Protein AF-A0A553PN56-F1 (afdb_monomer_lite)

Foldseek 3Di:
DAKEFEPDDDDPPPPPDDDDCAADFLVVFDFDDPVRDDQQKAFDDQEDDLAGQAIWGHQFFTMTFFAPPSVPDLVCDDQVVQSVSRPDPWDKGWDQDPVRGIYIYTDDDDDGDHAAAEQDCCQVVDPFFWKFKFLHGRAQLFFFFDCAAQFHRFGAQFDLQAAVPHPSRVVSNTWRWDDDPNDIDTFADQAFALLVPDVVLVQVCVVPVDDDDPLARKEWEKEFDDDDPPPDDDDDPVVVPPPPPRDIATPAMHGGRGLPPRHKGFGAPQPNGSNDGPADGHSNDRMHRGDPSSDDPDDDSPHPGMTMDGWRFDDPVCCQPPFQPPDDDPDRAQWIFIWHKAFHSYWYWYWDDDVNHGTDTDTDDPQDCSVCVSVVHNHRIWTKERSDARSHGNTFTWDWDDDPPRDTHTYGQWGFHFWGDSNHTGIGIPITTITRGSNVCVVVVCVVQPPVRGNHDDDPDDDPDPPDD

InterPro domains:
  IPR001254 Serine proteases, trypsin domain [PF00089] (27-79)
  IPR001254 Serine proteases, trypsin domain [PF00089] (385-445)
  IPR001254 Serine proteases, trypsin domain [PS50240] (26-450)
  IPR001254 Serine proteases, trypsin domain [SM00020] (25-445)
  IPR009003 Peptidase S1, PA clan [SSF50494] (21-77)
  IPR009003 Peptidase S1, PA clan [SSF50494] (285-451)
  IPR018114 Serine proteases, trypsin family, histidine active site [PS00134] (65-70)
  IPR033116 Serine proteases, trypsin family, serine active site [PS00135] (387-398)
  IPR050127 Serine Proteases (Peptidase S1 Family) [PTHR24264] (283-449)

Sequence (469 aa):
MAFYSPNIWAQSTKEWPLFDPGHRRIVDADQIRPNERYPFLALFNFHPVPYAKCTGSLITPQWVVSAAHCLGPKSKISVKDCGSRLKVKVKLTCEAMANGDLKIMPRGTKHWPEVLVGVNDIHKEYNGKAIIAGYGRYKRPPCEVGPEGPHKFEFCGVGQECFKGSKAFAKANCSIRFPYQGEVIQGCSHTPTPSASNPKCAQFFQVTGLQFNKNVDEFVLVKEAEAEVENEAKETKEAKEAKETTKLMIDTKCFRIQPGSFGWCGTIHNYRNFRSQELHVTPETGWGFCQRSCFPKQSQSLGGVERHKMVDVISPKYCYEQMANQGPYKVLPKVLCVAFNHTFKTEFYKVNKKDGVRDQFTALTPNNPTLQQLLGRPQNWYIRGTGSCAGDSGGPLFKVLPRPKDVTEYVLIGITSRGTGVRGNCGGLDNPTHYVRVKLFVKWILSYVGEENLCLSRTSGTKLEHDDE

pLDDT: mean 72.64, std 19.62, range [27.16, 97.94]

Secondary structure (DSSP, 8-state):
-EEE---PPP---S-PPP--TT--SSTTPEEPPGGG--TTEEEE-SS--SS-SEEEEEEETTEEEE-GGGT--GGG--GGGTTTT--S---EEEEE-TTS-EEEEE---------EEE-S-HHHH--SPEEEEE---S--SSPBP-SSSSSSS-EEPB-TT-STTSHHHHTT-PPBEEEETTEEEES-B-SPPGGGG-HHHHHHHHHH-----TT-SEEEEEEEPPP---------TT-TTS-----EEEEEEE--SS-TTT-EEEEES-TT-TTS------SSSSEEE--GGGS-------TT--EEEEEEE--HHHIIIIIITSS--SS---EEEEEEEEE--EEEEEEEEETTTEEEEEEE-TT-HHHHHHTT-SSSEEEEE----TT-TT-EEEEEEE-TTS-EEEEEEEEEEEE-STT-SS--BT-PEEEEEGGGGHHHHHHHH-GGG-EEE--TT--------

Structure (mmCIF, N/CA/C/O backbone):
data_AF-A0A553PN56-F1
#
_entry.id   AF-A0A553PN56-F1
#
loop_
_atom_site.group_PDB
_atom_site.id
_atom_site.type_symbol
_atom_site.label_atom_id
_atom_site.label_alt_id
_atom_site.label_comp_id
_atom_site.label_asym_id
_atom_site.label_entity_id
_atom_site.label_seq_id
_atom_site.pdbx_PDB_ins_code
_atom_site.Cartn_x
_atom_site.Cartn_y
_atom_site.Cartn_z
_atom_site.occupancy
_atom_site.B_iso_or_equiv
_atom_site.auth_seq_id
_atom_site.auth_comp_id
_atom_site.auth_asym_id
_atom_site.auth_atom_id
_atom_site.pdbx_PDB_model_num
ATOM 1 N N . MET A 1 1 ? -20.470 3.876 13.573 1.00 36.03 1 MET A N 1
ATOM 2 C CA . MET A 1 1 ? -19.696 3.146 14.602 1.00 36.03 1 MET A CA 1
ATOM 3 C C . MET A 1 1 ? -20.677 2.428 15.506 1.00 36.03 1 MET A C 1
ATOM 5 O O . MET A 1 1 ? -21.849 2.770 15.455 1.00 36.03 1 MET A O 1
ATOM 9 N N . ALA A 1 2 ? -20.239 1.418 16.249 1.00 35.28 2 ALA A N 1
ATOM 10 C CA . ALA A 1 2 ? -21.057 0.762 17.264 1.00 35.28 2 ALA A CA 1
ATOM 11 C C . ALA A 1 2 ? -20.318 0.792 18.605 1.00 35.28 2 ALA A C 1
ATOM 13 O O . ALA A 1 2 ? -19.107 0.554 18.628 1.00 35.28 2 ALA A O 1
ATOM 14 N N . PHE A 1 3 ? -21.054 1.091 19.674 1.00 34.50 3 PHE A N 1
ATOM 15 C CA . PHE A 1 3 ? -20.578 1.053 21.051 1.00 34.50 3 PHE A CA 1
ATOM 16 C C . PHE A 1 3 ? -20.854 -0.293 21.699 1.00 34.50 3 PHE A C 1
ATOM 18 O O . PHE A 1 3 ? -21.900 -0.903 21.492 1.00 34.50 3 PHE A O 1
ATOM 25 N N . TYR A 1 4 ? -19.909 -0.738 22.509 1.00 40.00 4 TYR A N 1
ATOM 26 C CA . TYR A 1 4 ? -19.981 -1.976 23.258 1.00 40.00 4 TYR A CA 1
ATOM 27 C C . TYR A 1 4 ? -19.386 -1.754 24.635 1.00 40.00 4 TYR A C 1
ATOM 29 O O . TYR A 1 4 ? -18.404 -1.032 24.726 1.00 40.00 4 TYR A O 1
ATOM 37 N N . SER A 1 5 ? -19.903 -2.399 25.676 1.00 32.75 5 SER A N 1
ATOM 38 C CA . SER A 1 5 ? -19.287 -2.360 26.995 1.00 32.75 5 SER A CA 1
ATOM 39 C C . SER A 1 5 ? -18.718 -3.731 27.357 1.00 32.75 5 SER A C 1
ATOM 41 O O . SER A 1 5 ? -19.493 -4.626 27.669 1.00 32.75 5 SER A O 1
ATOM 43 N N . PRO A 1 6 ? -17.404 -4.004 27.231 1.00 37.22 6 PRO A N 1
ATOM 44 C CA . PRO A 1 6 ? -16.872 -5.337 27.491 1.00 37.22 6 PRO A CA 1
ATOM 45 C C . PRO A 1 6 ? -16.812 -5.729 28.973 1.00 37.22 6 PRO A C 1
ATOM 47 O O . PRO A 1 6 ? -16.430 -4.961 29.837 1.00 37.22 6 PRO A O 1
ATOM 50 N N . ASN A 1 7 ? -17.083 -7.014 29.196 1.00 31.98 7 ASN A N 1
ATOM 51 C CA . ASN A 1 7 ? -16.417 -7.939 30.112 1.00 31.98 7 ASN A CA 1
ATOM 52 C C . ASN A 1 7 ? -16.023 -9.163 29.261 1.00 31.98 7 ASN A C 1
ATOM 54 O O . ASN A 1 7 ? -16.642 -10.224 29.316 1.00 31.98 7 ASN A O 1
ATOM 58 N N . ILE A 1 8 ? -15.091 -8.981 28.326 1.00 32.22 8 ILE A N 1
ATOM 59 C CA . ILE A 1 8 ? -14.627 -10.082 27.475 1.00 32.22 8 ILE A CA 1
ATOM 60 C C . ILE A 1 8 ? -13.469 -10.762 28.197 1.00 32.22 8 ILE A C 1
ATOM 62 O O . ILE A 1 8 ? -12.502 -10.103 28.567 1.00 32.22 8 ILE A O 1
ATOM 66 N N . TRP A 1 9 ? -13.570 -12.081 28.364 1.00 27.16 9 TRP A N 1
ATOM 67 C CA . TRP A 1 9 ? -12.471 -12.901 28.852 1.00 27.16 9 TRP A CA 1
ATOM 68 C C . TRP A 1 9 ? -11.221 -12.701 27.998 1.00 27.16 9 TRP A C 1
ATOM 70 O O . TRP A 1 9 ? -11.201 -12.987 26.797 1.00 27.16 9 TRP A O 1
ATOM 80 N N . ALA A 1 10 ? -10.176 -12.247 28.679 1.00 30.02 10 ALA A N 1
ATOM 81 C CA . ALA A 1 10 ? -8.798 -12.430 28.295 1.00 30.02 10 ALA A CA 1
ATOM 82 C C . ALA A 1 10 ? -8.422 -13.925 28.358 1.00 30.02 10 ALA A C 1
ATOM 84 O O . ALA A 1 10 ? -8.813 -14.641 29.274 1.00 30.02 10 ALA A O 1
ATOM 85 N N . GLN A 1 11 ? -7.629 -14.333 27.365 1.00 31.38 11 GLN A N 1
ATOM 86 C CA . GLN A 1 11 ? -6.809 -15.547 27.251 1.00 31.38 11 GLN A CA 1
ATOM 87 C C . GLN A 1 11 ? -7.494 -16.929 27.284 1.00 31.38 11 GLN A C 1
ATOM 89 O O . GLN A 1 11 ? -7.940 -17.432 28.306 1.00 31.38 11 GLN A O 1
ATOM 94 N N . SER A 1 12 ? -7.388 -17.646 26.158 1.00 27.58 12 SER A N 1
ATOM 95 C CA . SER A 1 12 ? -7.222 -19.103 26.209 1.00 27.58 12 SER A CA 1
ATOM 96 C C . SER A 1 12 ? -5.775 -19.377 26.630 1.00 27.58 12 SER A C 1
ATOM 98 O O . SER A 1 12 ? -4.864 -19.206 25.822 1.00 27.58 12 SER A O 1
ATOM 100 N N . THR A 1 13 ? -5.584 -19.826 27.866 1.00 28.56 13 THR A N 1
ATOM 101 C CA . THR A 1 13 ? -4.334 -20.347 28.443 1.00 28.56 13 THR A CA 1
ATOM 102 C C . THR A 1 13 ? -3.990 -21.771 27.986 1.00 28.56 13 THR A C 1
ATOM 104 O O . THR A 1 13 ? -3.144 -22.421 28.588 1.00 28.56 13 THR A O 1
ATOM 107 N N . LYS A 1 14 ? -4.582 -22.285 26.897 1.00 27.62 14 LYS A N 1
ATOM 108 C CA . LYS A 1 14 ? -3.904 -23.362 26.167 1.00 27.62 14 LYS A CA 1
ATOM 109 C C . LYS A 1 14 ? -2.721 -22.726 25.464 1.00 27.62 14 LYS A C 1
ATOM 111 O O . LYS A 1 14 ? -2.941 -21.895 24.589 1.00 27.62 14 LYS A O 1
ATOM 116 N N . GLU A 1 15 ? -1.514 -23.079 25.890 1.00 28.92 15 GLU A N 1
ATOM 117 C CA . GLU A 1 15 ? -0.263 -22.766 25.206 1.00 28.92 15 GLU A CA 1
ATOM 118 C C . GLU A 1 15 ? -0.460 -22.942 23.696 1.00 28.92 15 GLU A C 1
ATOM 120 O O . GLU A 1 15 ? -0.567 -24.050 23.172 1.00 28.92 15 GLU A O 1
ATOM 125 N N . TRP A 1 16 ? -0.607 -21.820 22.994 1.00 33.84 16 TRP A N 1
ATOM 126 C CA . TRP A 1 16 ? -0.486 -21.813 21.548 1.00 33.84 16 TRP A CA 1
ATOM 127 C C . TRP A 1 16 ? 1.009 -21.952 21.286 1.00 33.84 16 TRP A C 1
ATOM 129 O O . TRP A 1 16 ? 1.763 -21.155 21.855 1.00 33.84 16 TRP A O 1
ATOM 139 N N . PRO A 1 17 ? 1.445 -22.964 20.515 1.00 29.17 17 PRO A N 1
ATOM 140 C CA . PRO A 1 17 ? 2.848 -23.322 20.425 1.00 29.17 17 PRO A CA 1
ATOM 141 C C . PRO A 1 17 ? 3.698 -22.093 20.118 1.00 29.17 17 PRO A C 1
ATOM 143 O O . PRO A 1 17 ? 3.396 -21.286 19.232 1.00 29.17 17 PRO A O 1
ATOM 146 N N . LEU A 1 18 ? 4.719 -21.954 20.955 1.00 33.28 18 LEU A N 1
ATOM 147 C CA . LEU A 1 18 ? 5.702 -20.894 20.938 1.00 33.28 18 LEU A CA 1
ATOM 148 C C . LEU A 1 18 ? 6.378 -20.830 19.566 1.00 33.28 18 LEU A C 1
ATOM 150 O O . LEU A 1 18 ? 6.852 -21.833 19.050 1.00 33.28 18 LEU A O 1
ATOM 154 N N . PHE A 1 19 ? 6.471 -19.599 19.066 1.00 34.38 19 PHE A N 1
ATOM 155 C CA . PHE A 1 19 ? 7.502 -19.125 18.146 1.00 34.38 19 PHE A CA 1
ATOM 156 C C . PHE A 1 19 ? 7.564 -19.770 16.744 1.00 34.38 19 PHE A C 1
ATOM 158 O O . PHE A 1 19 ? 8.105 -20.848 16.540 1.00 34.38 19 PHE A O 1
ATOM 165 N N . ASP A 1 20 ? 7.139 -19.005 15.732 1.00 37.66 20 ASP A N 1
ATOM 166 C CA . ASP A 1 20 ? 7.635 -19.144 14.358 1.00 37.66 20 ASP A CA 1
ATOM 167 C C . ASP A 1 20 ? 7.939 -17.731 13.812 1.00 37.66 20 ASP A C 1
ATOM 169 O O . ASP A 1 20 ? 7.014 -16.918 13.684 1.00 37.66 20 ASP A O 1
ATOM 173 N N . PRO A 1 21 ? 9.204 -17.405 13.477 1.00 34.69 21 PRO A N 1
ATOM 174 C CA . PRO A 1 21 ? 9.624 -16.083 12.996 1.00 34.69 21 PRO A CA 1
ATOM 175 C C . PRO A 1 21 ? 9.112 -15.729 11.580 1.00 34.69 21 PRO A C 1
ATOM 177 O O . PRO A 1 21 ? 9.569 -14.766 10.960 1.00 34.69 21 PRO A O 1
ATOM 180 N N . GLY A 1 22 ? 8.170 -16.497 11.024 1.00 38.84 22 GLY A N 1
ATOM 181 C CA . GLY A 1 22 ? 7.822 -16.435 9.612 1.00 38.84 22 GLY A CA 1
ATOM 182 C C . GLY A 1 22 ? 6.588 -15.645 9.160 1.00 38.84 22 GLY A C 1
ATOM 183 O O . GLY A 1 22 ? 6.428 -15.512 7.943 1.00 38.84 22 GLY A O 1
ATOM 184 N N . HIS A 1 23 ? 5.702 -15.142 10.035 1.00 39.06 23 HIS A N 1
ATOM 185 C CA . HIS A 1 23 ? 4.301 -14.950 9.613 1.00 39.06 23 HIS A CA 1
ATOM 186 C C . HIS A 1 23 ? 3.604 -13.618 9.994 1.00 39.06 23 HIS A C 1
ATOM 188 O O . HIS A 1 23 ? 3.165 -13.392 11.127 1.00 39.06 23 HIS A O 1
ATOM 194 N N . ARG A 1 24 ? 3.369 -12.768 8.981 1.00 41.94 24 ARG A N 1
ATOM 195 C CA . ARG A 1 24 ? 2.745 -11.426 9.070 1.00 41.94 24 ARG A CA 1
ATOM 196 C C . ARG A 1 24 ? 1.271 -11.444 8.585 1.00 41.94 24 ARG A C 1
ATOM 198 O O . ARG A 1 24 ? 1.001 -12.008 7.533 1.00 41.94 24 ARG A O 1
ATOM 205 N N . ARG A 1 25 ? 0.309 -10.885 9.345 1.00 56.47 25 ARG A N 1
ATOM 206 C CA . ARG A 1 25 ? -1.172 -10.891 9.100 1.00 56.47 25 ARG A CA 1
ATOM 207 C C . ARG A 1 25 ? -1.896 -9.527 9.152 1.00 56.47 25 ARG A C 1
ATOM 209 O O . ARG A 1 25 ? -3.107 -9.489 9.017 1.00 56.47 25 ARG A O 1
ATOM 216 N N . ILE A 1 26 ? -1.174 -8.419 9.246 1.00 53.94 26 ILE A N 1
ATOM 217 C CA . ILE A 1 26 ? -1.473 -7.221 8.440 1.00 53.94 26 ILE A CA 1
ATOM 218 C C . ILE A 1 26 ? -0.428 -7.296 7.314 1.00 53.94 26 ILE A C 1
ATOM 220 O O . ILE A 1 26 ? 0.682 -7.775 7.575 1.00 53.94 26 ILE A O 1
ATOM 224 N N . VAL A 1 27 ? -0.753 -6.947 6.062 1.00 58.81 27 VAL A N 1
ATOM 225 C CA . VAL A 1 27 ? 0.208 -7.186 4.964 1.00 58.81 27 VAL A CA 1
ATOM 226 C C . VAL A 1 27 ? 1.519 -6.437 5.215 1.00 58.81 27 VAL A C 1
ATOM 228 O O . VAL A 1 27 ? 1.556 -5.218 5.407 1.00 58.81 27 VAL A O 1
ATOM 231 N N . ASP A 1 28 ? 2.591 -7.226 5.281 1.00 62.47 28 ASP A N 1
ATOM 232 C CA . ASP A 1 28 ? 3.955 -6.823 5.622 1.00 62.47 28 ASP A CA 1
ATOM 233 C C . ASP A 1 28 ? 4.141 -6.230 7.037 1.00 62.47 28 ASP A C 1
ATOM 235 O O . ASP A 1 28 ? 5.090 -5.485 7.253 1.00 62.47 28 ASP A O 1
ATOM 239 N N . ALA A 1 29 ? 3.268 -6.545 8.000 1.00 72.00 29 ALA A N 1
ATOM 240 C CA . ALA A 1 29 ? 3.307 -6.017 9.372 1.00 72.00 29 ALA A CA 1
ATOM 241 C C . ALA A 1 29 ? 3.990 -6.916 10.402 1.00 72.00 29 ALA A C 1
ATOM 243 O O . ALA A 1 29 ? 3.951 -8.143 10.294 1.00 72.00 29 ALA A O 1
ATOM 244 N N . ASP A 1 30 ? 4.513 -6.305 11.456 1.00 75.81 30 ASP A N 1
ATOM 245 C CA . ASP A 1 30 ? 5.295 -7.004 12.465 1.00 75.81 30 ASP A CA 1
ATOM 246 C C . ASP A 1 30 ? 4.407 -7.662 13.522 1.00 75.81 30 ASP A C 1
ATOM 248 O O . ASP A 1 30 ? 3.343 -7.159 13.899 1.00 75.81 30 ASP A O 1
ATOM 252 N N . GLN A 1 31 ? 4.825 -8.853 13.950 1.00 74.88 31 GLN A N 1
ATOM 253 C CA . GLN A 1 31 ? 4.169 -9.584 15.023 1.00 74.88 31 GLN A CA 1
ATOM 254 C C . GLN A 1 31 ? 4.547 -8.985 16.368 1.00 74.88 31 GLN A C 1
ATOM 256 O O . GLN A 1 31 ? 5.726 -8.808 16.657 1.00 74.88 31 GLN A O 1
ATOM 261 N N . ILE A 1 32 ? 3.539 -8.753 17.204 1.00 72.44 32 ILE A N 1
ATOM 262 C CA . ILE A 1 32 ? 3.747 -8.266 18.561 1.00 72.44 32 ILE A CA 1
ATOM 263 C C . ILE A 1 32 ? 3.987 -9.455 19.489 1.00 72.44 32 ILE A C 1
ATOM 265 O O . ILE A 1 32 ? 3.270 -10.466 19.436 1.00 72.44 32 ILE A O 1
ATOM 269 N N . ARG A 1 33 ? 5.015 -9.349 20.338 1.00 69.62 33 ARG A N 1
ATOM 270 C CA . ARG A 1 33 ? 5.298 -10.361 21.359 1.00 69.62 33 ARG A CA 1
ATOM 271 C C . ARG A 1 33 ? 4.170 -10.381 22.399 1.00 69.62 33 ARG A C 1
ATOM 273 O O . ARG A 1 33 ? 3.572 -9.343 22.664 1.00 69.62 33 ARG A O 1
ATOM 280 N N . PRO A 1 34 ? 3.838 -11.532 23.011 1.00 66.06 34 PRO A N 1
ATOM 281 C CA . PRO A 1 34 ? 2.728 -11.612 23.965 1.00 66.06 34 PRO A CA 1
ATOM 282 C C . PRO A 1 34 ? 2.767 -10.581 25.107 1.00 66.06 34 PRO A C 1
ATOM 284 O O . PRO A 1 34 ? 1.711 -10.130 25.536 1.00 66.06 34 PRO A O 1
ATOM 287 N N . ASN A 1 35 ? 3.960 -10.190 25.557 1.00 64.62 35 ASN A N 1
ATOM 288 C CA . ASN A 1 35 ? 4.198 -9.192 26.604 1.00 64.62 35 ASN A CA 1
ATOM 289 C C . ASN A 1 35 ? 4.171 -7.728 26.116 1.00 64.62 35 ASN A C 1
ATOM 291 O O . ASN A 1 35 ? 4.261 -6.825 26.936 1.00 64.62 35 ASN A O 1
ATOM 295 N N . GLU A 1 36 ? 4.050 -7.488 24.811 1.00 70.44 36 GLU A N 1
ATOM 296 C CA . GLU A 1 36 ? 4.051 -6.154 24.182 1.00 70.44 36 GLU A CA 1
ATOM 297 C C . GLU A 1 36 ? 2.691 -5.799 23.561 1.00 70.44 36 GLU A C 1
ATOM 299 O O . GLU A 1 36 ? 2.563 -4.805 22.848 1.00 70.44 36 GLU A O 1
ATOM 304 N N . ARG A 1 37 ? 1.676 -6.640 23.794 1.00 73.12 37 ARG A N 1
ATOM 305 C CA . ARG A 1 37 ? 0.325 -6.479 23.246 1.00 73.12 37 ARG A CA 1
ATOM 306 C C . ARG A 1 37 ? -0.317 -5.179 23.703 1.00 73.12 37 ARG A C 1
ATOM 308 O O . ARG A 1 37 ? -0.229 -4.814 24.875 1.00 73.12 37 ARG A O 1
ATOM 315 N N . TYR A 1 38 ? -1.033 -4.527 22.796 1.00 78.25 38 TYR A N 1
ATOM 316 C CA . TYR A 1 38 ? -1.783 -3.328 23.111 1.00 78.25 38 TYR A CA 1
ATOM 317 C C . TYR A 1 38 ? -3.035 -3.703 23.898 1.00 78.25 38 TYR A C 1
ATOM 319 O O . TYR A 1 38 ? -3.945 -4.345 23.361 1.00 78.25 38 TYR A O 1
ATOM 327 N N . PRO A 1 39 ? -3.143 -3.271 25.164 1.00 71.00 39 PRO A N 1
ATOM 328 C CA . PRO A 1 39 ? -4.216 -3.729 26.038 1.00 71.00 39 PRO A CA 1
ATOM 329 C C . PRO A 1 39 ? -5.582 -3.150 25.618 1.00 71.00 39 PRO A C 1
ATOM 331 O O . PRO A 1 39 ? -6.627 -3.608 26.070 1.00 71.00 39 PRO A O 1
ATOM 334 N N . PHE A 1 40 ? -5.581 -2.180 24.700 1.00 76.19 40 PHE A N 1
ATOM 335 C CA . PHE A 1 40 ? -6.760 -1.541 24.128 1.00 76.19 40 PHE A CA 1
ATOM 336 C C . PHE A 1 40 ? -7.233 -2.135 22.794 1.00 76.19 40 PHE A C 1
ATOM 338 O O . PHE A 1 40 ? -8.225 -1.672 22.226 1.00 76.19 40 PHE A O 1
ATOM 345 N N . LEU A 1 41 ? -6.555 -3.158 22.270 1.00 81.00 41 LEU A N 1
ATOM 346 C CA . LEU A 1 41 ? -6.977 -3.861 21.064 1.00 81.00 41 LEU A CA 1
ATOM 347 C C . LEU A 1 41 ? -7.934 -5.010 21.415 1.00 81.00 41 LEU A C 1
ATOM 349 O O . LEU A 1 41 ? -7.524 -6.039 21.950 1.00 81.00 41 LEU A O 1
ATOM 353 N N . ALA A 1 42 ? -9.210 -4.880 21.055 1.00 77.44 42 ALA A N 1
ATOM 354 C CA . ALA A 1 42 ? -10.201 -5.933 21.266 1.00 77.44 42 ALA A CA 1
ATOM 355 C C . ALA A 1 42 ? -10.295 -6.887 20.068 1.00 77.44 42 ALA A C 1
ATOM 357 O O . ALA A 1 42 ? -10.274 -6.470 18.913 1.00 77.44 42 ALA A O 1
ATOM 358 N N . LEU A 1 43 ? -10.518 -8.170 20.348 1.00 73.81 43 LEU A N 1
ATOM 359 C CA . LEU A 1 43 ? -10.893 -9.188 19.369 1.00 73.81 43 LEU A CA 1
ATOM 360 C C . LEU A 1 43 ? -12.247 -9.770 19.764 1.00 73.81 43 LEU A C 1
ATOM 362 O O . LEU A 1 43 ? -12.420 -10.188 20.907 1.00 73.81 43 LEU A O 1
ATOM 366 N N . PHE A 1 44 ? -13.192 -9.867 18.827 1.00 68.94 44 PHE A N 1
ATOM 367 C CA . PHE A 1 44 ? -14.442 -10.570 19.102 1.00 68.94 44 PHE A CA 1
ATOM 368 C C . PHE A 1 44 ? -14.935 -11.389 17.906 1.00 68.94 44 PHE A C 1
ATOM 370 O O . PHE A 1 44 ? -15.009 -10.937 16.761 1.00 68.94 44 PHE A O 1
ATOM 377 N N . ASN A 1 45 ? -15.307 -12.633 18.210 1.00 60.00 45 ASN A N 1
ATOM 378 C CA . ASN A 1 45 ? -15.830 -13.607 17.265 1.00 60.00 45 ASN A CA 1
ATOM 379 C C . ASN A 1 45 ? -17.231 -14.031 17.701 1.00 60.00 45 ASN A C 1
ATOM 381 O O . ASN A 1 45 ? -17.411 -14.819 18.622 1.00 60.00 45 ASN A O 1
ATOM 385 N N . PHE A 1 46 ? -18.233 -13.525 16.992 1.00 54.91 46 PHE A N 1
ATOM 386 C CA . PHE A 1 46 ? -19.638 -13.839 17.246 1.00 54.91 46 PHE A CA 1
ATOM 387 C C . PHE A 1 46 ? -20.053 -15.260 16.806 1.00 54.91 46 PHE A C 1
ATOM 389 O O . PHE A 1 46 ? -21.072 -15.803 17.225 1.00 54.91 46 PHE A O 1
ATOM 396 N N . HIS A 1 47 ? -19.231 -15.920 15.997 1.00 52.03 47 HIS A N 1
ATOM 397 C CA . HIS A 1 47 ? -19.376 -17.342 15.697 1.00 52.03 47 HIS A CA 1
ATOM 398 C C . HIS A 1 47 ? -18.027 -18.030 15.890 1.00 52.03 47 HIS A C 1
ATOM 400 O O . HIS A 1 47 ? -17.003 -17.376 15.682 1.00 52.03 47 HIS A O 1
ATOM 406 N N . PRO A 1 48 ? -18.003 -19.323 16.255 1.00 51.78 48 PRO A N 1
ATOM 407 C CA . PRO A 1 48 ? -16.764 -20.078 16.367 1.00 51.78 48 PRO A CA 1
ATOM 408 C C . PRO A 1 48 ? -16.106 -20.172 14.988 1.00 51.78 48 PRO A C 1
ATOM 410 O O . PRO A 1 48 ? -16.547 -20.917 14.115 1.00 51.78 48 PRO A O 1
ATOM 413 N N . VAL A 1 49 ? -15.073 -19.360 14.781 1.00 51.91 49 VAL A N 1
ATOM 414 C CA . VAL A 1 49 ? -14.251 -19.343 13.571 1.00 51.91 49 VAL A CA 1
ATOM 415 C C . VAL A 1 49 ? -12.773 -19.306 13.970 1.00 51.91 49 VAL A C 1
ATOM 417 O O . VAL A 1 49 ? -12.434 -18.671 14.969 1.00 51.91 49 VAL A O 1
ATOM 420 N N . PRO A 1 50 ? -11.875 -19.948 13.202 1.00 50.25 50 PRO A N 1
ATOM 421 C CA . PRO A 1 50 ? -10.455 -20.057 13.554 1.00 50.25 50 PRO A CA 1
ATOM 422 C C . PRO A 1 50 ? -9.640 -18.782 13.247 1.00 50.25 50 PRO A C 1
ATOM 424 O O . PRO A 1 50 ? -8.416 -18.781 13.317 1.00 50.25 50 PRO A O 1
ATOM 427 N N . TYR A 1 51 ? -10.297 -17.683 12.875 1.00 56.59 51 TYR A N 1
ATOM 428 C CA . TYR A 1 51 ? -9.680 -16.410 12.497 1.00 56.59 51 TYR A CA 1
ATOM 429 C C . TYR A 1 51 ? -10.408 -15.240 13.165 1.00 56.59 51 TYR A C 1
ATOM 431 O O . TYR A 1 51 ? -11.540 -15.395 13.616 1.00 56.59 51 TYR A O 1
ATOM 439 N N . ALA A 1 52 ? -9.802 -14.052 13.193 1.00 65.00 52 ALA A N 1
ATOM 440 C CA . ALA A 1 52 ? -10.493 -12.846 13.639 1.00 65.00 52 ALA A CA 1
ATOM 441 C C . ALA A 1 52 ? -11.579 -12.444 12.637 1.00 65.00 52 ALA A C 1
ATOM 443 O O . ALA A 1 52 ? -11.295 -12.206 11.459 1.00 65.00 52 ALA A O 1
ATOM 444 N N . LYS A 1 53 ? -12.835 -12.397 13.088 1.00 70.19 53 LYS A N 1
ATOM 445 C CA . LYS A 1 53 ? -13.948 -11.895 12.280 1.00 70.19 53 LYS A CA 1
ATOM 446 C C . LYS A 1 53 ? -13.972 -10.373 12.290 1.00 70.19 53 LYS A C 1
ATOM 448 O O . LYS A 1 53 ? -14.159 -9.794 11.225 1.00 70.19 53 LYS A O 1
ATOM 453 N N . CYS A 1 54 ? -13.773 -9.775 13.461 1.00 78.25 54 CYS A N 1
ATOM 454 C CA . CYS A 1 54 ? -13.670 -8.338 13.660 1.00 78.25 54 CYS A CA 1
ATOM 455 C C . CYS A 1 54 ? -12.797 -7.998 14.866 1.00 78.25 54 CYS A C 1
ATOM 457 O O . CYS A 1 54 ? -12.593 -8.820 15.761 1.00 78.25 54 CYS A O 1
ATOM 459 N N . THR A 1 55 ? -12.329 -6.757 14.872 1.00 84.50 55 THR A N 1
ATOM 460 C CA . THR A 1 55 ? -11.510 -6.160 15.923 1.00 84.50 55 THR A CA 1
ATOM 461 C C . THR A 1 55 ? -12.308 -5.020 16.574 1.00 84.50 55 THR A C 1
ATOM 463 O O . THR A 1 55 ? -13.369 -4.618 16.093 1.00 84.50 55 THR A O 1
ATOM 466 N N . GLY A 1 56 ? -11.850 -4.495 17.698 1.00 86.12 56 GLY A N 1
ATOM 467 C CA . GLY A 1 56 ? -12.391 -3.300 18.332 1.00 86.12 56 GLY A CA 1
ATOM 468 C C . GLY A 1 56 ? -11.285 -2.469 18.969 1.00 86.12 56 GLY A C 1
ATOM 469 O O . GLY A 1 56 ? -10.172 -2.954 19.170 1.00 86.12 56 GLY A O 1
ATOM 470 N N . SER A 1 57 ? -11.613 -1.228 19.297 1.00 86.31 57 SER A N 1
ATOM 471 C CA . SER A 1 57 ? -10.732 -0.320 20.030 1.00 86.31 57 SER A CA 1
ATOM 472 C C . SER A 1 57 ? -11.376 -0.039 21.379 1.00 86.31 57 SER A C 1
ATOM 474 O O . SER A 1 57 ? -12.484 0.500 21.407 1.00 86.31 57 SER A O 1
ATOM 476 N N . LEU A 1 58 ? -10.734 -0.426 22.482 1.00 80.38 58 LEU A N 1
ATOM 477 C CA . LEU A 1 58 ? -11.145 0.053 23.798 1.00 80.38 58 LEU A CA 1
ATOM 478 C C . LEU A 1 58 ? -10.926 1.564 23.832 1.00 80.38 58 LEU A C 1
ATOM 480 O O . LEU A 1 58 ? -9.885 2.061 23.410 1.00 80.38 58 LEU A O 1
ATOM 484 N N . ILE A 1 59 ? -11.926 2.273 24.325 1.00 79.62 59 ILE A N 1
ATOM 485 C CA . ILE A 1 59 ? -11.859 3.712 24.591 1.00 79.62 59 ILE A CA 1
ATOM 486 C C . ILE A 1 59 ? -11.934 4.006 26.089 1.00 79.62 59 ILE A C 1
ATOM 488 O O . ILE A 1 59 ? -11.557 5.085 26.522 1.00 79.62 59 ILE A O 1
ATOM 492 N N . THR A 1 60 ? -12.404 3.032 26.868 1.00 70.69 60 THR A N 1
ATOM 493 C CA . THR A 1 60 ? -12.326 2.993 28.323 1.00 70.69 60 THR A CA 1
ATOM 494 C C . THR A 1 60 ? -12.163 1.532 28.747 1.00 70.69 60 THR A C 1
ATOM 496 O O . THR A 1 60 ? -12.432 0.632 27.938 1.00 70.69 60 THR A O 1
ATOM 499 N N . PRO A 1 61 ? -11.808 1.272 30.017 1.00 64.69 61 PRO A N 1
ATOM 500 C CA . PRO A 1 61 ? -11.954 -0.031 30.655 1.00 64.69 61 PRO A CA 1
ATOM 501 C C . PRO A 1 61 ? -13.181 -0.836 30.228 1.00 64.69 61 PRO A C 1
ATOM 503 O O . PRO A 1 61 ? -13.095 -2.005 29.872 1.00 64.69 61 PRO A O 1
ATOM 506 N N . GLN A 1 62 ? -14.335 -0.181 30.214 1.00 66.94 62 GLN A N 1
ATOM 507 C CA . GLN A 1 62 ? -15.626 -0.820 30.046 1.00 66.94 62 GLN A CA 1
ATOM 508 C C . GLN A 1 62 ? -16.291 -0.443 28.738 1.00 66.94 62 GLN A C 1
ATOM 510 O O . GLN A 1 62 ? -17.475 -0.727 28.618 1.00 66.94 62 GLN A O 1
ATOM 515 N N . TRP A 1 63 ? -15.595 0.161 27.766 1.00 72.12 63 TRP A N 1
ATOM 516 C CA . TRP A 1 63 ? -16.185 0.499 26.469 1.00 72.12 63 TRP A CA 1
ATOM 517 C C . TRP A 1 63 ? -15.248 0.228 25.286 1.00 72.12 63 TRP A C 1
ATOM 519 O O . TRP A 1 63 ? -14.092 0.638 25.266 1.00 72.12 63 TRP A O 1
ATOM 529 N N . VAL A 1 64 ? -15.782 -0.434 24.258 1.00 78.12 64 VAL A N 1
ATOM 530 C CA . VAL A 1 64 ? -15.160 -0.720 22.961 1.00 78.12 64 VAL A CA 1
ATOM 531 C C . VAL A 1 64 ? -15.973 -0.066 21.856 1.00 78.12 64 VAL A C 1
ATOM 533 O O . VAL A 1 64 ? -17.199 -0.172 21.819 1.00 78.12 64 VAL A O 1
ATOM 536 N N . VAL A 1 65 ? -15.279 0.540 20.898 1.00 83.88 65 VAL A N 1
ATOM 537 C CA . VAL A 1 65 ? -15.863 0.990 19.636 1.00 83.88 65 VAL A CA 1
ATOM 538 C C . VAL A 1 65 ? -15.428 0.056 18.512 1.00 83.88 65 VAL A C 1
ATOM 540 O O . VAL A 1 65 ? -14.258 -0.314 18.401 1.00 83.88 65 VAL A O 1
ATOM 543 N N . SER A 1 66 ? -16.375 -0.340 17.658 1.00 85.56 66 SER A N 1
ATOM 544 C CA . SER A 1 66 ? -16.090 -1.164 16.479 1.00 85.56 66 SER A CA 1
ATOM 545 C C . SER A 1 66 ? -16.956 -0.795 15.263 1.00 85.56 66 SER A C 1
ATOM 547 O O . SER A 1 66 ? -17.797 0.114 15.293 1.00 85.56 66 SER A O 1
ATOM 549 N N . ALA A 1 67 ? -16.720 -1.475 14.141 1.00 81.06 67 ALA A N 1
ATOM 550 C CA . ALA A 1 67 ? -17.467 -1.310 12.907 1.00 81.06 67 ALA A CA 1
ATOM 551 C C . ALA A 1 67 ? -18.852 -1.970 13.010 1.00 81.06 67 ALA A C 1
ATOM 553 O O . ALA A 1 67 ? -18.976 -3.150 13.321 1.00 81.06 67 ALA A O 1
ATOM 554 N N . ALA A 1 68 ? -19.912 -1.231 12.672 1.00 76.06 68 ALA A N 1
ATOM 555 C CA . ALA A 1 68 ? -21.288 -1.725 12.791 1.00 76.06 68 ALA A CA 1
ATOM 556 C C . ALA A 1 68 ? -21.549 -2.997 11.958 1.00 76.06 68 ALA A C 1
ATOM 558 O O . ALA A 1 68 ? -22.250 -3.900 12.407 1.00 76.06 68 ALA A O 1
ATOM 559 N N . HIS A 1 69 ? -20.924 -3.124 10.780 1.00 74.44 69 HIS A N 1
ATOM 560 C CA . HIS A 1 69 ? -21.085 -4.303 9.920 1.00 74.44 69 HIS A CA 1
ATOM 561 C C . HIS A 1 69 ? -20.559 -5.604 10.555 1.00 74.44 69 HIS A C 1
ATOM 563 O O . HIS A 1 69 ? -20.906 -6.690 10.093 1.00 74.44 69 HIS A O 1
ATOM 569 N N . CYS A 1 70 ? -19.753 -5.516 11.618 1.00 73.88 70 CYS A N 1
ATOM 570 C CA . CYS A 1 70 ? -19.303 -6.671 12.391 1.00 73.88 70 CYS A CA 1
ATOM 571 C C . CYS A 1 70 ? -20.434 -7.354 13.164 1.00 73.88 70 CYS A C 1
ATOM 573 O O . CYS A 1 70 ? -20.365 -8.560 13.411 1.00 73.88 70 CYS A O 1
ATOM 575 N N . LEU A 1 71 ? -21.470 -6.589 13.518 1.00 67.62 71 LEU A N 1
ATOM 576 C CA . LEU A 1 71 ? -22.642 -7.050 14.261 1.00 67.62 71 LEU A CA 1
ATOM 577 C C . LEU A 1 71 ? -23.768 -7.533 13.331 1.00 67.62 71 LEU A C 1
ATOM 579 O O . LEU A 1 71 ? -24.649 -8.275 13.754 1.00 67.62 71 LEU A O 1
ATOM 583 N N . GLY A 1 72 ? -23.710 -7.167 12.048 1.00 61.34 72 GLY A N 1
ATOM 584 C CA . GLY A 1 72 ? -24.757 -7.432 11.063 1.00 61.34 72 GLY A CA 1
ATOM 585 C C . GLY A 1 72 ? -25.622 -6.198 10.774 1.00 61.34 72 GLY A C 1
ATOM 586 O O . GLY A 1 72 ? -25.294 -5.091 11.202 1.00 61.34 72 GLY A O 1
ATOM 587 N N . PRO A 1 73 ? -26.705 -6.346 9.990 1.00 55.09 73 PRO A N 1
ATOM 588 C CA . PRO A 1 73 ? -27.612 -5.242 9.685 1.00 55.09 73 PRO A CA 1
ATOM 589 C C . PRO A 1 73 ? -28.271 -4.711 10.964 1.00 55.09 73 PRO A C 1
ATOM 591 O O . PRO A 1 73 ? -28.757 -5.516 11.755 1.00 55.09 73 PRO A O 1
ATOM 594 N N . LYS A 1 74 ? -28.366 -3.380 11.135 1.00 49.44 74 LYS A N 1
ATOM 595 C CA . LYS A 1 74 ? -29.017 -2.749 12.307 1.00 49.44 74 LYS A CA 1
ATOM 596 C C . LYS A 1 74 ? -30.442 -3.281 12.528 1.00 49.44 74 LYS A C 1
ATOM 598 O O . LYS A 1 74 ? -30.818 -3.557 13.656 1.00 49.44 74 LYS A O 1
ATOM 603 N N . SER A 1 75 ? -31.183 -3.554 11.450 1.00 51.53 75 SER A N 1
ATOM 604 C CA . SER A 1 75 ? -32.532 -4.146 11.489 1.00 51.53 75 SER A CA 1
ATOM 605 C C . SER A 1 75 ? -32.606 -5.575 12.042 1.00 51.53 75 SER A C 1
ATOM 607 O O . SER A 1 75 ? -33.693 -6.043 12.363 1.00 51.53 75 SER A O 1
ATOM 609 N N . LYS A 1 76 ? -31.477 -6.287 12.137 1.00 50.22 76 LYS A N 1
ATOM 610 C CA . LYS A 1 76 ? -31.387 -7.654 12.680 1.00 50.22 76 LYS A CA 1
ATOM 611 C C . LYS A 1 76 ? -30.768 -7.702 14.079 1.00 50.22 76 LYS A C 1
ATOM 613 O O . LYS A 1 76 ? -30.541 -8.790 14.598 1.00 50.22 76 LYS A O 1
ATOM 618 N N . ILE A 1 77 ? -30.455 -6.545 14.656 1.00 51.31 77 ILE A N 1
ATOM 619 C CA . ILE A 1 77 ? -29.891 -6.412 15.995 1.00 51.31 77 ILE A CA 1
ATOM 620 C C . ILE A 1 77 ? -31.022 -5.897 16.885 1.00 51.31 77 ILE A C 1
ATOM 622 O O . ILE A 1 77 ? -31.286 -4.701 16.945 1.00 51.31 77 ILE A O 1
ATOM 626 N N . SER A 1 78 ? -31.739 -6.823 17.520 1.00 56.47 78 SER A N 1
ATOM 627 C CA . SER A 1 78 ? -32.806 -6.514 18.474 1.00 56.47 78 SER A CA 1
ATOM 628 C C . SER A 1 78 ? -32.382 -6.903 19.890 1.00 56.47 78 SER A C 1
ATOM 630 O O . SER A 1 78 ? -31.520 -7.763 20.073 1.00 56.47 78 SER A O 1
ATOM 632 N N . VAL A 1 79 ? -33.025 -6.320 20.908 1.00 56.75 79 VAL A N 1
ATOM 633 C CA . VAL A 1 79 ? -32.844 -6.732 22.315 1.00 56.75 79 VAL A CA 1
ATOM 634 C C . VAL A 1 79 ? -33.101 -8.240 22.486 1.00 56.75 79 VAL A C 1
ATOM 636 O O . VAL A 1 79 ? -32.395 -8.904 23.241 1.00 56.75 79 VAL A O 1
ATOM 639 N N . LYS A 1 80 ? -34.045 -8.810 21.718 1.00 55.12 80 LYS A N 1
ATOM 640 C CA . LYS A 1 80 ? -34.364 -10.250 21.705 1.00 55.12 80 LYS A CA 1
ATOM 641 C C . LYS A 1 80 ? -33.272 -11.116 21.062 1.00 55.12 80 LYS A C 1
ATOM 643 O O . LYS A 1 80 ? -33.144 -12.287 21.409 1.00 55.12 80 LYS A O 1
ATOM 648 N N . ASP A 1 81 ? -32.476 -10.556 20.152 1.00 51.28 81 ASP A N 1
ATOM 649 C CA . ASP A 1 81 ? -31.399 -11.261 19.444 1.00 51.28 81 ASP A CA 1
ATOM 650 C C . ASP A 1 81 ? -30.029 -11.135 20.131 1.00 51.28 81 ASP A C 1
ATOM 652 O O . ASP A 1 81 ? -29.014 -11.596 19.598 1.00 51.28 81 ASP A O 1
ATOM 656 N N . CYS A 1 82 ? -29.990 -10.527 21.321 1.00 53.66 82 CYS A N 1
ATOM 657 C CA . CYS A 1 82 ? -28.781 -10.298 22.102 1.00 53.66 82 CYS A CA 1
ATOM 658 C C . CYS A 1 82 ? -28.074 -11.612 22.458 1.00 53.66 82 CYS A C 1
ATOM 660 O O . CYS A 1 82 ? -28.365 -12.264 23.456 1.00 53.66 82 CYS A O 1
ATOM 662 N N . GLY A 1 83 ? -27.148 -12.039 21.607 1.00 49.72 83 GLY A N 1
ATOM 663 C CA . GLY A 1 83 ? -26.409 -13.277 21.804 1.00 49.72 83 GLY A CA 1
ATOM 664 C C . GLY A 1 83 ? -27.128 -14.564 21.387 1.00 49.72 83 GLY A C 1
ATOM 665 O O . GLY A 1 83 ? -26.481 -15.605 21.332 1.00 49.72 83 GLY A O 1
ATOM 666 N N . SER A 1 84 ? -28.412 -14.523 21.015 1.00 47.62 84 SER A N 1
ATOM 667 C CA . SER A 1 84 ? -29.224 -15.730 20.760 1.00 47.62 84 SER A CA 1
ATOM 668 C C . SER A 1 84 ? -28.755 -16.558 19.553 1.00 47.62 84 SER A C 1
ATOM 670 O O . SER A 1 84 ? -28.980 -17.765 19.490 1.00 47.62 84 SER A O 1
ATOM 672 N N . ARG A 1 85 ? -28.045 -15.931 18.603 1.00 42.88 85 ARG A N 1
ATOM 673 C CA . ARG A 1 85 ? -27.419 -16.595 17.440 1.00 42.88 85 ARG A CA 1
ATOM 674 C C . ARG A 1 85 ? -25.924 -16.877 17.616 1.00 42.88 85 ARG A C 1
ATOM 676 O O . ARG A 1 85 ? -25.287 -17.425 16.710 1.00 42.88 85 ARG A O 1
ATOM 683 N N . LEU A 1 86 ? -25.344 -16.496 18.753 1.00 39.22 86 LEU A N 1
ATOM 684 C CA . LEU A 1 86 ? -23.939 -16.727 19.064 1.00 39.22 86 LEU A CA 1
ATOM 685 C C . LEU A 1 86 ? -23.811 -18.110 19.700 1.00 39.22 86 LEU A C 1
ATOM 687 O O . LEU A 1 86 ? -24.216 -18.330 20.834 1.00 39.22 86 LEU A O 1
ATOM 691 N N . LYS A 1 87 ? -23.204 -19.064 18.991 1.00 38.47 87 LYS A N 1
ATOM 692 C CA . LYS A 1 87 ? -22.913 -20.414 19.518 1.00 38.47 87 LYS A CA 1
ATOM 693 C C . LYS A 1 87 ? -21.780 -20.427 20.566 1.00 38.47 87 LYS A C 1
ATOM 695 O O . LYS A 1 87 ? -21.115 -21.444 20.737 1.00 38.47 87 LYS A O 1
ATOM 700 N N . VAL A 1 88 ? -21.493 -19.299 21.213 1.00 36.72 88 VAL A N 1
ATOM 701 C CA . VAL A 1 88 ? -20.390 -19.130 22.170 1.00 36.72 88 VAL A CA 1
ATOM 702 C C . VAL A 1 88 ? -21.004 -18.784 23.528 1.00 36.72 88 VAL A C 1
ATOM 704 O O . VAL A 1 88 ? -21.876 -17.923 23.587 1.00 36.72 88 VAL A O 1
ATOM 707 N N . LYS A 1 89 ? -20.572 -19.446 24.616 1.00 42.97 89 LYS A N 1
ATOM 708 C CA . LYS A 1 89 ? -21.088 -19.266 25.994 1.00 42.97 89 LYS A CA 1
ATOM 709 C C . LYS A 1 89 ? -20.670 -17.919 26.619 1.00 42.97 89 LYS A C 1
ATOM 711 O O . LYS A 1 89 ? -20.108 -17.885 27.707 1.00 42.97 89 LYS A O 1
ATOM 716 N N . VAL A 1 90 ? -20.923 -16.802 25.946 1.00 43.03 90 VAL A N 1
ATOM 717 C CA . VAL A 1 90 ? -20.782 -15.462 26.527 1.00 43.03 90 VAL A CA 1
ATOM 718 C C . VAL A 1 90 ? -22.189 -14.967 26.846 1.00 43.03 90 VAL A C 1
ATOM 720 O O . VAL A 1 90 ? -22.990 -14.767 25.937 1.00 43.03 90 VAL A O 1
ATOM 723 N N . LYS A 1 91 ? -22.520 -14.809 28.135 1.00 47.59 91 LYS A N 1
ATOM 724 C CA . LYS A 1 91 ? -23.790 -14.188 28.543 1.00 47.59 91 LYS A CA 1
ATOM 725 C C . LYS A 1 91 ? -23.703 -12.693 28.246 1.00 47.59 91 LYS A C 1
ATOM 727 O O . LYS A 1 91 ? -22.919 -12.001 28.891 1.00 47.59 91 LYS A O 1
ATOM 732 N N . LEU A 1 92 ? -24.486 -12.236 27.272 1.00 52.53 92 LEU A N 1
ATOM 733 C CA . LEU A 1 92 ? -24.627 -10.831 26.903 1.00 52.53 92 LEU A CA 1
ATOM 734 C C . LEU A 1 92 ? -25.948 -10.285 27.454 1.00 52.53 92 LEU A C 1
ATOM 736 O O . LEU A 1 92 ? -26.957 -10.986 27.449 1.00 52.53 92 LEU A O 1
ATOM 740 N N . THR A 1 93 ? -25.947 -9.035 27.895 1.00 55.38 93 THR A N 1
ATOM 741 C CA . THR A 1 93 ? -27.147 -8.236 28.151 1.00 55.38 93 THR A CA 1
ATOM 742 C C . THR A 1 93 ? -27.170 -7.078 27.170 1.00 55.38 93 THR A C 1
ATOM 744 O O . THR A 1 93 ? -26.135 -6.451 26.949 1.00 55.38 93 THR A O 1
ATOM 747 N N . CYS A 1 94 ? -28.330 -6.793 26.583 1.00 56.50 94 CYS A N 1
ATOM 748 C CA . CYS A 1 94 ? -28.491 -5.675 25.665 1.00 56.50 94 CYS A CA 1
ATOM 749 C C . CYS A 1 94 ? -29.582 -4.727 26.150 1.00 56.50 94 CYS A C 1
ATOM 751 O O . CYS A 1 94 ? -30.633 -5.179 26.595 1.00 56.50 94 CYS A O 1
ATOM 753 N N . GLU A 1 95 ? -29.344 -3.431 26.005 1.00 61.38 95 GLU A N 1
ATOM 754 C CA . GLU A 1 95 ? -30.262 -2.359 26.377 1.00 61.38 95 GLU A CA 1
ATOM 755 C C . GLU A 1 95 ? -30.445 -1.435 25.169 1.00 61.38 95 GLU A C 1
ATOM 757 O O . GLU A 1 95 ? -29.466 -0.953 24.591 1.00 61.38 95 GLU A O 1
ATOM 762 N N . ALA A 1 96 ? -31.693 -1.241 24.741 1.00 55.25 96 ALA A N 1
ATOM 763 C CA . ALA A 1 96 ? -32.014 -0.287 23.687 1.00 55.25 96 ALA A CA 1
ATOM 764 C C . ALA A 1 96 ? -31.967 1.129 24.262 1.00 55.25 96 ALA A C 1
ATOM 766 O O . ALA A 1 96 ? -32.582 1.407 25.287 1.00 55.25 96 ALA A O 1
ATOM 767 N N . MET A 1 97 ? -31.244 2.015 23.592 1.00 51.91 97 MET A N 1
ATOM 768 C CA . MET A 1 97 ? -31.110 3.408 23.990 1.00 51.91 97 MET A CA 1
ATOM 769 C C . MET A 1 97 ? -32.161 4.270 23.290 1.00 51.91 97 MET A C 1
ATOM 771 O O . MET A 1 97 ? -32.657 3.917 22.219 1.00 51.91 97 MET A O 1
ATOM 775 N N . ALA A 1 98 ? -32.474 5.431 23.872 1.00 50.38 98 ALA A N 1
ATOM 776 C CA . ALA A 1 98 ? -33.504 6.348 23.371 1.00 50.38 98 ALA A CA 1
ATOM 777 C C . ALA A 1 98 ? -33.277 6.812 21.916 1.00 50.38 98 ALA A C 1
ATOM 779 O O . ALA A 1 98 ? -34.225 7.131 21.207 1.00 50.38 98 ALA A O 1
ATOM 780 N N . ASN A 1 99 ? -32.029 6.797 21.442 1.00 47.78 99 ASN A N 1
ATOM 781 C CA . ASN A 1 99 ? -31.654 7.137 20.066 1.00 47.78 99 ASN A CA 1
ATOM 782 C C . ASN A 1 99 ? -31.681 5.940 19.088 1.00 47.78 99 ASN A C 1
ATOM 784 O O . ASN A 1 99 ? -31.228 6.048 17.947 1.00 47.78 99 ASN A O 1
ATOM 788 N N . GLY A 1 100 ? -32.193 4.786 19.524 1.00 48.19 100 GLY A N 1
ATOM 789 C CA . GLY A 1 100 ? -32.306 3.577 18.711 1.00 48.19 100 GLY A CA 1
ATOM 790 C C . GLY A 1 100 ? -30.993 2.812 18.523 1.00 48.19 100 GLY A C 1
ATOM 791 O O . GLY A 1 100 ? -30.913 1.955 17.637 1.00 48.19 100 GLY A O 1
ATOM 792 N N . ASP A 1 101 ? -29.954 3.122 19.299 1.00 49.56 101 ASP A N 1
ATOM 793 C CA . ASP A 1 101 ? -28.752 2.296 19.396 1.00 49.56 101 ASP A CA 1
ATOM 794 C C . ASP A 1 101 ? -28.892 1.214 20.473 1.00 49.56 101 ASP A C 1
ATOM 796 O O . ASP A 1 101 ? -29.821 1.221 21.279 1.00 49.56 101 ASP A O 1
ATOM 800 N N . LEU A 1 102 ? -27.979 0.242 20.457 1.00 48.50 102 LEU A N 1
ATOM 801 C CA . LEU A 1 102 ? -27.999 -0.897 21.369 1.00 48.50 102 LEU A CA 1
ATOM 802 C C . LEU A 1 102 ? -26.707 -0.930 22.189 1.00 48.50 102 LEU A C 1
ATOM 804 O O . LEU A 1 102 ? -25.624 -1.111 21.631 1.00 48.50 102 LEU A O 1
ATOM 808 N N . LYS A 1 103 ? -26.828 -0.801 23.510 1.00 55.44 103 LYS A N 1
ATOM 809 C CA . LYS A 1 103 ? -25.748 -1.056 24.468 1.00 55.44 103 LYS A CA 1
ATOM 810 C C . LYS A 1 103 ? -25.673 -2.557 24.715 1.00 55.44 103 LYS A C 1
ATOM 812 O O . LYS A 1 103 ? -26.698 -3.172 24.977 1.00 55.44 103 LYS A O 1
ATOM 817 N N . ILE A 1 104 ? -24.486 -3.156 24.633 1.00 53.16 104 ILE A N 1
ATOM 818 C CA . ILE A 1 104 ? -24.284 -4.601 24.832 1.00 53.16 104 ILE A CA 1
ATOM 819 C C . ILE A 1 104 ? -23.194 -4.810 25.890 1.00 53.16 104 ILE A C 1
ATOM 821 O O . ILE A 1 104 ? -22.112 -4.241 25.750 1.00 53.16 104 ILE A O 1
ATOM 825 N N . MET A 1 105 ? -23.467 -5.619 26.919 1.00 51.19 105 MET A N 1
ATOM 826 C CA . MET A 1 105 ? -22.568 -5.888 28.050 1.00 51.19 105 MET A CA 1
ATOM 827 C C . MET A 1 105 ? -22.390 -7.395 28.296 1.00 51.19 105 MET A C 1
ATOM 829 O O . MET A 1 105 ? -23.384 -8.106 28.424 1.00 51.19 105 MET A O 1
ATOM 833 N N . PRO A 1 106 ? -21.169 -7.935 28.423 1.00 47.72 106 PRO A N 1
ATOM 834 C CA . PRO A 1 106 ? -20.940 -9.245 29.024 1.00 47.72 106 PRO A CA 1
ATOM 835 C C . PRO A 1 106 ? -20.889 -9.196 30.552 1.00 47.72 106 PRO A C 1
ATOM 837 O O . PRO A 1 106 ? -20.723 -8.139 31.164 1.00 47.72 106 PRO A O 1
ATOM 840 N N . ARG A 1 107 ? -20.915 -10.374 31.181 1.00 45.25 107 ARG A N 1
ATOM 841 C CA . ARG A 1 107 ? -20.779 -10.547 32.636 1.00 45.25 107 ARG A CA 1
ATOM 842 C C . ARG A 1 107 ? -19.358 -10.998 33.040 1.00 45.25 107 ARG A C 1
ATOM 844 O O . ARG A 1 107 ? -18.981 -12.121 32.722 1.00 45.25 107 ARG A O 1
ATOM 851 N N . GLY A 1 108 ? -18.647 -10.157 33.806 1.00 42.75 108 GLY A N 1
ATOM 852 C CA . GLY A 1 108 ? -17.485 -10.498 34.653 1.00 42.75 108 GLY A CA 1
ATOM 853 C C . GLY A 1 108 ? -16.079 -10.340 34.046 1.00 42.75 108 GLY A C 1
ATOM 854 O O . GLY A 1 108 ? -15.727 -11.117 33.172 1.00 42.75 108 GLY A O 1
ATOM 855 N N . THR A 1 109 ? -15.292 -9.365 34.538 1.00 38.06 109 THR A N 1
ATOM 856 C CA . THR A 1 109 ? -13.919 -9.444 35.123 1.00 38.06 109 THR A CA 1
ATOM 857 C C . THR A 1 109 ? -13.434 -8.026 35.503 1.00 38.06 109 THR A C 1
ATOM 859 O O . THR A 1 109 ? -14.063 -7.051 35.110 1.00 38.06 109 THR A O 1
ATOM 862 N N . LYS A 1 110 ? -12.379 -7.894 36.330 1.00 38.00 110 LYS A N 1
ATOM 863 C CA . LYS A 1 110 ? -12.122 -6.712 37.188 1.00 38.00 110 LYS A CA 1
ATOM 864 C C . LYS A 1 110 ? -10.804 -5.938 36.947 1.00 38.00 110 LYS A C 1
ATOM 866 O O . LYS A 1 110 ? -10.424 -5.170 37.824 1.00 38.00 110 LYS A O 1
ATOM 871 N N . HIS A 1 111 ? -10.115 -6.086 35.810 1.00 36.53 111 HIS A N 1
ATOM 872 C CA . HIS A 1 111 ? -8.873 -5.334 35.539 1.00 36.53 111 HIS A CA 1
ATOM 873 C C . HIS A 1 111 ? -8.816 -4.760 34.124 1.00 36.53 111 HIS A C 1
ATOM 875 O O . HIS A 1 111 ? -9.199 -5.435 33.170 1.00 36.53 111 HIS A O 1
ATOM 881 N N . TRP A 1 112 ? -8.333 -3.517 34.011 1.00 46.72 112 TRP A N 1
ATOM 882 C CA . TRP A 1 112 ? -8.536 -2.683 32.831 1.00 46.72 112 TRP A CA 1
ATOM 883 C C . TRP A 1 112 ? -7.374 -1.713 32.561 1.00 46.72 112 TRP A C 1
ATOM 885 O O . TRP A 1 112 ? -6.844 -1.150 33.517 1.00 46.72 112 TRP A O 1
ATOM 895 N N . PRO A 1 113 ? -7.008 -1.467 31.291 1.00 39.62 113 PRO A N 1
ATOM 896 C CA . PRO A 1 113 ? -6.092 -0.394 30.905 1.00 39.62 113 PRO A CA 1
ATOM 897 C C . PRO A 1 113 ? -6.823 0.946 30.701 1.00 39.62 113 PRO A C 1
ATOM 899 O O . PRO A 1 113 ? -7.946 0.982 30.192 1.00 39.62 113 PRO A O 1
ATOM 902 N N . GLU A 1 114 ? -6.158 2.053 31.025 1.00 46.09 114 GLU A N 1
ATOM 903 C CA . GLU A 1 114 ? -6.569 3.399 30.607 1.00 46.09 114 GLU A CA 1
ATOM 904 C C . GLU A 1 114 ? -6.118 3.664 29.160 1.00 46.09 114 GLU A C 1
ATOM 906 O O . GLU A 1 114 ? -5.006 3.308 28.766 1.00 46.09 114 GLU A O 1
ATOM 911 N N . VAL A 1 115 ? -6.991 4.267 28.346 1.00 55.44 115 VAL A N 1
ATOM 912 C CA . VAL A 1 115 ? -6.734 4.570 26.927 1.00 55.44 115 VAL A CA 1
ATOM 913 C C . VAL A 1 115 ? -7.151 6.001 26.662 1.00 55.44 115 VAL A C 1
ATOM 915 O O . VAL A 1 115 ? -8.280 6.375 26.969 1.00 55.44 115 VAL A O 1
ATOM 918 N N . LEU A 1 116 ? -6.269 6.799 26.066 1.00 60.50 116 LEU A N 1
ATOM 919 C CA . LEU A 1 116 ? -6.582 8.185 25.752 1.00 60.50 116 LEU A CA 1
ATOM 920 C C . LEU A 1 116 ? -7.276 8.287 24.391 1.00 60.50 116 LEU A C 1
ATOM 922 O O . LEU A 1 116 ? -6.805 7.768 23.377 1.00 60.50 116 LEU A O 1
ATOM 926 N N . VAL A 1 117 ? -8.384 9.017 24.346 1.00 65.38 117 VAL A N 1
ATOM 927 C CA . VAL A 1 117 ? -9.082 9.394 23.119 1.00 65.38 117 VAL A CA 1
ATOM 928 C C . VAL A 1 117 ? -8.583 10.761 22.668 1.00 65.38 117 VAL A C 1
ATOM 930 O O . VAL A 1 117 ? -8.641 11.743 23.409 1.00 65.38 117 VAL A O 1
ATOM 933 N N . GLY A 1 118 ? -8.064 10.829 21.442 1.00 60.66 118 GLY A N 1
ATOM 934 C CA . GLY A 1 118 ? -7.560 12.075 20.877 1.00 60.66 118 GLY A CA 1
ATOM 935 C C . GLY A 1 118 ? -8.695 13.048 20.571 1.00 60.66 118 GLY A C 1
ATOM 936 O O . GLY A 1 118 ? -9.564 12.744 19.752 1.00 60.66 118 GLY A O 1
ATOM 937 N N . VAL A 1 119 ? -8.661 14.229 21.192 1.00 58.41 119 VAL A N 1
ATOM 938 C CA . VAL A 1 119 ? -9.618 15.322 20.921 1.00 58.41 119 VAL A CA 1
ATOM 939 C C . VAL A 1 119 ? -9.071 16.386 19.983 1.00 58.41 119 VAL A C 1
ATOM 941 O O . VAL A 1 119 ? -9.845 17.088 19.335 1.00 58.41 119 VAL A O 1
ATOM 944 N N . ASN A 1 120 ? -7.751 16.464 19.840 1.00 60.03 120 ASN A N 1
ATOM 945 C CA . ASN A 1 120 ? -7.102 17.462 18.998 1.00 60.03 120 ASN A CA 1
ATOM 946 C C . ASN A 1 120 ? -6.689 16.887 17.653 1.00 60.03 120 ASN A C 1
ATOM 948 O O . ASN A 1 120 ? -6.784 15.679 17.405 1.00 60.03 120 ASN A O 1
ATOM 952 N N . ASP A 1 121 ? -6.238 17.760 16.751 1.00 59.19 121 ASP A N 1
ATOM 953 C CA . ASP A 1 121 ? -5.718 17.317 15.465 1.00 59.19 121 ASP A CA 1
ATOM 954 C C . ASP A 1 121 ? -4.276 16.826 15.613 1.00 59.19 121 ASP A C 1
ATOM 956 O O . ASP A 1 121 ? -3.350 17.303 14.969 1.00 59.19 121 ASP A O 1
ATOM 960 N N . ILE A 1 122 ? -4.101 15.812 16.465 1.00 57.19 122 ILE A N 1
ATOM 961 C CA . ILE A 1 122 ? -2.814 15.224 16.867 1.00 57.19 122 ILE A CA 1
ATOM 962 C C . ILE A 1 122 ? -2.043 14.706 15.638 1.00 57.19 122 ILE A C 1
ATOM 964 O O . ILE A 1 122 ? -0.822 14.549 15.662 1.00 57.19 122 ILE A O 1
ATOM 968 N N . HIS A 1 123 ? -2.727 14.468 14.511 1.00 59.66 123 HIS A N 1
ATOM 969 C CA . HIS A 1 123 ? -2.066 14.178 13.241 1.00 59.66 123 HIS A CA 1
ATOM 970 C C . HIS A 1 123 ? -1.292 15.373 12.653 1.00 59.66 123 HIS A C 1
ATOM 972 O O . HIS A 1 123 ? -0.237 15.133 12.081 1.00 59.66 123 HIS A O 1
ATOM 978 N N . LYS A 1 124 ? -1.775 16.614 12.814 1.00 56.97 124 LYS A N 1
ATOM 979 C CA . LYS A 1 124 ? -1.106 17.849 12.364 1.00 56.97 124 LYS A CA 1
ATOM 980 C C . LYS A 1 124 ? -0.048 18.333 13.349 1.00 56.97 124 LYS A C 1
ATOM 982 O O . LYS A 1 124 ? 0.981 18.841 12.933 1.00 56.97 124 LYS A O 1
ATOM 987 N N . GLU A 1 125 ? -0.312 18.182 14.643 1.00 50.59 125 GLU A N 1
ATOM 988 C CA . GLU A 1 125 ? 0.541 18.746 15.699 1.00 50.59 125 GLU A CA 1
ATOM 989 C C . GLU A 1 125 ? 1.784 17.896 15.980 1.00 50.59 125 GLU A C 1
ATOM 991 O O . GLU A 1 125 ? 2.824 18.415 16.373 1.00 50.59 125 GLU A O 1
ATOM 996 N N . TYR A 1 126 ? 1.710 16.590 15.717 1.00 54.12 126 TYR A N 1
ATOM 997 C CA . TYR A 1 126 ? 2.858 15.700 15.813 1.00 54.12 126 TYR A CA 1
ATOM 998 C C . TYR A 1 126 ? 3.242 15.226 14.416 1.00 54.12 126 TYR A C 1
ATOM 1000 O O . TYR A 1 126 ? 2.547 14.390 13.844 1.00 54.12 126 TYR A O 1
ATOM 1008 N N . ASN A 1 127 ? 4.398 15.658 13.912 1.00 55.25 127 ASN A N 1
ATOM 1009 C CA . ASN A 1 127 ? 5.011 15.184 12.657 1.00 55.25 127 ASN A CA 1
ATOM 1010 C C . ASN A 1 127 ? 5.381 13.674 12.659 1.00 55.25 127 ASN A C 1
ATOM 1012 O O . ASN A 1 127 ? 6.095 13.194 11.782 1.00 55.25 127 ASN A O 1
ATOM 1016 N N . GLY A 1 128 ? 4.933 12.912 13.664 1.00 59.41 128 GLY A N 1
ATOM 1017 C CA . GLY A 1 128 ? 5.170 11.480 13.818 1.00 59.41 128 GLY A CA 1
ATOM 1018 C C . GLY A 1 128 ? 4.149 10.604 13.089 1.00 59.41 128 GLY A C 1
ATOM 1019 O O . GLY A 1 128 ? 2.963 10.942 12.988 1.00 59.41 128 GLY A O 1
ATOM 1020 N N . LYS A 1 129 ? 4.622 9.436 12.638 1.00 79.69 129 LYS A N 1
ATOM 1021 C CA . LYS A 1 129 ? 3.805 8.360 12.058 1.00 79.69 129 LYS A CA 1
ATOM 1022 C C . LYS A 1 129 ? 2.749 7.864 13.051 1.00 79.69 129 LYS A C 1
ATOM 1024 O O . LYS A 1 129 ? 2.928 7.949 14.265 1.00 79.69 129 LYS A O 1
ATOM 1029 N N . ALA A 1 130 ? 1.642 7.346 12.531 1.00 89.50 130 ALA A N 1
ATOM 1030 C CA . ALA A 1 130 ? 0.631 6.661 13.331 1.00 89.50 130 ALA A CA 1
ATOM 1031 C C . ALA A 1 130 ? 0.874 5.147 13.307 1.00 89.50 130 ALA A C 1
ATOM 1033 O O . ALA A 1 130 ? 1.621 4.644 12.472 1.00 89.50 130 ALA A O 1
ATOM 1034 N N . ILE A 1 131 ? 0.236 4.414 14.211 1.00 90.38 131 ILE A N 1
ATOM 1035 C CA . ILE A 1 131 ? 0.314 2.957 14.292 1.00 90.38 131 ILE A CA 1
ATOM 1036 C C . ILE A 1 131 ? -1.083 2.386 14.079 1.00 90.38 131 ILE A C 1
ATOM 1038 O O . ILE A 1 131 ? -2.051 2.845 14.683 1.00 90.38 131 ILE A O 1
ATOM 1042 N N . ILE A 1 132 ? -1.186 1.379 13.217 1.00 90.94 132 ILE A N 1
ATOM 1043 C CA . ILE A 1 132 ? -2.369 0.519 13.125 1.00 90.94 132 ILE A CA 1
ATOM 1044 C C . ILE A 1 132 ? -2.081 -0.794 13.830 1.00 90.94 132 ILE A C 1
ATOM 1046 O O . ILE A 1 132 ? -0.970 -1.311 13.714 1.00 90.94 132 ILE A O 1
ATOM 1050 N N . ALA A 1 133 ? -3.078 -1.348 14.514 1.00 88.44 133 ALA A N 1
ATOM 1051 C CA . ALA A 1 133 ? -2.990 -2.683 15.092 1.00 88.44 133 ALA A CA 1
ATOM 1052 C C . ALA A 1 133 ? -4.259 -3.497 14.830 1.00 88.44 133 ALA A C 1
ATOM 1054 O O . ALA A 1 133 ? -5.352 -2.948 14.675 1.00 88.44 133 ALA A O 1
ATOM 1055 N N . GLY A 1 134 ? -4.109 -4.817 14.751 1.00 85.88 134 GLY A N 1
ATOM 1056 C CA . GLY A 1 134 ? -5.211 -5.697 14.380 1.00 85.88 134 GLY A CA 1
ATOM 1057 C C . GLY A 1 134 ? -4.875 -7.182 14.419 1.00 85.88 134 GLY A C 1
ATOM 1058 O O . GLY A 1 134 ? -3.724 -7.595 14.581 1.00 85.88 134 GLY A O 1
ATOM 1059 N N . TYR A 1 135 ? -5.927 -7.984 14.256 1.00 75.56 135 TYR A N 1
ATOM 1060 C CA . TYR A 1 135 ? -5.884 -9.449 14.231 1.00 75.56 135 TYR A CA 1
ATOM 1061 C C . TYR A 1 135 ? -6.310 -10.036 12.871 1.00 75.56 135 TYR A C 1
ATOM 1063 O O . TYR A 1 135 ? -6.560 -11.243 12.779 1.00 75.56 135 TYR A O 1
ATOM 1071 N N . GLY A 1 136 ? -6.456 -9.190 11.845 1.00 66.56 136 GLY A N 1
ATOM 1072 C CA . GLY A 1 136 ? -7.072 -9.478 10.554 1.00 66.56 136 GLY A CA 1
ATOM 1073 C C . GLY A 1 136 ? -6.511 -10.668 9.775 1.00 66.56 136 GLY A C 1
ATOM 1074 O O . GLY A 1 136 ? -5.525 -11.322 10.127 1.00 66.56 136 GLY A O 1
ATOM 1075 N N . ARG A 1 137 ? -7.224 -11.023 8.702 1.00 59.72 137 ARG A N 1
ATOM 1076 C CA . ARG A 1 137 ? -6.952 -12.221 7.903 1.00 59.72 137 ARG A CA 1
ATOM 1077 C C . ARG A 1 137 ? -5.603 -12.138 7.184 1.00 59.72 137 ARG A C 1
ATOM 1079 O O . ARG A 1 137 ? -5.278 -11.165 6.518 1.00 59.72 137 ARG A O 1
ATOM 1086 N N . TYR A 1 138 ? -4.904 -13.272 7.233 1.00 58.12 138 TYR A N 1
ATOM 1087 C CA . TYR A 1 138 ? -3.573 -13.525 6.672 1.00 58.12 138 TYR A CA 1
ATOM 1088 C C . TYR A 1 138 ? -3.475 -13.453 5.147 1.00 58.12 138 TYR A C 1
ATOM 1090 O O . TYR A 1 138 ? -2.430 -13.088 4.623 1.00 58.12 138 TYR A O 1
ATOM 1098 N N . LYS A 1 139 ? -4.519 -13.872 4.429 1.00 56.69 139 LYS A N 1
ATOM 1099 C CA . LYS A 1 139 ? -4.384 -14.208 3.012 1.00 56.69 139 LYS A CA 1
ATOM 1100 C C . LYS A 1 139 ? -5.248 -13.325 2.133 1.00 56.69 139 LYS A C 1
ATOM 1102 O O . LYS A 1 139 ? -6.465 -13.248 2.318 1.00 56.69 139 LYS A O 1
ATOM 1107 N N . ARG A 1 140 ? -4.598 -12.717 1.145 1.00 65.25 140 ARG A N 1
ATOM 1108 C CA . ARG A 1 140 ? -5.247 -12.120 -0.018 1.00 65.25 140 ARG A CA 1
ATOM 1109 C C . ARG A 1 140 ? -5.258 -13.157 -1.144 1.00 65.25 140 ARG A C 1
ATOM 1111 O O . ARG A 1 140 ? -4.305 -13.922 -1.234 1.00 65.25 140 ARG A O 1
ATOM 1118 N N . PRO A 1 141 ? -6.344 -13.245 -1.928 1.00 64.69 141 PRO A N 1
ATOM 1119 C CA . PRO A 1 141 ? -6.479 -14.284 -2.939 1.00 64.69 141 PRO A CA 1
ATOM 1120 C C . PRO A 1 141 ? -5.365 -14.252 -4.000 1.00 64.69 141 PRO A C 1
ATOM 1122 O O . PRO A 1 141 ? -4.673 -15.261 -4.091 1.00 64.69 141 PRO A O 1
ATOM 1125 N N . PRO A 1 142 ? -5.122 -13.155 -4.745 1.00 76.69 142 PRO A N 1
ATOM 1126 C CA . PRO A 1 142 ? -3.929 -13.038 -5.586 1.00 76.69 142 PRO A CA 1
ATOM 1127 C C . PRO A 1 142 ? -2.729 -12.479 -4.798 1.00 76.69 142 PRO A C 1
ATOM 1129 O O . PRO A 1 142 ? -2.900 -11.666 -3.882 1.00 76.69 142 PRO A O 1
ATOM 1132 N N . CYS A 1 143 ? -1.513 -12.886 -5.177 1.00 81.69 143 CYS A N 1
ATOM 1133 C CA . CYS A 1 143 ? -0.296 -12.277 -4.641 1.00 81.69 143 CYS A CA 1
ATOM 1134 C C . CYS A 1 143 ? -0.170 -10.820 -5.106 1.00 81.69 143 CYS A C 1
ATOM 1136 O O . CYS A 1 143 ? -0.405 -10.541 -6.275 1.00 81.69 143 CYS A O 1
ATOM 1138 N N . GLU A 1 144 ? 0.219 -9.912 -4.212 1.00 85.62 144 GLU A N 1
ATOM 1139 C CA . GLU A 1 144 ? 0.613 -8.538 -4.548 1.00 85.62 144 GLU A CA 1
ATOM 1140 C C . GLU A 1 144 ? 2.122 -8.521 -4.856 1.00 85.62 144 GLU A C 1
ATOM 1142 O O . GLU A 1 144 ? 2.883 -9.120 -4.099 1.00 85.62 144 GLU A O 1
ATOM 1147 N N . VAL A 1 145 ? 2.574 -7.854 -5.916 1.00 89.69 145 VAL A N 1
ATOM 1148 C CA . VAL A 1 145 ? 4.007 -7.642 -6.197 1.00 89.69 145 VAL A CA 1
ATOM 1149 C C . VAL A 1 145 ? 4.597 -6.543 -5.305 1.00 89.69 145 VAL A C 1
ATOM 1151 O O . VAL A 1 145 ? 3.872 -5.785 -4.659 1.00 89.69 145 VAL A O 1
ATOM 1154 N N . GLY A 1 146 ? 5.923 -6.493 -5.216 1.00 89.44 146 GLY A N 1
ATOM 1155 C CA . GLY A 1 146 ? 6.666 -5.527 -4.413 1.00 89.44 146 GLY A CA 1
ATOM 1156 C C . GLY A 1 146 ? 6.668 -4.096 -4.977 1.00 89.44 146 GLY A C 1
ATOM 1157 O O . GLY A 1 146 ? 5.959 -3.786 -5.939 1.00 89.44 146 GLY A O 1
ATOM 1158 N N . PRO A 1 147 ? 7.451 -3.197 -4.353 1.00 89.44 147 PRO A N 1
ATOM 1159 C CA . PRO A 1 147 ? 7.699 -1.856 -4.871 1.00 89.44 147 PRO A CA 1
ATOM 1160 C C . PRO A 1 147 ? 8.647 -1.835 -6.071 1.00 89.44 147 PRO A C 1
ATOM 1162 O O . PRO A 1 147 ? 8.779 -0.769 -6.664 1.00 89.44 147 PRO A O 1
ATOM 1165 N N . GLU A 1 148 ? 9.350 -2.923 -6.384 1.00 91.19 148 GLU A N 1
ATOM 1166 C CA . GLU A 1 148 ? 10.292 -2.980 -7.501 1.00 91.19 148 GLU A CA 1
ATOM 1167 C C . GLU A 1 148 ? 9.616 -3.304 -8.839 1.00 91.19 148 GLU A C 1
ATOM 1169 O O . GLU A 1 148 ? 8.630 -4.045 -8.903 1.00 91.19 148 GLU A O 1
ATOM 1174 N N . GLY A 1 149 ? 10.222 -2.817 -9.924 1.00 93.00 149 GLY A N 1
ATOM 1175 C CA . GLY A 1 149 ? 9.800 -3.108 -11.294 1.00 93.00 149 GLY A CA 1
ATOM 1176 C C . GLY A 1 149 ? 8.740 -2.144 -11.840 1.00 93.00 149 GLY A C 1
ATOM 1177 O O . GLY A 1 149 ? 8.423 -1.132 -11.205 1.00 93.00 149 GLY A O 1
ATOM 1178 N N . PRO A 1 150 ? 8.205 -2.432 -13.042 1.00 93.00 150 PRO A N 1
ATOM 1179 C CA . PRO A 1 150 ? 7.339 -1.486 -13.739 1.00 93.00 150 PRO A CA 1
ATOM 1180 C C . PRO A 1 150 ? 5.989 -1.303 -13.056 1.00 93.00 150 PRO A C 1
ATOM 1182 O O . PRO A 1 150 ? 5.450 -0.197 -13.059 1.00 93.00 150 PRO A O 1
ATOM 1185 N N . HIS A 1 151 ? 5.467 -2.364 -12.439 1.00 91.62 151 HIS A N 1
ATOM 1186 C CA . HIS A 1 151 ? 4.207 -2.323 -11.714 1.00 91.62 151 HIS A CA 1
ATOM 1187 C C . HIS A 1 151 ? 4.408 -2.533 -10.227 1.00 91.62 151 HIS A C 1
ATOM 1189 O O . HIS A 1 151 ? 4.767 -3.615 -9.769 1.00 91.62 151 HIS A O 1
ATOM 1195 N N . LYS A 1 152 ? 4.132 -1.473 -9.471 1.00 90.25 152 LYS A N 1
ATOM 1196 C CA . LYS A 1 152 ? 4.299 -1.436 -8.021 1.00 90.25 152 LYS A CA 1
ATOM 1197 C C . LYS A 1 152 ? 2.995 -1.827 -7.354 1.00 90.25 152 LYS A C 1
ATOM 1199 O O . LYS A 1 152 ? 1.963 -1.208 -7.612 1.00 90.25 152 LYS A O 1
ATOM 1204 N N . PHE A 1 153 ? 3.049 -2.809 -6.458 1.00 87.12 153 PHE A N 1
ATOM 1205 C CA . PHE A 1 153 ? 1.895 -3.200 -5.641 1.00 87.12 153 PHE A CA 1
ATOM 1206 C C . PHE A 1 153 ? 0.642 -3.581 -6.454 1.00 87.12 153 PHE A C 1
ATOM 1208 O O . PHE A 1 153 ? -0.492 -3.392 -6.008 1.00 87.12 153 PHE A O 1
ATOM 1215 N N . GLU A 1 154 ? 0.847 -4.108 -7.661 1.00 88.06 154 GLU A N 1
ATOM 1216 C CA . GLU A 1 154 ? -0.192 -4.770 -8.453 1.00 88.06 154 GLU A CA 1
ATOM 1217 C C . GLU A 1 154 ? -0.374 -6.220 -8.016 1.00 88.06 154 GLU A C 1
ATOM 1219 O O . GLU A 1 154 ? 0.362 -6.729 -7.174 1.00 88.06 154 GLU A O 1
ATOM 1224 N N . PHE A 1 155 ? -1.348 -6.914 -8.598 1.00 87.25 155 PHE A N 1
ATOM 1225 C CA . PHE A 1 155 ? -1.558 -8.329 -8.325 1.00 87.25 155 PHE A CA 1
ATOM 1226 C C . PHE A 1 155 ? -0.981 -9.206 -9.430 1.00 87.25 155 PHE A C 1
ATOM 1228 O O . PHE A 1 155 ? -1.153 -8.903 -10.606 1.00 87.25 155 PHE A O 1
ATOM 1235 N N . CYS A 1 156 ? -0.342 -10.316 -9.066 1.00 89.62 156 CYS A N 1
ATOM 1236 C CA . CYS A 1 156 ? 0.056 -11.341 -10.023 1.00 89.62 156 CYS A CA 1
ATOM 1237 C C . CYS A 1 156 ? -1.168 -11.928 -10.744 1.00 89.62 156 CYS A C 1
ATOM 1239 O O . CYS A 1 156 ? -2.233 -12.099 -10.141 1.00 89.62 156 CYS A O 1
ATOM 1241 N N . GLY A 1 157 ? -0.981 -12.306 -12.009 1.00 89.44 157 GLY A N 1
ATOM 1242 C CA . GLY A 1 157 ? -1.915 -13.143 -12.756 1.00 89.44 157 GLY A CA 1
ATOM 1243 C C . GLY A 1 157 ? -2.148 -14.478 -12.050 1.00 89.44 157 GLY A C 1
ATOM 1244 O O . GLY A 1 157 ? -1.235 -15.053 -11.451 1.00 89.44 157 GLY A O 1
ATOM 1245 N N . VAL A 1 158 ? -3.388 -14.956 -12.085 1.00 87.75 158 VAL A N 1
ATOM 1246 C CA . VAL A 1 158 ? -3.828 -16.187 -11.413 1.00 87.75 158 VAL A CA 1
ATOM 1247 C C . VAL A 1 158 ? -4.543 -17.115 -12.388 1.00 87.75 158 VAL A C 1
ATOM 1249 O O . VAL A 1 158 ? -5.062 -16.679 -13.410 1.00 87.75 158 VAL A O 1
ATOM 1252 N N . GLY A 1 159 ? -4.621 -18.405 -12.078 1.00 85.62 159 GLY A N 1
ATOM 1253 C CA . GLY A 1 159 ? -5.377 -19.343 -12.910 1.00 85.62 159 GLY A CA 1
ATOM 1254 C C . GLY A 1 159 ? -6.878 -19.009 -12.998 1.00 85.62 159 GLY A C 1
ATOM 1255 O O . GLY A 1 159 ? -7.447 -18.363 -12.112 1.00 85.62 159 GLY A O 1
ATOM 1256 N N . GLN A 1 160 ? -7.538 -19.466 -14.072 1.00 83.62 160 GLN A N 1
ATOM 1257 C CA . GLN A 1 160 ? -8.967 -19.218 -14.342 1.00 83.62 160 GLN A CA 1
ATOM 1258 C C . GLN A 1 160 ? -9.901 -19.751 -13.237 1.00 83.62 160 GLN A C 1
ATOM 1260 O O . GLN A 1 160 ? -11.031 -19.286 -13.078 1.00 83.62 160 GLN A O 1
ATOM 1265 N N . GLU A 1 161 ? -9.434 -20.704 -12.430 1.00 82.62 161 GLU A N 1
ATOM 1266 C CA . GLU A 1 161 ? -10.134 -21.234 -11.261 1.00 82.62 161 GLU A CA 1
ATOM 1267 C C . GLU A 1 161 ? -10.256 -20.223 -10.103 1.00 82.62 161 GLU A C 1
ATOM 1269 O O . GLU A 1 161 ? -11.083 -20.390 -9.193 1.00 82.62 161 GLU A O 1
ATOM 1274 N N . CYS A 1 162 ? -9.451 -19.159 -10.110 1.00 81.75 162 CYS A N 1
ATOM 1275 C CA . CYS A 1 162 ? -9.498 -18.104 -9.113 1.00 81.75 162 CYS A CA 1
ATOM 1276 C C . CYS A 1 162 ? -10.431 -16.982 -9.568 1.00 81.75 162 CYS A C 1
ATOM 1278 O O . CYS A 1 162 ? -10.055 -16.137 -10.365 1.00 81.75 162 CYS A O 1
ATOM 1280 N N . PHE A 1 163 ? -11.647 -16.923 -9.027 1.00 78.56 163 PHE A N 1
ATOM 1281 C CA . PHE A 1 163 ? -12.555 -15.793 -9.229 1.00 78.56 163 PHE A CA 1
ATOM 1282 C C . PHE A 1 163 ? -13.413 -15.572 -7.987 1.00 78.56 163 PHE A C 1
ATOM 1284 O O . PHE A 1 163 ? -13.575 -16.466 -7.153 1.00 78.56 163 PHE A O 1
ATOM 1291 N N . LYS A 1 164 ? -13.997 -14.379 -7.851 1.00 74.19 164 LYS A N 1
ATOM 1292 C CA . LYS A 1 164 ? -14.857 -14.044 -6.711 1.00 74.19 164 LYS A CA 1
ATOM 1293 C C . LYS A 1 164 ? -16.036 -15.026 -6.626 1.00 74.19 164 LYS A C 1
ATOM 1295 O O . LYS A 1 164 ? -16.889 -15.047 -7.503 1.00 74.19 164 LYS A O 1
ATOM 1300 N N . GLY A 1 165 ? -16.069 -15.830 -5.563 1.00 74.88 165 GLY A N 1
ATOM 1301 C CA . GLY A 1 165 ? -17.062 -16.895 -5.355 1.00 74.88 165 GLY A CA 1
ATOM 1302 C C . GLY A 1 165 ? -16.515 -18.318 -5.525 1.00 74.88 165 GLY A C 1
ATOM 1303 O O . GLY A 1 165 ? -17.158 -19.263 -5.077 1.00 74.88 165 GLY A O 1
ATOM 1304 N N . SER A 1 166 ? -15.317 -18.493 -6.093 1.00 81.88 166 SER A N 1
ATOM 1305 C CA . SER A 1 166 ? -14.676 -19.807 -6.187 1.00 81.88 166 SER A CA 1
ATOM 1306 C C . SER A 1 166 ? -14.092 -20.266 -4.842 1.00 81.88 166 SER A C 1
ATOM 1308 O O . SER A 1 166 ? -13.741 -19.457 -3.973 1.00 81.88 166 SER A O 1
ATOM 1310 N N . LYS A 1 167 ? -13.953 -21.589 -4.656 1.00 80.31 167 LYS A N 1
ATOM 1311 C CA . LYS A 1 167 ? -13.326 -22.171 -3.452 1.00 80.31 167 LYS A CA 1
ATOM 1312 C C . LYS A 1 167 ? -11.869 -21.718 -3.298 1.00 80.31 167 LYS A C 1
ATOM 1314 O O . LYS A 1 167 ? -11.441 -21.463 -2.174 1.00 80.31 167 LYS A O 1
ATOM 1319 N N . ALA A 1 168 ? -11.132 -21.602 -4.407 1.00 77.19 168 ALA A N 1
ATOM 1320 C CA . ALA A 1 168 ? -9.745 -21.135 -4.420 1.00 77.19 168 ALA A CA 1
ATOM 1321 C C . ALA A 1 168 ? -9.641 -19.692 -3.909 1.00 77.19 168 ALA A C 1
ATOM 1323 O O . ALA A 1 168 ? -8.838 -19.410 -3.021 1.00 77.19 168 ALA A O 1
ATOM 1324 N N . PHE A 1 169 ? -10.529 -18.810 -4.374 1.00 77.31 169 PHE A N 1
ATOM 1325 C CA . PHE A 1 169 ? -10.595 -17.425 -3.914 1.00 77.31 169 PHE A CA 1
ATOM 1326 C C . PHE A 1 169 ? -10.976 -17.325 -2.430 1.00 77.31 169 PHE A C 1
ATOM 1328 O O . PHE A 1 169 ? -10.317 -16.629 -1.660 1.00 77.31 169 PHE A O 1
ATOM 1335 N N . ALA A 1 170 ? -12.001 -18.065 -1.992 1.00 72.38 170 ALA A N 1
ATOM 1336 C CA . ALA A 1 170 ? -12.465 -18.049 -0.601 1.00 72.38 170 ALA A CA 1
ATOM 1337 C C . ALA A 1 170 ? -11.414 -18.573 0.394 1.00 72.38 170 ALA A C 1
ATOM 1339 O O . ALA A 1 170 ? -11.323 -18.080 1.520 1.00 72.38 170 ALA A O 1
ATOM 1340 N N . LYS A 1 171 ? -10.614 -19.561 -0.023 1.00 71.56 171 LYS A N 1
ATOM 1341 C CA . LYS A 1 171 ? -9.497 -20.113 0.759 1.00 71.56 171 LYS A CA 1
ATOM 1342 C C . LYS A 1 171 ? -8.187 -19.342 0.565 1.00 71.56 171 LYS A C 1
ATOM 1344 O O . LYS A 1 171 ? -7.196 -19.695 1.204 1.00 71.56 171 LYS A O 1
ATOM 1349 N N . ALA A 1 172 ? -8.196 -18.316 -0.293 1.00 72.56 172 ALA A N 1
ATOM 1350 C CA . ALA A 1 172 ? -7.030 -17.550 -0.715 1.00 72.56 172 ALA A CA 1
ATOM 1351 C C . ALA A 1 172 ? -5.849 -18.463 -1.084 1.00 72.56 172 ALA A C 1
ATOM 1353 O O . ALA A 1 172 ? -4.763 -18.403 -0.510 1.00 72.56 172 ALA A O 1
ATOM 1354 N N . ASN A 1 173 ? -6.139 -19.389 -1.992 1.00 76.25 173 ASN A N 1
ATOM 1355 C CA . ASN A 1 173 ? -5.230 -20.423 -2.464 1.00 76.25 173 ASN A CA 1
ATOM 1356 C C . ASN A 1 173 ? -5.153 -20.386 -3.996 1.00 76.25 173 ASN A C 1
ATOM 1358 O O . ASN A 1 173 ? -5.157 -21.429 -4.642 1.00 76.25 173 ASN A O 1
ATOM 1362 N N . CYS A 1 174 ? -5.206 -19.180 -4.564 1.00 80.69 174 CYS A N 1
ATOM 1363 C CA . CYS A 1 174 ? -5.116 -18.977 -5.999 1.00 80.69 174 CYS A CA 1
ATOM 1364 C C . CYS A 1 174 ? -3.665 -19.126 -6.444 1.00 80.69 174 CYS A C 1
ATOM 1366 O O . CYS A 1 174 ? -2.783 -18.455 -5.907 1.00 80.69 174 CYS A O 1
ATOM 1368 N N . SER A 1 175 ? -3.430 -20.004 -7.413 1.00 86.12 175 SER A N 1
ATOM 1369 C CA . SER A 1 175 ? -2.098 -20.221 -7.964 1.00 86.12 175 SER A CA 1
ATOM 1370 C C . SER A 1 175 ? -1.751 -19.100 -8.935 1.00 86.12 175 SER A C 1
ATOM 1372 O O . SER A 1 175 ? -2.573 -18.734 -9.779 1.00 86.12 175 SER A O 1
ATOM 1374 N N . ILE A 1 176 ? -0.530 -18.572 -8.824 1.00 89.94 176 ILE A N 1
ATOM 1375 C CA . ILE A 1 176 ? 0.010 -17.624 -9.802 1.00 89.94 176 ILE A CA 1
ATOM 1376 C C . ILE A 1 176 ? 0.165 -18.358 -11.133 1.00 89.94 176 ILE A C 1
ATOM 1378 O O . ILE A 1 176 ? 0.768 -19.434 -11.180 1.00 89.94 176 ILE A O 1
ATOM 1382 N N . ARG A 1 177 ? -0.398 -17.786 -12.196 1.00 91.25 177 ARG A N 1
ATOM 1383 C CA . ARG A 1 177 ? -0.344 -18.343 -13.547 1.00 91.25 177 ARG A CA 1
ATOM 1384 C C . ARG A 1 177 ? -0.479 -17.225 -14.571 1.00 91.25 177 ARG A C 1
ATOM 1386 O O . ARG A 1 177 ? -1.425 -16.447 -14.485 1.00 91.25 177 ARG A O 1
ATOM 1393 N N . PHE A 1 178 ? 0.442 -17.148 -15.526 1.00 91.69 178 PHE A N 1
ATOM 1394 C CA . PHE A 1 178 ? 0.427 -16.111 -16.560 1.00 91.69 178 PHE A CA 1
ATOM 1395 C C . PHE A 1 178 ? 1.164 -16.561 -17.835 1.00 91.69 178 PHE A C 1
ATOM 1397 O O . PHE A 1 178 ? 2.112 -17.341 -17.739 1.00 91.69 178 PHE A O 1
ATOM 1404 N N . PRO A 1 179 ? 0.743 -16.100 -19.026 1.00 91.19 179 PRO A N 1
ATOM 1405 C CA . PRO A 1 179 ? 1.456 -16.363 -20.271 1.00 91.19 179 PRO A CA 1
ATOM 1406 C C . PRO A 1 179 ? 2.688 -15.455 -20.418 1.00 91.19 179 PRO A C 1
ATOM 1408 O O . PRO A 1 179 ? 2.634 -14.271 -20.081 1.00 91.19 179 PRO A O 1
ATOM 1411 N N . TYR A 1 180 ? 3.786 -15.989 -20.952 1.00 93.06 180 TYR A N 1
ATOM 1412 C CA . TYR A 1 180 ? 4.982 -15.231 -21.324 1.00 93.06 180 TYR A CA 1
ATOM 1413 C C . TYR A 1 180 ? 5.807 -15.999 -22.368 1.00 93.06 180 TYR A C 1
ATOM 1415 O O . TYR A 1 180 ? 6.085 -17.177 -22.180 1.00 93.06 180 TYR A O 1
ATOM 1423 N N . GLN A 1 181 ? 6.201 -15.333 -23.462 1.00 91.50 181 GLN A N 1
ATOM 1424 C CA . GLN A 1 181 ? 7.043 -15.906 -24.532 1.00 91.50 181 GLN A CA 1
ATOM 1425 C C . GLN A 1 181 ? 6.545 -17.258 -25.088 1.00 91.50 181 GLN A C 1
ATOM 1427 O O . GLN A 1 181 ? 7.328 -18.170 -25.323 1.00 91.50 181 GLN A O 1
ATOM 1432 N N . GLY A 1 182 ? 5.231 -17.391 -25.299 1.00 89.69 182 GLY A N 1
ATOM 1433 C CA . GLY A 1 182 ? 4.616 -18.618 -25.830 1.00 89.69 182 GLY A CA 1
ATOM 1434 C C . GLY A 1 182 ? 4.379 -19.719 -24.791 1.00 89.69 182 GLY A C 1
ATOM 1435 O O . GLY A 1 182 ? 3.664 -20.672 -25.078 1.00 89.69 182 GLY A O 1
ATOM 1436 N N . GLU A 1 183 ? 4.889 -19.551 -23.571 1.00 91.75 183 GLU A N 1
ATOM 1437 C CA . GLU A 1 183 ? 4.748 -20.501 -22.470 1.00 91.75 183 GLU A CA 1
ATOM 1438 C C . GLU A 1 183 ? 3.761 -19.998 -21.411 1.00 91.75 183 GLU A C 1
ATOM 1440 O O . GLU A 1 183 ? 3.521 -18.796 -21.256 1.00 91.75 183 GLU A O 1
ATOM 1445 N N . VAL A 1 184 ? 3.195 -20.923 -20.634 1.00 92.25 184 VAL A N 1
ATOM 1446 C CA . VAL A 1 184 ? 2.372 -20.586 -19.465 1.00 92.25 184 VAL A CA 1
ATOM 1447 C C . VAL A 1 184 ? 3.176 -20.831 -18.197 1.00 92.25 184 VAL A C 1
ATOM 1449 O O . VAL A 1 184 ? 3.333 -21.967 -17.751 1.00 92.25 184 VAL A O 1
ATOM 1452 N N . ILE A 1 185 ? 3.636 -19.747 -17.578 1.00 93.94 185 ILE A N 1
ATOM 1453 C CA . ILE A 1 185 ? 4.417 -19.789 -16.344 1.00 93.94 185 ILE A CA 1
ATOM 1454 C C . ILE A 1 185 ? 3.493 -20.081 -15.159 1.00 93.94 185 ILE A C 1
ATOM 1456 O O . ILE A 1 185 ? 2.418 -19.490 -15.020 1.00 93.94 185 ILE A O 1
ATOM 1460 N N . GLN A 1 186 ? 3.930 -20.996 -14.291 1.00 92.56 186 GLN A N 1
ATOM 1461 C CA . GLN A 1 186 ? 3.281 -21.322 -13.022 1.00 92.56 186 GLN A CA 1
ATOM 1462 C C . GLN A 1 186 ? 4.154 -20.852 -11.857 1.00 92.56 186 GLN A C 1
ATOM 1464 O O . GLN A 1 186 ? 5.344 -21.153 -11.807 1.00 92.56 186 GLN A O 1
ATOM 1469 N N . GLY A 1 187 ? 3.560 -20.144 -10.896 1.00 92.25 187 GLY A N 1
ATOM 1470 C CA . GLY A 1 187 ? 4.321 -19.515 -9.816 1.00 92.25 187 GLY A CA 1
ATOM 1471 C C . GLY A 1 187 ? 5.075 -18.263 -10.272 1.00 92.25 187 GLY A C 1
ATOM 1472 O O . GLY A 1 187 ? 4.826 -17.721 -11.346 1.00 92.25 187 GLY A O 1
ATOM 1473 N N . CYS A 1 188 ? 5.983 -17.780 -9.426 1.00 94.62 188 CYS A N 1
ATOM 1474 C CA . CYS A 1 188 ? 6.886 -16.687 -9.777 1.00 94.62 188 CYS A CA 1
ATOM 1475 C C . CYS A 1 188 ? 8.076 -17.229 -10.575 1.00 94.62 188 CYS A C 1
ATOM 1477 O O . CYS A 1 188 ? 8.696 -18.213 -10.172 1.00 94.62 188 CYS A O 1
ATOM 1479 N N . SER A 1 189 ? 8.409 -16.581 -11.689 1.00 96.19 189 SER A N 1
ATOM 1480 C CA . SER A 1 189 ? 9.550 -16.952 -12.519 1.00 96.19 189 SER A CA 1
ATOM 1481 C C . SER A 1 189 ? 10.867 -16.496 -11.894 1.00 96.19 189 SER A C 1
ATOM 1483 O O . SER A 1 189 ? 10.986 -15.362 -11.432 1.00 96.19 189 SER A O 1
ATOM 1485 N N . HIS A 1 190 ? 11.875 -17.365 -11.940 1.00 96.38 190 HIS A N 1
ATOM 1486 C CA . HIS A 1 190 ? 13.258 -17.056 -11.560 1.00 96.38 190 HIS A CA 1
ATOM 1487 C C . HIS A 1 190 ? 14.185 -16.872 -12.771 1.00 96.38 190 HIS A C 1
ATOM 1489 O O . HIS A 1 190 ? 15.398 -16.749 -12.609 1.00 96.38 190 HIS A O 1
ATOM 1495 N N . THR A 1 191 ? 13.631 -16.830 -13.985 1.00 96.38 191 THR A N 1
ATOM 1496 C CA . THR A 1 191 ? 14.380 -16.406 -15.175 1.00 96.38 191 THR A CA 1
ATOM 1497 C C . THR A 1 191 ? 14.725 -14.917 -15.083 1.00 96.38 191 THR A C 1
ATOM 1499 O O . THR A 1 191 ? 14.075 -14.191 -14.316 1.00 96.38 191 THR A O 1
ATOM 1502 N N . PRO A 1 192 ? 15.677 -14.416 -15.896 1.00 97.56 192 PRO A N 1
ATOM 1503 C CA . PRO A 1 192 ? 15.826 -12.981 -16.097 1.00 97.56 192 PRO A CA 1
ATOM 1504 C C . PRO A 1 192 ? 14.473 -12.315 -16.368 1.00 97.56 192 PRO A C 1
ATOM 1506 O O . PRO A 1 192 ? 13.594 -12.905 -17.008 1.00 97.56 192 PRO A O 1
ATOM 1509 N N . THR A 1 193 ? 14.290 -11.111 -15.831 1.00 97.62 193 THR A N 1
ATOM 1510 C CA . THR A 1 193 ? 13.033 -10.370 -15.986 1.00 97.62 193 THR A CA 1
ATOM 1511 C C . THR A 1 193 ? 12.833 -9.934 -17.442 1.00 97.62 193 THR A C 1
ATOM 1513 O O . THR A 1 193 ? 13.802 -9.874 -18.206 1.00 97.62 193 THR A O 1
ATOM 1516 N N . PRO A 1 194 ? 11.608 -9.553 -17.848 1.00 97.44 194 PRO A N 1
ATOM 1517 C CA . PRO A 1 194 ? 11.353 -9.068 -19.203 1.00 97.44 194 PRO A CA 1
ATOM 1518 C C . PRO A 1 194 ? 12.246 -7.894 -19.624 1.00 97.44 194 PRO A C 1
ATOM 1520 O O . PRO A 1 194 ? 12.607 -7.793 -20.797 1.00 97.44 194 PRO A O 1
ATOM 1523 N N . SER A 1 195 ? 12.681 -7.050 -18.677 1.00 97.12 195 SER A N 1
ATOM 1524 C CA . SER A 1 195 ? 13.600 -5.936 -18.956 1.00 97.12 195 SER A CA 1
ATOM 1525 C C . SER A 1 195 ? 14.941 -6.386 -19.549 1.00 97.12 195 SER A C 1
ATOM 1527 O O . SER A 1 195 ? 15.600 -5.579 -20.199 1.00 97.12 195 SER A O 1
ATOM 1529 N N . ALA A 1 196 ? 15.350 -7.646 -19.356 1.00 97.12 196 ALA A N 1
ATOM 1530 C CA . ALA A 1 196 ? 16.582 -8.191 -19.929 1.00 97.12 196 ALA A CA 1
ATOM 1531 C C . ALA A 1 196 ? 16.554 -8.258 -21.464 1.00 97.12 196 ALA A C 1
ATOM 1533 O O . ALA A 1 196 ? 17.604 -8.264 -22.097 1.00 97.12 196 ALA A O 1
ATOM 1534 N N . SER A 1 197 ? 15.361 -8.287 -22.064 1.00 96.69 197 SER A N 1
ATOM 1535 C CA . SER A 1 197 ? 15.186 -8.327 -23.520 1.00 96.69 197 SER A CA 1
ATOM 1536 C C . SER A 1 197 ? 15.168 -6.943 -24.181 1.00 96.69 197 SER A C 1
ATOM 1538 O O . SER A 1 197 ? 14.990 -6.851 -25.392 1.00 96.69 197 SER A O 1
ATOM 1540 N N . ASN A 1 198 ? 15.354 -5.860 -23.415 1.00 97.50 198 ASN A N 1
ATOM 1541 C CA . ASN A 1 198 ? 15.354 -4.501 -23.947 1.00 97.50 198 ASN A CA 1
ATOM 1542 C C . ASN A 1 198 ? 16.759 -4.093 -24.451 1.00 97.50 198 ASN A C 1
ATOM 1544 O O . ASN A 1 198 ? 17.648 -3.849 -23.626 1.00 97.50 198 ASN A O 1
ATOM 1548 N N . PRO A 1 199 ? 16.975 -3.961 -25.777 1.00 96.06 199 PRO A N 1
ATOM 1549 C CA . PRO A 1 199 ? 18.296 -3.667 -26.336 1.00 96.06 199 PRO A CA 1
ATOM 1550 C C . PRO A 1 199 ? 18.802 -2.267 -25.967 1.00 96.06 199 PRO A C 1
ATOM 1552 O O . PRO A 1 199 ? 19.996 -2.090 -25.735 1.00 96.06 199 PRO A O 1
ATOM 1555 N N . LYS A 1 200 ? 17.903 -1.283 -25.830 1.00 95.19 200 LYS A N 1
ATOM 1556 C CA . LYS A 1 200 ? 18.266 0.086 -25.434 1.00 95.19 200 LYS A CA 1
ATOM 1557 C C . LYS A 1 200 ? 18.766 0.136 -23.996 1.00 95.19 200 LYS A C 1
ATOM 1559 O O . LYS A 1 200 ? 19.750 0.805 -23.701 1.00 95.19 200 LYS A O 1
ATOM 1564 N N . CYS A 1 201 ? 18.129 -0.619 -23.101 1.00 97.00 201 CYS A N 1
ATOM 1565 C CA . CYS A 1 201 ? 18.596 -0.747 -21.724 1.00 97.00 201 CYS A CA 1
ATOM 1566 C C . CYS A 1 201 ? 19.951 -1.454 -21.642 1.00 97.00 201 CYS A C 1
ATOM 1568 O O . CYS A 1 201 ? 20.815 -1.020 -20.882 1.00 97.00 201 CYS A O 1
ATOM 1570 N N . ALA A 1 202 ? 20.162 -2.507 -22.440 1.00 96.19 202 ALA A N 1
ATOM 1571 C CA . ALA A 1 202 ? 21.454 -3.186 -22.515 1.00 96.19 202 ALA A CA 1
ATOM 1572 C C . ALA A 1 202 ? 22.568 -2.221 -22.957 1.00 96.19 202 ALA A C 1
ATOM 1574 O O . ALA A 1 202 ? 23.596 -2.120 -22.287 1.00 96.19 202 ALA A O 1
ATOM 1575 N N . GLN A 1 203 ? 22.325 -1.445 -24.016 1.00 94.81 203 GLN A N 1
ATOM 1576 C CA . GLN A 1 203 ? 23.249 -0.418 -24.496 1.00 94.81 203 GLN A CA 1
ATOM 1577 C C . GLN A 1 203 ? 23.498 0.672 -23.443 1.00 94.81 203 GLN A C 1
ATOM 1579 O O . GLN A 1 203 ? 24.647 1.030 -23.193 1.00 94.81 203 GLN A O 1
ATOM 1584 N N . PHE A 1 204 ? 22.449 1.174 -22.786 1.00 96.19 204 PHE A N 1
ATOM 1585 C CA . PHE A 1 204 ? 22.561 2.183 -21.731 1.00 96.19 204 PHE A CA 1
ATOM 1586 C C . PHE A 1 204 ? 23.483 1.728 -20.595 1.00 96.19 204 PHE A C 1
ATOM 1588 O O . PHE A 1 204 ? 24.419 2.446 -20.237 1.00 96.19 204 PHE A O 1
ATOM 1595 N N . PHE A 1 205 ? 23.272 0.526 -20.053 1.00 96.44 205 PHE A N 1
ATOM 1596 C CA . PHE A 1 205 ? 24.113 0.007 -18.972 1.00 96.44 205 PHE A CA 1
ATOM 1597 C C . PHE A 1 205 ? 25.532 -0.333 -19.440 1.00 96.44 205 PHE A C 1
ATOM 1599 O O . PHE A 1 205 ? 26.477 -0.121 -18.684 1.00 96.44 205 PHE A O 1
ATOM 1606 N N . GLN A 1 206 ? 25.705 -0.785 -20.686 1.00 94.69 206 GLN A N 1
ATOM 1607 C CA . GLN A 1 206 ? 27.027 -1.026 -21.268 1.00 94.69 206 GLN A CA 1
ATOM 1608 C C . GLN A 1 206 ? 27.839 0.270 -21.408 1.00 94.69 206 GLN A C 1
ATOM 1610 O O . GLN A 1 206 ? 29.022 0.287 -21.084 1.00 94.69 206 GLN A O 1
ATOM 1615 N N . VAL A 1 207 ? 27.215 1.350 -21.888 1.00 93.56 207 VAL A N 1
ATOM 1616 C CA . VAL A 1 207 ? 27.887 2.639 -22.124 1.00 93.56 207 VAL A CA 1
ATOM 1617 C C . VAL A 1 207 ? 28.160 3.379 -20.818 1.00 93.56 207 VAL A C 1
ATOM 1619 O O . VAL A 1 207 ? 29.222 3.974 -20.656 1.00 93.56 207 VAL A O 1
ATOM 1622 N N . THR A 1 208 ? 27.203 3.375 -19.890 1.00 94.88 208 THR A N 1
ATOM 1623 C CA . THR A 1 208 ? 27.298 4.171 -18.657 1.00 94.88 208 THR A CA 1
ATOM 1624 C C . THR A 1 208 ? 27.989 3.443 -17.507 1.00 94.88 208 THR A C 1
ATOM 1626 O O . THR A 1 208 ? 28.445 4.094 -16.570 1.00 94.88 208 THR A O 1
ATOM 1629 N N . GLY A 1 209 ? 28.031 2.105 -17.531 1.00 95.06 209 GLY A N 1
ATOM 1630 C CA . GLY A 1 209 ? 28.510 1.288 -16.413 1.00 95.06 209 GLY A CA 1
ATOM 1631 C C . GLY A 1 209 ? 27.620 1.348 -15.163 1.00 95.06 209 GLY A C 1
ATOM 1632 O O . GLY A 1 209 ? 28.012 0.853 -14.105 1.00 95.06 209 GLY A O 1
ATOM 1633 N N . LEU A 1 210 ? 26.436 1.965 -15.253 1.00 95.25 210 LEU A N 1
ATOM 1634 C CA . LEU A 1 210 ? 25.525 2.126 -14.123 1.00 95.25 210 LEU A CA 1
ATOM 1635 C C . LEU A 1 210 ? 24.919 0.791 -13.687 1.00 95.25 210 LEU A C 1
ATOM 1637 O O . LEU A 1 210 ? 24.763 -0.148 -14.464 1.00 95.25 210 LEU A O 1
ATOM 1641 N N . GLN A 1 211 ? 24.533 0.726 -12.416 1.00 93.38 211 GLN A N 1
ATOM 1642 C CA . GLN A 1 211 ? 23.885 -0.441 -11.828 1.00 93.38 211 GLN A CA 1
ATOM 1643 C C . GLN A 1 211 ? 22.749 -0.017 -10.898 1.00 93.38 211 GLN A C 1
ATOM 1645 O O . GLN A 1 211 ? 22.766 1.058 -10.295 1.00 93.38 211 GLN A O 1
ATOM 1650 N N . PHE A 1 212 ? 21.762 -0.896 -10.737 1.00 93.88 212 PHE A N 1
ATOM 1651 C CA . PHE A 1 212 ? 20.652 -0.658 -9.823 1.00 93.88 212 PHE A CA 1
ATOM 1652 C C . PHE A 1 212 ? 21.081 -0.791 -8.353 1.00 93.88 212 PHE A C 1
ATOM 1654 O O . PHE A 1 212 ? 21.271 -1.897 -7.843 1.00 93.88 212 PHE A O 1
ATOM 1661 N N . ASN A 1 213 ? 21.120 0.323 -7.624 1.00 90.88 213 ASN A N 1
ATOM 1662 C CA . ASN A 1 213 ? 21.364 0.356 -6.176 1.00 90.88 213 ASN A CA 1
ATOM 1663 C C . ASN A 1 213 ? 20.049 0.467 -5.371 1.00 90.88 213 ASN A C 1
ATOM 1665 O O . ASN A 1 213 ? 18.974 0.574 -5.945 1.00 90.88 213 ASN A O 1
ATOM 1669 N N . LYS A 1 214 ? 20.096 0.467 -4.034 1.00 88.00 214 LYS A N 1
ATOM 1670 C CA . LYS A 1 214 ? 18.891 0.511 -3.169 1.00 88.00 214 LYS A CA 1
ATOM 1671 C C . LYS A 1 214 ? 17.976 1.743 -3.349 1.00 88.00 214 LYS A C 1
ATOM 1673 O O . LYS A 1 214 ? 16.821 1.712 -2.914 1.00 88.00 214 LYS A O 1
ATOM 1678 N N . ASN A 1 215 ? 18.479 2.820 -3.947 1.00 90.31 215 ASN A N 1
ATOM 1679 C CA . ASN A 1 215 ? 17.785 4.095 -4.133 1.00 90.31 215 ASN A CA 1
ATOM 1680 C C . ASN A 1 215 ? 17.257 4.295 -5.558 1.00 90.31 215 ASN A C 1
ATOM 1682 O O . ASN A 1 215 ? 16.520 5.250 -5.765 1.00 90.31 215 ASN A O 1
ATOM 1686 N N . VAL A 1 216 ? 17.574 3.395 -6.495 1.00 92.56 216 VAL A N 1
ATOM 1687 C CA . VAL A 1 216 ? 17.116 3.463 -7.888 1.00 92.56 216 VAL A CA 1
ATOM 1688 C C . VAL A 1 216 ? 16.415 2.164 -8.264 1.00 92.56 216 VAL A C 1
ATOM 1690 O O . VAL A 1 216 ? 16.933 1.064 -8.050 1.00 92.56 216 VAL A O 1
ATOM 1693 N N . ASP A 1 217 ? 15.214 2.292 -8.809 1.00 93.25 217 ASP A N 1
ATOM 1694 C CA . ASP A 1 217 ? 14.385 1.167 -9.244 1.00 93.25 217 ASP A CA 1
ATOM 1695 C C . ASP A 1 217 ? 14.000 1.249 -10.726 1.00 93.25 217 ASP A C 1
ATOM 1697 O O . ASP A 1 217 ? 13.738 0.228 -11.356 1.00 93.25 217 ASP A O 1
ATOM 1701 N N . GLU A 1 218 ? 14.025 2.450 -11.296 1.00 95.62 218 GLU A N 1
ATOM 1702 C CA . GLU A 1 218 ? 13.653 2.712 -12.680 1.00 95.62 218 GLU A CA 1
ATOM 1703 C C . GLU A 1 218 ? 14.616 3.740 -13.276 1.00 95.62 218 GLU A C 1
ATOM 1705 O O . GLU A 1 218 ? 14.808 4.817 -12.710 1.00 95.62 218 GLU A O 1
ATOM 1710 N N . PHE A 1 219 ? 15.199 3.419 -14.428 1.00 97.12 219 PHE A N 1
ATOM 1711 C CA . PHE A 1 219 ? 15.864 4.411 -15.270 1.00 97.12 219 PHE A CA 1
ATOM 1712 C C . PHE A 1 219 ? 14.950 4.741 -16.443 1.00 97.12 219 PHE A C 1
ATOM 1714 O O . PHE A 1 219 ? 14.473 3.840 -17.132 1.00 97.12 219 PHE A O 1
ATOM 1721 N N . VAL A 1 220 ? 14.711 6.025 -16.677 1.00 96.56 220 VAL A N 1
ATOM 1722 C CA . VAL A 1 220 ? 13.872 6.513 -17.771 1.00 96.56 220 VAL A CA 1
ATOM 1723 C C . VAL A 1 220 ? 14.758 7.225 -18.774 1.00 96.56 220 VAL A C 1
ATOM 1725 O O . VAL A 1 220 ? 15.374 8.246 -18.462 1.00 96.56 220 VAL A O 1
ATOM 1728 N N . LEU A 1 221 ? 14.810 6.680 -19.984 1.00 96.12 221 LEU A N 1
ATOM 1729 C CA . LEU A 1 221 ? 15.520 7.295 -21.092 1.00 96.12 221 LEU A CA 1
ATOM 1730 C C . LEU A 1 221 ? 14.529 8.158 -21.867 1.00 96.12 221 LEU A C 1
ATOM 1732 O O . LEU A 1 221 ? 13.446 7.694 -22.229 1.00 96.12 221 LEU A O 1
ATOM 1736 N N . VAL A 1 222 ? 14.886 9.415 -22.104 1.00 94.56 222 VAL A N 1
ATOM 1737 C CA . VAL A 1 222 ? 14.072 10.373 -22.858 1.00 94.56 222 VAL A CA 1
ATOM 1738 C C . VAL A 1 222 ? 14.832 10.868 -24.075 1.00 94.56 222 VAL A C 1
ATOM 1740 O O . VAL A 1 222 ? 16.052 11.014 -24.033 1.00 94.56 222 VAL A O 1
ATOM 1743 N N . LYS A 1 223 ? 14.113 11.165 -25.150 1.00 91.88 223 LYS A N 1
ATOM 1744 C CA . LYS A 1 223 ? 14.668 11.765 -26.366 1.00 91.88 223 LYS A CA 1
ATOM 1745 C C . LYS A 1 223 ? 13.847 12.975 -26.783 1.00 91.88 223 LYS A C 1
ATOM 1747 O O . LYS A 1 223 ? 12.740 13.182 -26.287 1.00 91.88 223 LYS A O 1
ATOM 1752 N N . GLU A 1 224 ? 14.396 13.772 -27.684 1.00 89.38 224 GLU A N 1
ATOM 1753 C CA . GLU A 1 224 ? 13.640 14.835 -28.340 1.00 89.38 224 GLU A CA 1
ATOM 1754 C C . GLU A 1 224 ? 12.590 14.208 -29.262 1.00 89.38 224 GLU A C 1
ATOM 1756 O O . GLU A 1 224 ? 12.863 13.222 -29.950 1.00 89.38 224 GLU A O 1
ATOM 1761 N N . ALA A 1 225 ? 11.370 14.733 -29.208 1.00 80.56 225 ALA A N 1
ATOM 1762 C CA . ALA A 1 225 ? 10.312 14.363 -30.125 1.00 80.56 225 ALA A CA 1
ATOM 1763 C C . ALA A 1 225 ? 10.682 14.881 -31.516 1.00 80.56 225 ALA A C 1
ATOM 1765 O O . ALA A 1 225 ? 11.090 16.033 -31.670 1.00 80.56 225 ALA A O 1
ATOM 1766 N N . GLU A 1 226 ? 10.545 14.021 -32.517 1.00 70.19 226 GLU A N 1
ATOM 1767 C CA . GLU A 1 226 ? 10.694 14.427 -33.910 1.00 70.19 226 GLU A CA 1
ATOM 1768 C C . GLU A 1 226 ? 9.570 15.421 -34.241 1.00 70.19 226 GLU A C 1
ATOM 1770 O O . GLU A 1 226 ? 8.426 15.229 -33.819 1.00 70.19 226 GLU A O 1
ATOM 1775 N N . ALA A 1 227 ? 9.901 16.520 -34.923 1.00 59.31 227 ALA A N 1
ATOM 1776 C CA . ALA A 1 227 ? 8.912 17.518 -35.309 1.00 59.31 227 ALA A CA 1
ATOM 1777 C C . ALA A 1 227 ? 7.889 16.875 -36.257 1.00 59.31 227 ALA A C 1
ATOM 1779 O O . ALA A 1 227 ? 8.256 16.375 -37.322 1.00 59.31 227 ALA A O 1
ATOM 1780 N N . GLU A 1 228 ? 6.610 16.884 -35.877 1.00 48.38 228 GLU A N 1
ATOM 1781 C CA . GLU A 1 228 ? 5.527 16.588 -36.810 1.00 48.38 228 GLU A CA 1
ATOM 1782 C C . GLU A 1 228 ? 5.520 17.710 -37.852 1.00 48.38 228 GLU A C 1
ATOM 1784 O O . GLU A 1 228 ? 5.277 18.873 -37.532 1.00 48.38 228 GLU A O 1
ATOM 1789 N N . VAL A 1 229 ? 5.860 17.379 -39.099 1.00 43.59 229 VAL A N 1
ATOM 1790 C CA . VAL A 1 229 ? 5.737 18.311 -40.222 1.00 43.59 229 VAL A CA 1
ATOM 1791 C C . VAL A 1 229 ? 4.248 18.423 -40.550 1.00 43.59 229 VAL A C 1
ATOM 1793 O O . VAL A 1 229 ? 3.739 17.726 -41.426 1.00 43.59 229 VAL A O 1
ATOM 1796 N N . GLU A 1 230 ? 3.528 19.269 -39.816 1.00 39.84 230 GLU A N 1
ATOM 1797 C CA . GLU A 1 230 ? 2.222 19.754 -40.257 1.00 39.84 230 GLU A CA 1
ATOM 1798 C C . GLU A 1 230 ? 2.453 20.717 -41.424 1.00 39.84 230 GLU A C 1
ATOM 1800 O O . GLU A 1 230 ? 2.891 21.858 -41.268 1.00 39.84 230 GLU A O 1
ATOM 1805 N N . ASN A 1 231 ? 2.195 20.229 -42.635 1.00 47.16 231 ASN A N 1
ATOM 1806 C CA . ASN A 1 231 ? 2.060 21.083 -43.804 1.00 47.16 231 ASN A CA 1
ATOM 1807 C C . ASN A 1 231 ? 0.764 21.887 -43.66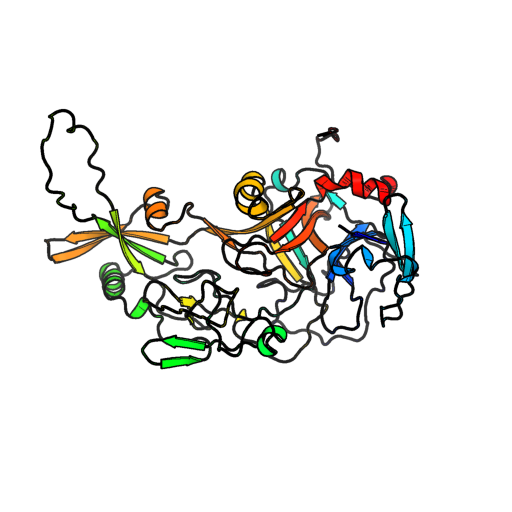8 1.00 47.16 231 ASN A C 1
ATOM 1809 O O . ASN A 1 231 ? -0.254 21.432 -44.171 1.00 47.16 231 ASN A O 1
ATOM 1813 N N . GLU A 1 232 ? 0.792 23.070 -43.049 1.00 39.69 232 GLU A N 1
ATOM 1814 C CA . GLU A 1 232 ? -0.190 24.120 -43.355 1.00 39.69 232 GLU A CA 1
ATOM 1815 C C . GLU A 1 232 ? 0.254 25.538 -42.928 1.00 39.69 232 GLU A C 1
ATOM 1817 O O . GLU A 1 232 ? 0.233 25.933 -41.772 1.00 39.69 232 GLU A O 1
ATOM 1822 N N . ALA A 1 233 ? 0.668 26.292 -43.952 1.00 46.50 233 ALA A N 1
ATOM 1823 C CA . ALA A 1 233 ? 0.431 27.711 -44.237 1.00 46.50 233 ALA A CA 1
ATOM 1824 C C . ALA A 1 233 ? 0.590 28.827 -43.165 1.00 46.50 233 ALA A C 1
ATOM 1826 O O . ALA A 1 233 ? -0.201 28.986 -42.244 1.00 46.50 233 ALA A O 1
ATOM 1827 N N . LYS A 1 234 ? 1.452 29.785 -43.561 1.00 44.84 234 LYS A N 1
ATOM 1828 C CA . LYS A 1 234 ? 1.483 31.237 -43.262 1.00 44.84 234 LYS A CA 1
ATOM 1829 C C . LYS A 1 234 ? 1.960 31.666 -41.869 1.00 44.84 234 LYS A C 1
ATOM 1831 O O . LYS A 1 234 ? 1.191 32.037 -40.992 1.00 44.84 234 LYS A O 1
ATOM 1836 N N . GLU A 1 235 ? 3.283 31.778 -41.776 1.00 40.91 235 GLU A N 1
ATOM 1837 C CA . GLU A 1 235 ? 4.009 32.512 -40.739 1.00 40.91 235 GLU A CA 1
ATOM 1838 C C . GLU A 1 235 ? 3.694 34.021 -40.761 1.00 40.91 235 GLU A C 1
ATOM 1840 O O . GLU A 1 235 ? 3.915 34.709 -41.762 1.00 40.91 235 GLU A O 1
ATOM 1845 N N . THR A 1 236 ? 3.270 34.571 -39.621 1.00 48.97 236 THR A N 1
ATOM 1846 C CA . THR A 1 236 ? 3.441 35.994 -39.296 1.00 48.97 236 THR A CA 1
ATOM 1847 C C . THR A 1 236 ? 4.660 36.183 -38.394 1.00 48.97 236 THR A C 1
ATOM 1849 O O . THR A 1 236 ? 4.964 35.377 -37.514 1.00 48.97 236 THR A O 1
ATOM 1852 N N . LYS A 1 237 ? 5.374 37.294 -38.616 1.00 42.56 237 LYS A N 1
ATOM 1853 C CA . LYS A 1 237 ? 6.643 37.668 -37.962 1.00 42.56 237 LYS A CA 1
ATOM 1854 C C . LYS A 1 237 ? 6.570 37.862 -36.436 1.00 42.56 237 LYS A C 1
ATOM 1856 O O . LYS A 1 237 ? 7.613 38.067 -35.826 1.00 42.56 237 LYS A O 1
ATOM 1861 N N . GLU A 1 238 ? 5.393 37.764 -35.826 1.00 39.06 238 GLU A N 1
ATOM 1862 C CA . GLU A 1 238 ? 5.173 37.950 -34.383 1.00 39.06 238 GLU A CA 1
ATOM 1863 C C . GLU A 1 238 ? 5.212 36.636 -33.576 1.00 39.06 238 GLU A C 1
ATOM 1865 O O . GLU A 1 238 ? 5.195 36.669 -32.352 1.00 39.06 238 GLU A O 1
ATOM 1870 N N . ALA A 1 239 ? 5.366 35.473 -34.226 1.00 41.25 239 ALA A N 1
ATOM 1871 C CA . ALA A 1 239 ? 5.534 34.179 -33.546 1.00 41.25 239 ALA A CA 1
ATOM 1872 C C . ALA A 1 239 ? 6.993 33.849 -33.143 1.00 41.25 239 ALA A C 1
ATOM 1874 O O . ALA A 1 239 ? 7.263 32.773 -32.612 1.00 41.25 239 ALA A O 1
ATOM 1875 N N . LYS A 1 240 ? 7.955 34.755 -33.376 1.00 35.66 240 LYS A N 1
ATOM 1876 C CA . LYS A 1 240 ? 9.399 34.498 -33.176 1.00 35.66 240 LYS A CA 1
ATOM 1877 C C . LYS A 1 240 ? 9.916 34.627 -31.735 1.00 35.66 240 LYS A C 1
ATOM 1879 O O . LYS A 1 240 ? 11.103 34.414 -31.513 1.00 35.66 240 LYS A O 1
ATOM 1884 N N . GLU A 1 241 ? 9.054 34.901 -30.757 1.00 34.34 241 GLU A N 1
ATOM 1885 C CA . GLU A 1 241 ? 9.425 34.939 -29.328 1.00 34.34 241 GLU A CA 1
ATOM 1886 C C . GLU A 1 241 ? 8.652 33.935 -28.454 1.00 34.34 241 GLU A C 1
ATOM 1888 O O . GLU A 1 241 ? 8.607 34.054 -27.229 1.00 34.34 241 GLU A O 1
ATOM 1893 N N . ALA A 1 242 ? 8.094 32.876 -29.045 1.00 36.75 242 ALA A N 1
ATOM 1894 C CA . ALA A 1 242 ? 7.752 31.686 -28.277 1.00 36.75 242 ALA A CA 1
ATOM 1895 C C . ALA A 1 242 ? 9.024 30.842 -28.106 1.00 36.75 242 ALA A C 1
ATOM 1897 O O . ALA A 1 242 ? 9.499 30.226 -29.055 1.00 36.75 242 ALA A O 1
ATOM 1898 N N . LYS A 1 243 ? 9.592 30.847 -26.891 1.00 37.53 243 LYS A N 1
ATOM 1899 C CA . LYS A 1 243 ? 10.652 29.927 -26.441 1.00 37.53 243 LYS A CA 1
ATOM 1900 C C . LYS A 1 243 ? 10.425 28.542 -27.052 1.00 37.53 243 LYS A C 1
ATOM 1902 O O . LYS A 1 243 ? 9.446 27.881 -26.717 1.00 37.53 243 LYS A O 1
ATOM 1907 N N . GLU A 1 244 ? 11.336 28.123 -27.919 1.00 40.66 244 GLU A N 1
ATOM 1908 C CA . GLU A 1 244 ? 11.373 26.808 -28.551 1.00 40.66 244 GLU A CA 1
ATOM 1909 C C . GLU A 1 244 ? 11.581 25.740 -27.461 1.00 40.66 244 GLU A C 1
ATOM 1911 O O . GLU A 1 244 ? 12.691 25.319 -27.141 1.00 40.66 244 GLU A O 1
ATOM 1916 N N . THR A 1 245 ? 10.509 25.364 -26.763 1.00 49.16 245 THR A N 1
ATOM 1917 C CA . THR A 1 245 ? 10.523 24.257 -25.808 1.00 49.16 245 THR A CA 1
ATOM 1918 C C . THR A 1 245 ? 10.581 22.963 -26.599 1.00 49.16 245 THR A C 1
ATOM 1920 O O . THR A 1 245 ? 9.549 22.448 -27.024 1.00 49.16 245 THR A O 1
ATOM 1923 N N . THR A 1 246 ? 11.788 22.434 -26.799 1.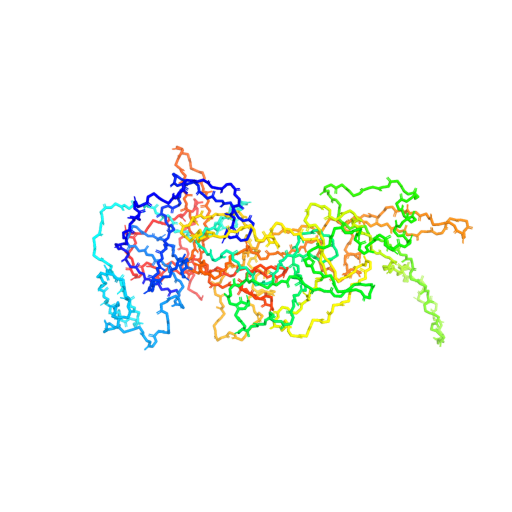00 60.88 246 THR A N 1
ATOM 1924 C CA . THR A 1 246 ? 12.004 21.109 -27.385 1.00 60.88 246 THR A CA 1
ATOM 1925 C C . THR A 1 246 ? 11.156 20.078 -26.634 1.00 60.88 246 THR A C 1
ATOM 1927 O O . THR A 1 246 ? 11.353 19.838 -25.438 1.00 60.88 246 THR A O 1
ATOM 1930 N N . LYS A 1 247 ? 10.168 19.490 -27.315 1.00 82.31 247 LYS A N 1
ATOM 1931 C CA . LYS A 1 247 ? 9.243 18.515 -26.726 1.00 82.31 247 LYS A CA 1
ATOM 1932 C C . LYS A 1 247 ? 10.010 17.217 -26.468 1.00 82.31 247 LYS A C 1
ATOM 1934 O O . LYS A 1 247 ? 10.586 16.653 -27.387 1.00 82.31 247 LYS A O 1
ATOM 1939 N N . LEU A 1 248 ? 10.057 16.751 -25.222 1.00 87.31 248 LEU A N 1
ATOM 1940 C CA . LEU A 1 248 ? 10.678 15.470 -24.863 1.00 87.31 248 LEU A CA 1
ATOM 1941 C C . LEU A 1 248 ? 9.642 14.339 -24.915 1.00 87.31 248 LEU A C 1
ATOM 1943 O O . LEU A 1 248 ? 8.475 14.549 -24.587 1.00 87.31 248 LEU A O 1
ATOM 1947 N N . MET A 1 249 ? 10.079 13.130 -25.263 1.00 91.94 249 MET A N 1
ATOM 1948 C CA . MET A 1 249 ? 9.281 11.902 -25.199 1.00 91.94 249 MET A CA 1
ATOM 1949 C C . MET A 1 249 ? 10.046 10.774 -24.500 1.00 91.94 249 MET A C 1
ATOM 1951 O O . MET A 1 249 ? 11.280 10.757 -24.492 1.00 91.94 249 MET A O 1
ATOM 1955 N N . ILE A 1 250 ? 9.315 9.818 -23.919 1.00 93.25 250 ILE A N 1
ATOM 1956 C CA . ILE A 1 250 ? 9.912 8.609 -23.341 1.00 93.25 250 ILE A CA 1
ATOM 1957 C C . ILE A 1 250 ? 10.450 7.739 -24.477 1.00 93.25 250 ILE A C 1
ATOM 1959 O O . ILE A 1 250 ? 9.705 7.358 -25.377 1.00 93.25 250 ILE A O 1
ATOM 1963 N N . ASP A 1 251 ? 11.742 7.431 -24.430 1.00 94.62 251 ASP A N 1
ATOM 1964 C CA . ASP A 1 251 ? 12.380 6.535 -25.388 1.00 94.62 251 ASP A CA 1
ATOM 1965 C C . ASP A 1 251 ? 12.329 5.072 -24.929 1.00 94.62 251 ASP A C 1
ATOM 1967 O O . ASP A 1 251 ? 12.081 4.182 -25.746 1.00 94.62 251 ASP A O 1
ATOM 1971 N N . THR A 1 252 ? 12.571 4.830 -23.633 1.00 96.50 252 THR A N 1
ATOM 1972 C CA . THR A 1 252 ? 12.384 3.529 -22.975 1.00 96.50 252 THR A CA 1
ATOM 1973 C C . THR A 1 252 ? 12.456 3.638 -21.445 1.00 96.50 252 THR A C 1
ATOM 1975 O O . THR A 1 252 ? 12.927 4.641 -20.897 1.00 96.50 252 THR A O 1
ATOM 1978 N N . LYS A 1 253 ? 12.023 2.585 -20.742 1.00 97.31 253 LYS A N 1
ATOM 1979 C CA . LYS A 1 253 ? 12.172 2.419 -19.289 1.00 97.31 253 LYS A CA 1
ATOM 1980 C C . LYS A 1 253 ? 12.933 1.137 -18.967 1.00 97.31 253 LYS A C 1
ATOM 1982 O O . LYS A 1 253 ? 12.579 0.059 -19.442 1.00 97.31 253 LYS A O 1
ATOM 1987 N N . CYS A 1 254 ? 13.938 1.250 -18.109 1.00 97.94 254 CYS A N 1
ATOM 1988 C CA . CYS A 1 254 ? 14.812 0.150 -17.731 1.00 97.94 254 CYS A CA 1
ATOM 1989 C C . CYS A 1 254 ? 14.607 -0.253 -16.273 1.00 97.94 254 CYS A C 1
ATOM 1991 O O . CYS A 1 254 ? 14.639 0.589 -15.372 1.00 97.94 254 CYS A O 1
ATOM 1993 N N . PHE A 1 255 ? 14.476 -1.562 -16.049 1.00 97.62 255 PHE A N 1
ATOM 1994 C CA . PHE A 1 255 ? 14.260 -2.172 -14.738 1.00 97.62 255 PHE A CA 1
ATOM 1995 C C . PHE A 1 255 ? 15.303 -3.257 -14.450 1.00 97.62 255 PHE A C 1
ATOM 1997 O O . PHE A 1 255 ? 16.065 -3.683 -15.321 1.00 97.62 255 PHE A O 1
ATOM 2004 N N . ARG A 1 256 ? 15.356 -3.713 -13.195 1.00 96.56 256 ARG A N 1
ATOM 2005 C CA . ARG A 1 256 ? 16.282 -4.769 -12.765 1.00 96.56 256 ARG A CA 1
ATOM 2006 C C . ARG A 1 256 ? 16.061 -6.054 -13.566 1.00 96.56 256 ARG A C 1
ATOM 2008 O O . ARG A 1 256 ? 14.932 -6.530 -13.675 1.00 96.56 256 ARG A O 1
ATOM 2015 N N . ILE A 1 257 ? 17.154 -6.647 -14.048 1.00 96.50 257 ILE A N 1
ATOM 2016 C CA . ILE A 1 257 ? 17.138 -7.910 -14.808 1.00 96.50 257 ILE A CA 1
ATOM 2017 C C . ILE A 1 257 ? 17.175 -9.157 -13.917 1.00 96.50 257 ILE A C 1
ATOM 2019 O O . ILE A 1 257 ? 16.706 -10.219 -14.317 1.00 96.50 257 ILE A O 1
ATOM 2023 N N . GLN A 1 258 ? 17.733 -9.038 -12.708 1.00 95.31 258 GLN A N 1
ATOM 2024 C CA . GLN A 1 258 ? 17.851 -10.150 -11.768 1.00 95.31 258 GLN A CA 1
ATOM 2025 C C . GLN A 1 258 ? 16.597 -10.227 -10.886 1.00 95.31 258 GLN A C 1
ATOM 2027 O O . GLN A 1 258 ? 16.310 -9.255 -10.187 1.00 95.31 258 GLN A O 1
ATOM 2032 N N . PRO A 1 259 ? 15.878 -11.363 -10.864 1.00 91.62 259 PRO A N 1
ATOM 2033 C CA . PRO A 1 259 ? 14.552 -11.491 -10.252 1.00 91.62 259 PRO A CA 1
ATOM 2034 C C . PRO A 1 259 ? 14.556 -11.621 -8.713 1.00 91.62 259 PRO A C 1
ATOM 2036 O O . PRO A 1 259 ? 13.502 -11.729 -8.088 1.00 91.62 259 PRO A O 1
ATOM 2039 N N . GLY A 1 260 ? 15.734 -11.620 -8.080 1.00 89.62 260 GLY A N 1
ATOM 2040 C CA . GLY A 1 260 ? 15.877 -11.804 -6.635 1.00 89.62 260 GLY A CA 1
ATOM 2041 C C . GLY A 1 260 ? 15.426 -13.186 -6.140 1.00 89.62 260 GLY A C 1
ATOM 2042 O O . GLY A 1 260 ? 15.214 -14.121 -6.912 1.00 89.62 260 GLY A O 1
ATOM 2043 N N . SER A 1 261 ? 15.280 -13.323 -4.820 1.00 91.06 261 SER A N 1
ATOM 2044 C CA . SER A 1 261 ? 14.948 -14.596 -4.159 1.00 91.06 261 SER A CA 1
ATOM 2045 C C . SER A 1 261 ? 13.485 -15.020 -4.290 1.00 91.06 261 SER A C 1
ATOM 2047 O O . SER A 1 261 ? 13.160 -16.165 -3.986 1.00 91.06 261 SER A O 1
ATOM 2049 N N . PHE A 1 262 ? 12.604 -14.119 -4.725 1.00 92.19 262 PHE A N 1
ATOM 2050 C CA . PHE A 1 262 ? 11.165 -14.367 -4.828 1.00 92.19 262 PHE A CA 1
ATOM 2051 C C . PHE A 1 262 ? 10.669 -14.481 -6.271 1.00 92.19 262 PHE A C 1
ATOM 2053 O O . PHE A 1 262 ? 9.528 -14.881 -6.473 1.00 92.19 262 PHE A O 1
ATOM 2060 N N . GLY A 1 263 ? 11.495 -14.168 -7.268 1.00 95.94 263 GLY A N 1
ATOM 2061 C CA . GLY A 1 263 ? 11.075 -14.231 -8.661 1.00 95.94 263 GLY A CA 1
ATOM 2062 C C . GLY A 1 263 ? 10.237 -13.023 -9.097 1.00 95.94 263 GLY A C 1
ATOM 2063 O O . GLY A 1 263 ? 10.092 -12.034 -8.379 1.00 95.94 263 GLY A O 1
ATOM 2064 N N . TRP A 1 264 ? 9.636 -13.120 -10.277 1.00 96.81 264 TRP A N 1
ATOM 2065 C CA . TRP A 1 264 ? 8.717 -12.124 -10.833 1.00 96.81 264 TRP A CA 1
ATOM 2066 C C . TRP A 1 264 ? 7.458 -12.783 -11.401 1.00 96.81 264 TRP A C 1
ATOM 2068 O O . TRP A 1 264 ? 7.443 -13.981 -11.685 1.00 96.81 264 TRP A O 1
ATOM 2078 N N . CYS A 1 265 ? 6.388 -12.012 -11.569 1.00 95.44 265 CYS A N 1
ATOM 2079 C CA . CYS A 1 265 ? 5.153 -12.488 -12.188 1.00 95.44 265 CYS A CA 1
ATOM 2080 C C . CYS A 1 265 ? 4.584 -11.453 -13.163 1.00 95.44 265 CYS A C 1
ATOM 2082 O O . CYS A 1 265 ? 4.811 -10.251 -13.004 1.00 95.44 265 CYS A O 1
ATOM 2084 N N . GLY A 1 266 ? 3.808 -11.913 -14.148 1.00 94.31 266 GLY A N 1
ATOM 2085 C CA . GLY A 1 266 ? 2.915 -11.036 -14.906 1.00 94.31 266 GLY A CA 1
ATOM 2086 C C . GLY A 1 266 ? 1.828 -10.465 -13.992 1.00 94.31 266 GLY A C 1
ATOM 2087 O O . GLY A 1 266 ? 1.324 -11.177 -13.121 1.00 94.31 266 GLY A O 1
ATOM 2088 N N . THR A 1 267 ? 1.475 -9.194 -14.163 1.00 91.19 267 THR A N 1
ATOM 2089 C CA . THR A 1 267 ? 0.563 -8.463 -13.271 1.00 91.19 267 THR A CA 1
ATOM 2090 C C . THR A 1 267 ? -0.743 -8.090 -13.954 1.00 91.19 267 THR A C 1
ATOM 2092 O O . THR A 1 267 ? -0.742 -7.616 -15.085 1.00 91.19 267 THR A O 1
ATOM 2095 N N . ILE A 1 268 ? -1.852 -8.215 -13.230 1.00 84.94 268 ILE A N 1
ATOM 2096 C CA . ILE A 1 268 ? -3.181 -7.771 -13.653 1.00 84.94 268 ILE A CA 1
ATOM 2097 C C . ILE A 1 268 ? -3.523 -6.405 -13.052 1.00 84.94 268 ILE A C 1
ATOM 2099 O O . ILE A 1 268 ? -3.362 -6.185 -11.854 1.00 84.94 268 ILE A O 1
ATOM 2103 N N . HIS A 1 269 ? -4.100 -5.517 -13.863 1.00 73.88 269 HIS A N 1
ATOM 2104 C CA . HIS A 1 269 ? -4.589 -4.213 -13.394 1.00 73.88 269 HIS A CA 1
ATOM 2105 C C . HIS A 1 269 ? -6.019 -4.269 -12.833 1.00 73.88 269 HIS A C 1
ATOM 2107 O O . HIS A 1 269 ? -6.379 -3.487 -11.946 1.00 73.88 269 HIS A O 1
ATOM 2113 N N . ASN A 1 270 ? -6.846 -5.207 -13.319 1.00 65.88 270 ASN A N 1
ATOM 2114 C CA . ASN A 1 270 ? -8.250 -5.348 -12.928 1.00 65.88 270 ASN A CA 1
ATOM 2115 C C . ASN A 1 270 ? -8.511 -6.592 -12.064 1.00 65.88 270 ASN A C 1
ATOM 2117 O O . ASN A 1 270 ? -9.063 -7.602 -12.494 1.00 65.88 270 ASN A O 1
ATOM 2121 N N . TYR A 1 271 ? -8.193 -6.481 -10.784 1.00 63.62 271 TYR A N 1
ATOM 2122 C CA . TYR A 1 271 ? -8.489 -7.496 -9.768 1.00 63.62 271 TYR A CA 1
ATOM 2123 C C . TYR A 1 271 ? -10.010 -7.701 -9.480 1.00 63.62 271 TYR A C 1
ATOM 2125 O O . TYR A 1 271 ? -10.363 -8.597 -8.713 1.00 63.62 271 TYR A O 1
ATOM 2133 N N . ARG A 1 272 ? -10.949 -6.897 -10.029 1.00 58.50 272 ARG A N 1
ATOM 2134 C CA . ARG A 1 272 ? -12.398 -7.133 -9.799 1.00 58.50 272 ARG A CA 1
ATOM 2135 C C . ARG A 1 272 ? -12.884 -8.365 -10.550 1.00 58.50 272 ARG A C 1
ATOM 2137 O O . ARG A 1 272 ? -13.805 -9.033 -10.077 1.00 58.50 272 ARG A O 1
ATOM 2144 N N . ASN A 1 273 ? -12.267 -8.656 -11.693 1.00 59.09 273 ASN A N 1
ATOM 2145 C CA . ASN A 1 273 ? -12.632 -9.771 -12.546 1.00 59.09 273 ASN A CA 1
ATOM 2146 C C . ASN A 1 273 ? -11.401 -10.595 -12.939 1.00 59.09 273 ASN A C 1
ATOM 2148 O O . ASN A 1 273 ? -10.824 -10.425 -14.005 1.00 59.09 273 ASN A O 1
ATOM 2152 N N . PHE A 1 274 ? -11.052 -11.558 -12.090 1.00 65.06 274 PHE A N 1
ATOM 2153 C CA . PHE A 1 274 ? -9.982 -12.519 -12.364 1.00 65.06 274 PHE A CA 1
ATOM 2154 C C . PHE A 1 274 ? -10.283 -13.490 -13.526 1.00 65.06 274 PHE A C 1
ATOM 2156 O O . PHE A 1 274 ? -9.426 -14.312 -13.839 1.00 65.06 274 PHE A O 1
ATOM 2163 N N . ARG A 1 275 ? -11.473 -13.439 -14.156 1.00 56.12 275 ARG A N 1
ATOM 2164 C CA . ARG A 1 275 ? -11.824 -14.312 -15.294 1.00 56.12 275 ARG A CA 1
ATOM 2165 C C . ARG A 1 275 ? -11.26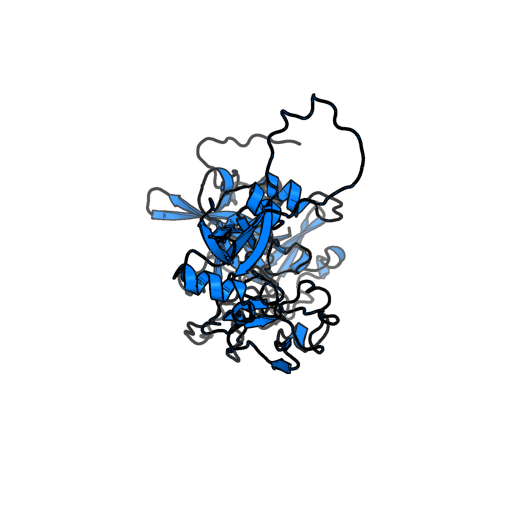1 -13.828 -16.632 1.00 56.12 275 ARG A C 1
ATOM 2167 O O . ARG A 1 275 ? -11.031 -14.659 -17.501 1.00 56.12 275 ARG A O 1
ATOM 2174 N N . SER A 1 276 ? -11.042 -12.524 -16.800 1.00 54.75 276 SER A N 1
ATOM 2175 C CA . SER A 1 276 ? -10.507 -11.916 -18.028 1.00 54.75 276 SER A CA 1
ATOM 2176 C C . SER A 1 276 ? -9.190 -11.213 -17.705 1.00 54.75 276 SER A C 1
ATOM 2178 O O . SER A 1 276 ? -9.160 -10.017 -17.417 1.00 54.75 276 SER A O 1
ATOM 2180 N N . GLN A 1 277 ? -8.108 -11.986 -17.658 1.00 64.25 277 GLN A N 1
ATOM 2181 C CA . GLN A 1 277 ? -6.773 -11.465 -17.379 1.00 64.25 277 GLN A CA 1
ATOM 2182 C C . GLN A 1 277 ? -6.089 -11.147 -18.704 1.00 64.25 277 GLN A C 1
ATOM 2184 O O . GLN A 1 277 ? -5.355 -11.974 -19.237 1.00 64.25 277 GLN A O 1
ATOM 2189 N N . GLU A 1 278 ? -6.361 -9.967 -19.257 1.00 64.44 278 GLU A N 1
ATOM 2190 C CA . GLU A 1 278 ? -5.498 -9.424 -20.307 1.00 64.44 278 GLU A CA 1
ATOM 2191 C C . GLU A 1 278 ? -4.144 -9.102 -19.671 1.00 64.44 278 GLU A C 1
ATOM 2193 O O . GLU A 1 278 ? -3.998 -8.168 -18.881 1.00 64.44 278 GLU A O 1
ATOM 2198 N N . LEU A 1 279 ? -3.175 -9.973 -19.942 1.00 80.06 279 LEU A N 1
ATOM 2199 C CA . LEU A 1 279 ? -1.819 -9.918 -19.419 1.00 80.06 279 LEU A CA 1
ATOM 2200 C C . LEU A 1 279 ? -0.879 -9.639 -20.586 1.00 80.06 279 LEU A C 1
ATOM 2202 O O . LEU A 1 279 ? -0.591 -10.525 -21.387 1.00 80.06 279 LEU A O 1
ATOM 2206 N N . HIS A 1 280 ? -0.400 -8.402 -20.664 1.00 87.31 280 HIS A N 1
ATOM 2207 C CA . HIS A 1 280 ? 0.537 -7.961 -21.693 1.00 87.31 280 HIS A CA 1
ATOM 2208 C C . HIS A 1 280 ? 1.888 -7.654 -21.058 1.00 87.31 280 HIS A C 1
ATOM 2210 O O . HIS A 1 280 ? 2.167 -6.522 -20.667 1.00 87.31 280 HIS A O 1
ATOM 2216 N N . VAL A 1 281 ? 2.713 -8.693 -20.924 1.00 93.88 281 VAL A N 1
ATOM 2217 C CA . VAL A 1 281 ? 4.072 -8.579 -20.390 1.00 93.88 281 VAL A CA 1
ATOM 2218 C C . VAL A 1 281 ? 5.009 -8.098 -21.496 1.00 93.88 281 VAL A C 1
ATOM 2220 O O . VAL A 1 281 ? 5.224 -8.797 -22.483 1.00 93.88 281 VAL A O 1
ATOM 2223 N N . THR A 1 282 ? 5.597 -6.923 -21.309 1.00 95.00 282 THR A N 1
ATOM 2224 C CA . THR A 1 282 ? 6.657 -6.366 -22.158 1.00 95.00 282 THR A CA 1
ATOM 2225 C C . THR A 1 282 ?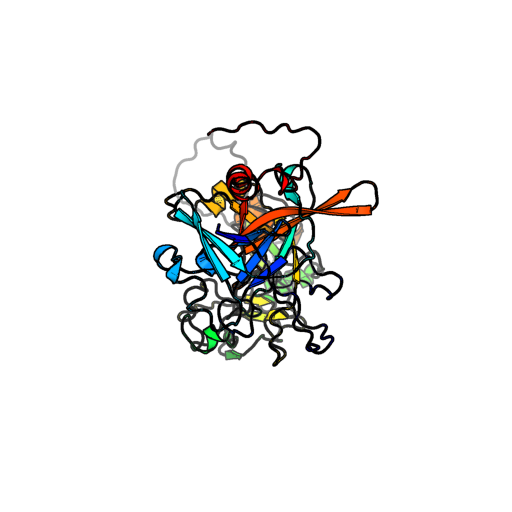 7.887 -6.057 -21.299 1.00 95.00 282 THR A C 1
ATOM 2227 O O . THR A 1 282 ? 7.818 -6.141 -20.068 1.00 95.00 282 THR A O 1
ATOM 2230 N N . PRO A 1 283 ? 9.026 -5.655 -21.888 1.00 96.81 283 PRO A N 1
ATOM 2231 C CA . PRO A 1 283 ? 10.176 -5.231 -21.095 1.00 96.81 283 PRO A CA 1
ATOM 2232 C C . PRO A 1 283 ? 9.877 -4.070 -20.133 1.00 96.81 283 PRO A C 1
ATOM 2234 O O . PRO A 1 283 ? 10.532 -3.956 -19.100 1.00 96.81 283 PRO A O 1
ATOM 2237 N N . GLU A 1 284 ? 8.861 -3.251 -20.429 1.00 95.44 284 GLU A N 1
ATOM 2238 C CA . GLU A 1 284 ? 8.574 -1.995 -19.72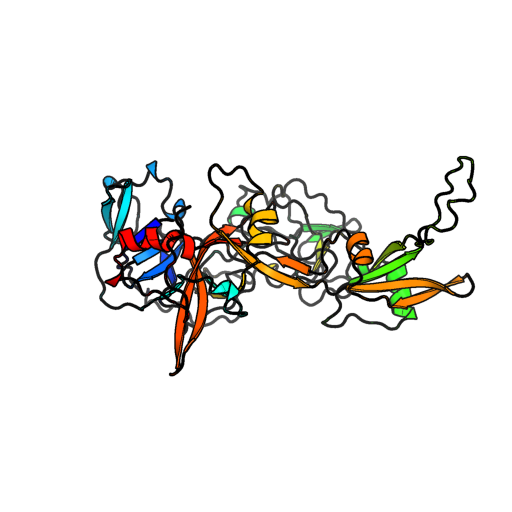6 1.00 95.44 284 GLU A CA 1
ATOM 2239 C C . GLU A 1 284 ? 7.271 -1.981 -18.913 1.00 95.44 284 GLU A C 1
ATOM 2241 O O . GLU A 1 284 ? 7.002 -1.012 -18.194 1.00 95.44 284 GLU A O 1
ATOM 2246 N N . THR A 1 285 ? 6.410 -2.987 -19.076 1.00 93.94 285 THR A N 1
ATOM 2247 C CA . THR A 1 285 ? 5.093 -3.038 -18.432 1.00 93.94 285 THR A CA 1
ATOM 2248 C C . THR A 1 285 ? 4.567 -4.470 -18.327 1.00 93.94 285 THR A C 1
ATOM 2250 O O . THR A 1 285 ? 5.045 -5.383 -18.990 1.00 93.94 285 THR A O 1
ATOM 2253 N N . GLY A 1 286 ? 3.562 -4.668 -17.484 1.00 93.00 286 GLY A N 1
ATOM 2254 C CA . GLY A 1 286 ? 2.784 -5.902 -17.368 1.00 93.00 286 GLY A CA 1
ATOM 2255 C C . GLY A 1 286 ? 3.358 -6.937 -16.407 1.00 93.00 286 GLY A C 1
ATOM 2256 O O . GLY A 1 286 ? 2.857 -8.055 -16.367 1.00 93.00 286 GLY A O 1
ATOM 2257 N N . TRP A 1 287 ? 4.385 -6.596 -15.629 1.00 95.38 287 TRP A N 1
ATOM 2258 C CA . TRP A 1 287 ? 4.992 -7.493 -14.650 1.00 95.38 287 TRP A CA 1
ATOM 2259 C C . TRP A 1 287 ? 5.521 -6.750 -13.418 1.00 95.38 287 TRP A C 1
ATOM 2261 O O . TRP A 1 287 ? 5.676 -5.530 -13.423 1.00 95.38 287 TRP A O 1
ATOM 2271 N N . GLY A 1 288 ? 5.824 -7.497 -12.358 1.00 95.62 288 GLY A N 1
ATOM 2272 C CA . GLY A 1 288 ? 6.435 -6.969 -11.140 1.00 95.62 288 GLY A CA 1
ATOM 2273 C C . GLY A 1 288 ? 7.142 -8.053 -10.332 1.00 95.62 288 GLY A C 1
ATOM 2274 O O . GLY A 1 288 ? 6.984 -9.251 -10.591 1.00 95.62 288 GLY A O 1
ATOM 2275 N N . PHE A 1 289 ? 7.946 -7.631 -9.358 1.00 95.50 289 PHE A N 1
ATOM 2276 C CA . PHE A 1 289 ? 8.705 -8.556 -8.520 1.00 95.50 289 PHE A CA 1
ATOM 2277 C C . PHE A 1 289 ? 7.800 -9.215 -7.490 1.00 95.50 289 PHE A C 1
ATOM 2279 O O . PHE A 1 289 ? 7.097 -8.551 -6.727 1.00 95.50 289 PHE A O 1
ATOM 2286 N N . CYS A 1 290 ? 7.832 -10.539 -7.445 1.00 92.62 290 CYS A N 1
ATOM 2287 C CA . CYS A 1 290 ? 7.160 -11.262 -6.389 1.00 92.62 290 CYS A CA 1
ATOM 2288 C C . CYS A 1 290 ? 7.803 -10.933 -5.044 1.00 92.62 290 CYS A C 1
ATOM 2290 O O . CYS A 1 290 ? 8.982 -10.607 -4.932 1.00 92.62 290 CYS A O 1
ATOM 2292 N N . GLN A 1 291 ? 7.012 -11.064 -3.992 1.00 86.25 291 GLN A N 1
ATOM 2293 C CA . GLN A 1 291 ? 7.471 -10.887 -2.623 1.00 86.25 291 GLN A CA 1
ATOM 2294 C C . GLN A 1 291 ? 7.136 -12.126 -1.806 1.00 86.25 291 GLN A C 1
ATOM 2296 O O . GLN A 1 291 ? 6.429 -13.032 -2.250 1.00 86.25 291 GLN A O 1
ATOM 2301 N N . ARG A 1 292 ? 7.615 -12.158 -0.564 1.00 78.88 292 ARG A N 1
ATOM 2302 C CA . ARG A 1 292 ? 7.375 -13.264 0.369 1.00 78.88 292 ARG A CA 1
ATOM 2303 C C . ARG A 1 292 ? 5.896 -13.646 0.493 1.00 78.88 292 ARG A C 1
ATOM 2305 O O . ARG A 1 292 ? 5.596 -14.818 0.699 1.00 78.88 292 ARG A O 1
ATOM 2312 N N . SER A 1 293 ? 4.981 -12.683 0.359 1.00 73.19 293 SER A N 1
ATOM 2313 C CA . SER A 1 293 ? 3.535 -12.931 0.419 1.00 73.19 293 SER A CA 1
ATOM 2314 C C . SER A 1 293 ? 3.014 -13.826 -0.719 1.00 73.19 293 SER A C 1
ATOM 2316 O O . SER A 1 293 ? 1.954 -14.427 -0.553 1.00 73.19 293 SER A O 1
ATOM 2318 N N . CYS A 1 294 ? 3.769 -13.999 -1.813 1.00 79.88 294 CYS A N 1
ATOM 2319 C CA . CYS A 1 294 ? 3.448 -14.922 -2.908 1.00 79.88 294 CYS A CA 1
ATOM 2320 C C . CYS A 1 294 ? 3.663 -16.396 -2.553 1.00 79.88 294 CYS A C 1
ATOM 2322 O O . CYS A 1 294 ? 3.141 -17.269 -3.244 1.00 79.88 294 CYS A O 1
ATOM 2324 N N . PHE A 1 295 ? 4.419 -16.690 -1.492 1.00 77.50 295 PHE A N 1
ATOM 2325 C CA . PHE A 1 295 ? 4.833 -18.046 -1.150 1.00 77.50 295 PHE A CA 1
ATOM 2326 C C . PHE A 1 295 ? 4.186 -18.483 0.165 1.00 77.50 295 PHE A C 1
ATOM 2328 O O . PHE A 1 295 ? 4.655 -18.118 1.248 1.00 77.50 295 PHE A O 1
ATOM 2335 N N . PRO A 1 296 ? 3.105 -19.279 0.112 1.00 60.62 296 PRO A N 1
ATOM 2336 C CA . PRO A 1 296 ? 2.457 -19.773 1.313 1.00 60.62 296 PRO A CA 1
ATOM 2337 C C . PRO A 1 296 ? 3.297 -20.902 1.927 1.00 60.62 296 PRO A C 1
ATOM 2339 O O . PRO A 1 296 ? 3.074 -22.074 1.632 1.00 60.62 296 PRO A O 1
ATOM 2342 N N . LYS A 1 297 ? 4.247 -20.588 2.818 1.00 54.16 297 LYS A N 1
ATOM 2343 C CA . LYS A 1 297 ? 4.741 -21.613 3.755 1.00 54.16 297 LYS A CA 1
ATOM 2344 C C . LYS A 1 297 ? 3.591 -22.006 4.711 1.00 54.16 297 LYS A C 1
ATOM 2346 O O . LYS A 1 297 ? 2.735 -21.195 5.055 1.00 54.16 297 LYS A O 1
ATOM 2351 N N . GLN A 1 298 ? 3.488 -23.303 4.979 1.00 50.00 298 GLN A N 1
ATOM 2352 C CA . GLN A 1 298 ? 2.254 -24.068 5.217 1.00 50.00 298 GLN A CA 1
ATOM 2353 C C . GLN A 1 298 ? 1.592 -24.007 6.620 1.00 50.00 298 GLN A C 1
ATOM 2355 O O . GLN A 1 298 ? 2.209 -23.731 7.638 1.00 50.00 298 GLN A O 1
ATOM 2360 N N . SER A 1 299 ? 0.316 -24.431 6.610 1.00 42.97 299 SER A N 1
ATOM 2361 C CA . SER A 1 299 ? -0.461 -25.263 7.565 1.00 42.97 299 SER A CA 1
ATOM 2362 C C . SER A 1 299 ? -0.905 -24.815 8.966 1.00 42.97 299 SER A C 1
ATOM 2364 O O . SER A 1 299 ? -1.651 -25.577 9.575 1.00 42.97 299 SER A O 1
ATOM 2366 N N . GLN A 1 300 ? -0.613 -23.613 9.475 1.00 45.25 300 GLN A N 1
ATOM 2367 C CA . GLN A 1 300 ? -1.190 -23.207 10.773 1.00 45.25 300 GLN A CA 1
ATOM 2368 C C . GLN A 1 300 ? -2.156 -22.018 10.727 1.00 45.25 300 GLN A C 1
ATOM 2370 O O . GLN A 1 300 ? -1.949 -20.972 10.099 1.00 45.25 300 GLN A O 1
ATOM 2375 N N . SER A 1 301 ? -3.260 -22.180 11.458 1.00 46.22 301 SER A N 1
ATOM 2376 C CA . SER A 1 301 ? -4.213 -21.120 11.757 1.00 46.22 301 SER A CA 1
ATOM 2377 C C . SER A 1 301 ? -3.635 -20.170 12.811 1.00 46.22 301 SER A C 1
ATOM 2379 O O . SER A 1 301 ? -3.983 -20.249 13.979 1.00 46.22 301 SER A O 1
ATOM 2381 N N . LEU A 1 302 ? -2.789 -19.220 12.412 1.00 49.03 302 LEU A N 1
ATOM 2382 C CA . LEU A 1 302 ? -2.269 -18.146 13.289 1.00 49.03 302 LEU A CA 1
ATOM 2383 C C . LEU A 1 302 ? -3.337 -17.073 13.640 1.00 49.03 302 LEU A C 1
ATOM 2385 O O . LEU A 1 302 ? -3.068 -15.866 13.638 1.00 49.03 302 LEU A O 1
ATOM 2389 N N . GLY A 1 303 ? -4.612 -17.471 13.733 1.00 52.34 303 GLY A N 1
ATOM 2390 C CA . GLY A 1 303 ? -5.688 -16.574 14.151 1.00 52.34 303 GLY A CA 1
ATOM 2391 C C . GLY A 1 303 ? -5.423 -16.133 15.588 1.00 52.34 303 GLY A C 1
ATOM 2392 O O . GLY A 1 303 ? -4.979 -16.942 16.390 1.00 52.34 303 GLY A O 1
ATOM 2393 N N . GLY A 1 304 ? -5.648 -14.856 15.908 1.00 55.12 304 GLY A N 1
ATOM 2394 C CA . GLY A 1 304 ? -5.464 -14.353 17.277 1.00 55.12 304 GLY A CA 1
ATOM 2395 C C . GLY A 1 304 ? -4.043 -13.910 17.649 1.00 55.12 304 GLY A C 1
ATOM 2396 O O . GLY A 1 304 ? -3.786 -13.633 18.816 1.00 55.12 304 GLY A O 1
ATOM 2397 N N . VAL A 1 305 ? -3.124 -13.798 16.684 1.00 65.62 305 VAL A N 1
ATOM 2398 C CA . VAL A 1 305 ? -1.823 -13.142 16.903 1.00 65.62 305 VAL A CA 1
ATOM 2399 C C . VAL A 1 305 ? -1.935 -11.658 16.559 1.00 65.62 305 VAL A C 1
ATOM 2401 O O . VAL A 1 305 ? -2.304 -11.313 15.435 1.00 65.62 305 VAL A O 1
ATOM 2404 N N . GLU A 1 306 ? -1.612 -10.804 17.521 1.00 75.56 306 GLU A N 1
ATOM 2405 C CA . GLU A 1 306 ? -1.632 -9.349 17.389 1.00 75.56 306 GLU A CA 1
ATOM 2406 C C . GLU A 1 306 ? -0.465 -8.832 16.543 1.00 75.56 306 GLU A C 1
ATOM 2408 O O . GLU A 1 306 ? 0.641 -9.385 16.578 1.00 75.56 306 GLU A O 1
ATOM 2413 N N . ARG A 1 307 ? -0.720 -7.784 15.752 1.00 78.88 307 ARG A N 1
ATOM 2414 C CA . ARG A 1 307 ? 0.261 -7.174 14.848 1.00 78.88 307 ARG A CA 1
ATOM 2415 C C . ARG A 1 307 ? 0.097 -5.675 14.780 1.00 78.88 307 ARG A C 1
ATOM 2417 O O . ARG A 1 307 ? -1.019 -5.184 14.942 1.00 78.88 307 ARG A O 1
ATOM 2424 N N . HIS A 1 308 ? 1.181 -4.991 14.432 1.00 87.56 308 HIS A N 1
ATOM 2425 C CA . HIS A 1 308 ? 1.151 -3.563 14.164 1.00 87.56 308 HIS A CA 1
ATOM 2426 C C . HIS A 1 308 ? 1.930 -3.147 12.929 1.00 87.56 308 HIS A C 1
ATOM 2428 O O . HIS A 1 308 ? 2.745 -3.895 12.390 1.00 87.56 308 HIS A O 1
ATOM 2434 N N . LYS A 1 309 ? 1.687 -1.917 12.484 1.00 86.75 309 LYS A N 1
ATOM 2435 C CA . LYS A 1 309 ? 2.520 -1.269 11.479 1.00 86.75 309 LYS A CA 1
ATOM 2436 C C . LYS A 1 309 ? 2.476 0.239 11.649 1.00 86.75 309 LYS A C 1
ATOM 2438 O O . LYS A 1 309 ? 1.406 0.799 11.887 1.00 86.75 309 LYS A O 1
ATOM 2443 N N . MET A 1 310 ? 3.628 0.883 11.488 1.00 89.31 310 MET A N 1
ATOM 2444 C CA . MET A 1 310 ? 3.689 2.336 11.358 1.00 89.31 310 MET A CA 1
ATOM 2445 C C . MET A 1 310 ? 3.179 2.745 9.981 1.00 89.31 310 MET A C 1
ATOM 2447 O O . MET A 1 310 ? 3.581 2.153 8.985 1.00 89.31 310 MET A O 1
ATOM 2451 N N . VAL A 1 311 ? 2.317 3.748 9.922 1.00 90.00 311 VAL A N 1
ATOM 2452 C CA . VAL A 1 311 ? 1.621 4.203 8.715 1.00 90.00 311 VAL A CA 1
ATOM 2453 C C . VAL A 1 311 ? 1.553 5.724 8.673 1.00 90.00 311 VAL A C 1
ATOM 2455 O O . VAL A 1 311 ? 1.692 6.399 9.698 1.00 90.00 311 VAL A O 1
ATOM 2458 N N . ASP A 1 312 ? 1.291 6.254 7.484 1.00 90.06 312 ASP A N 1
ATOM 2459 C CA . ASP A 1 312 ? 1.109 7.678 7.257 1.00 90.06 312 ASP A CA 1
ATOM 2460 C C . ASP A 1 312 ? -0.388 8.015 7.243 1.00 90.06 312 ASP A C 1
ATOM 2462 O O . ASP A 1 312 ? -1.217 7.304 6.663 1.00 90.06 312 ASP A O 1
ATOM 2466 N N . VAL A 1 313 ? -0.747 9.116 7.903 1.00 89.88 313 VAL A N 1
ATOM 2467 C CA . VAL A 1 313 ? -2.084 9.710 7.803 1.00 89.88 313 VAL A CA 1
ATOM 2468 C C . VAL A 1 313 ? -2.008 10.777 6.724 1.00 89.88 313 VAL A C 1
ATOM 2470 O O . VAL A 1 313 ? -1.306 11.774 6.877 1.00 89.88 313 VAL A O 1
ATOM 2473 N N . ILE A 1 314 ? -2.697 10.540 5.614 1.00 87.56 314 ILE A N 1
ATOM 2474 C CA . ILE A 1 314 ? -2.664 11.420 4.450 1.00 87.56 314 ILE A CA 1
ATOM 2475 C C . ILE A 1 314 ? -3.371 12.735 4.775 1.00 87.56 314 ILE A C 1
ATOM 2477 O O . ILE A 1 314 ? -4.316 12.765 5.571 1.00 87.56 314 ILE A O 1
ATOM 2481 N N . SER A 1 315 ? -2.907 13.827 4.158 1.00 85.81 315 SER A N 1
ATOM 2482 C CA . SER A 1 315 ? -3.434 15.162 4.426 1.00 85.81 315 SER A CA 1
ATOM 2483 C C . SER A 1 315 ? -4.960 15.199 4.246 1.00 85.81 315 SER A C 1
ATOM 2485 O O . SER A 1 315 ? -5.482 14.598 3.299 1.00 85.81 315 SER A O 1
ATOM 2487 N N . PRO A 1 316 ? -5.701 15.907 5.122 1.00 82.25 316 PRO A N 1
ATOM 2488 C CA . PRO A 1 316 ? -7.153 15.993 5.011 1.00 82.25 316 PRO A CA 1
ATOM 2489 C C . PRO A 1 316 ? -7.602 16.482 3.636 1.00 82.25 316 PRO A C 1
ATOM 2491 O O . PRO A 1 316 ? -8.488 15.875 3.047 1.00 82.25 316 PRO A O 1
ATOM 2494 N N . LYS A 1 317 ? -6.939 17.512 3.093 1.00 84.06 317 LYS A N 1
ATOM 2495 C CA . LYS A 1 317 ? -7.234 18.062 1.767 1.00 84.06 317 LYS A CA 1
ATOM 2496 C C . LYS A 1 317 ? -7.194 16.974 0.690 1.00 84.06 317 LYS A C 1
ATOM 2498 O O . LYS A 1 317 ? -8.200 16.718 0.041 1.00 84.06 317 LYS A O 1
ATOM 2503 N N . TYR A 1 318 ? -6.070 16.264 0.580 1.00 82.94 318 TYR A N 1
ATOM 2504 C CA . TYR A 1 318 ? -5.920 15.192 -0.402 1.00 82.94 318 TYR A CA 1
ATOM 2505 C C . TYR A 1 318 ? -6.909 14.045 -0.149 1.00 82.94 318 TYR A C 1
ATOM 2507 O O . TYR A 1 318 ? -7.515 13.531 -1.084 1.00 82.94 318 TYR A O 1
ATOM 2515 N N . CYS A 1 319 ? -7.129 13.668 1.115 1.00 84.50 319 CYS A N 1
ATOM 2516 C CA . CYS A 1 319 ? -8.096 12.633 1.466 1.00 84.50 319 CYS A CA 1
ATOM 2517 C C . CYS A 1 319 ? -9.515 12.989 1.006 1.00 84.50 319 CYS A C 1
ATOM 2519 O O . CYS A 1 319 ? -10.153 12.171 0.353 1.00 84.50 319 CYS A O 1
ATOM 2521 N N . TYR A 1 320 ? -10.014 14.188 1.309 1.00 81.62 320 TYR A N 1
ATOM 2522 C CA . TYR A 1 320 ? -11.384 14.571 0.969 1.00 81.62 320 TYR A CA 1
ATOM 2523 C C . TYR A 1 320 ? -11.560 14.855 -0.523 1.00 81.62 320 TYR A C 1
ATOM 2525 O O . TYR A 1 320 ? -12.507 14.352 -1.121 1.00 81.62 320 TYR A O 1
ATOM 2533 N N . GLU A 1 321 ? -10.631 15.590 -1.134 1.00 81.69 321 GLU A N 1
ATOM 2534 C CA . GLU A 1 321 ? -10.729 15.980 -2.543 1.00 81.69 321 GLU A CA 1
ATOM 2535 C C . GLU A 1 321 ? -10.529 14.794 -3.486 1.00 81.69 321 GLU A C 1
ATOM 2537 O O . GLU A 1 321 ? -11.279 14.642 -4.445 1.00 81.69 321 GLU A O 1
ATOM 2542 N N . GLN A 1 322 ? -9.538 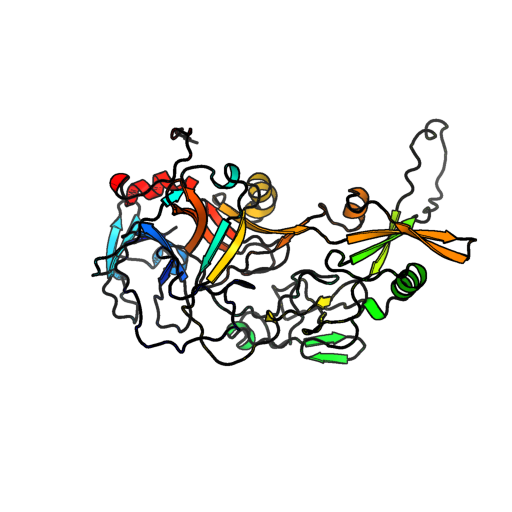13.941 -3.211 1.00 75.75 322 GLN A N 1
ATOM 2543 C CA . GLN A 1 322 ? -9.090 12.938 -4.177 1.00 75.75 322 GLN A CA 1
ATOM 2544 C C . GLN A 1 322 ? -9.599 11.532 -3.876 1.00 75.75 322 GLN A C 1
ATOM 2546 O O . GLN A 1 322 ? -9.676 10.727 -4.793 1.00 75.75 322 GLN A O 1
ATOM 2551 N N . MET A 1 323 ? -9.952 11.207 -2.628 1.00 74.00 323 MET A N 1
ATOM 2552 C CA . MET A 1 323 ? -10.184 9.811 -2.220 1.00 74.00 323 MET A CA 1
ATOM 2553 C C . MET A 1 323 ? -11.581 9.586 -1.631 1.00 74.00 323 MET A C 1
ATOM 2555 O O . MET A 1 323 ? -12.308 8.673 -2.031 1.00 74.00 323 MET A O 1
ATOM 2559 N N . ALA A 1 324 ? -11.998 10.430 -0.688 1.00 70.31 324 ALA A N 1
ATOM 2560 C CA . ALA A 1 324 ? -13.228 10.246 0.067 1.00 70.31 324 ALA A CA 1
ATOM 2561 C C . ALA A 1 324 ? -14.486 10.508 -0.764 1.00 70.31 324 ALA A C 1
ATOM 2563 O O . ALA A 1 324 ? -15.501 9.866 -0.502 1.00 70.31 324 ALA A O 1
ATOM 2564 N N . ASN A 1 325 ? -14.394 11.360 -1.788 1.00 68.06 325 ASN A N 1
ATOM 2565 C CA . ASN A 1 325 ? -15.502 11.734 -2.668 1.00 68.06 325 ASN A CA 1
ATOM 2566 C C . ASN A 1 325 ? -15.709 10.787 -3.866 1.00 68.06 325 ASN A C 1
ATOM 2568 O O . ASN A 1 325 ? -16.623 10.992 -4.657 1.00 68.06 325 ASN A O 1
ATOM 2572 N N . GLN A 1 326 ? -14.926 9.710 -3.997 1.00 64.69 326 GLN A N 1
ATOM 2573 C CA . GLN A 1 326 ? -14.981 8.810 -5.162 1.00 64.69 326 GLN A CA 1
ATOM 2574 C C . GLN A 1 326 ? -16.160 7.805 -5.166 1.00 64.69 326 GLN A C 1
ATOM 2576 O O . GLN A 1 326 ? -16.055 6.711 -5.722 1.00 64.69 326 GLN A O 1
ATOM 2581 N N . GLY A 1 327 ? -17.289 8.100 -4.515 1.00 64.38 327 GLY A N 1
ATOM 2582 C CA . GLY A 1 327 ? -18.424 7.170 -4.463 1.00 64.38 327 GLY A CA 1
ATOM 2583 C C . GLY A 1 327 ? -19.768 7.826 -4.138 1.00 64.38 327 GLY A C 1
ATOM 2584 O O . GLY A 1 327 ? -19.799 8.961 -3.670 1.00 64.38 327 GLY A O 1
ATOM 2585 N N . PRO A 1 328 ? -20.894 7.121 -4.362 1.00 64.75 328 PRO A N 1
ATOM 2586 C CA . PRO A 1 328 ? -22.223 7.650 -4.079 1.00 64.75 328 PRO A CA 1
ATOM 2587 C C . PRO A 1 328 ? -22.483 7.622 -2.568 1.00 64.75 328 PRO A C 1
ATOM 2589 O O . PRO A 1 328 ? -22.906 6.608 -2.006 1.00 64.75 328 PRO A O 1
ATOM 2592 N N . TYR A 1 329 ? -22.208 8.733 -1.889 1.00 67.75 329 TYR A N 1
ATOM 2593 C CA . TYR A 1 329 ? -22.474 8.882 -0.461 1.00 67.75 329 TYR A CA 1
ATOM 2594 C C . TYR A 1 329 ? -23.734 9.706 -0.230 1.00 67.75 329 TYR A C 1
ATOM 2596 O O . TYR A 1 329 ? -23.841 10.827 -0.710 1.00 67.75 329 TYR A O 1
ATOM 2604 N N . LYS A 1 330 ? -24.660 9.176 0.578 1.00 69.94 330 LYS A N 1
ATOM 2605 C CA . LYS A 1 330 ? -25.772 9.976 1.122 1.00 69.94 330 LYS A CA 1
ATOM 2606 C C . LYS A 1 330 ? -25.293 10.996 2.160 1.00 69.94 330 LYS A C 1
ATOM 2608 O O . LYS A 1 330 ? -25.926 12.022 2.344 1.00 69.94 330 LYS A O 1
ATOM 2613 N N . VAL A 1 331 ? -24.195 10.681 2.852 1.00 74.25 331 VAL A N 1
ATOM 2614 C CA . VAL A 1 331 ? -23.546 11.531 3.857 1.00 74.25 331 VAL A CA 1
ATOM 2615 C C . VAL A 1 331 ? -22.043 11.425 3.654 1.00 74.25 331 VAL A C 1
ATOM 2617 O O . VAL A 1 331 ? -21.513 10.309 3.627 1.00 74.25 331 VAL A O 1
ATOM 2620 N N . LEU A 1 332 ? -21.366 12.568 3.524 1.00 73.44 332 LEU A N 1
ATOM 2621 C CA . LEU A 1 332 ? -19.918 12.605 3.340 1.00 73.44 332 LEU A CA 1
ATOM 2622 C C . LEU A 1 332 ? -19.206 11.874 4.493 1.00 73.44 332 LEU A C 1
ATOM 2624 O O . LEU A 1 332 ? -19.498 12.117 5.670 1.00 73.44 332 LEU A O 1
ATOM 2628 N N . PRO A 1 333 ? -18.283 10.947 4.188 1.00 77.50 333 PRO A N 1
ATOM 2629 C CA . PRO A 1 333 ? -17.645 10.143 5.216 1.00 77.50 333 PRO A CA 1
ATOM 2630 C C . PRO A 1 333 ? -16.656 10.987 6.034 1.00 77.50 333 PRO A C 1
ATOM 2632 O O . PRO A 1 333 ? -15.655 11.459 5.512 1.00 77.50 333 PRO A O 1
ATOM 2635 N N . LYS A 1 334 ? -16.887 11.110 7.346 1.00 87.38 334 LYS A N 1
ATOM 2636 C CA . LYS A 1 334 ? -15.981 11.764 8.313 1.00 87.38 334 LYS A CA 1
ATOM 2637 C C . LYS A 1 334 ? -14.782 10.857 8.657 1.00 87.38 334 LYS A C 1
ATOM 2639 O O . LYS A 1 334 ? -14.755 10.205 9.706 1.00 87.38 334 LYS A O 1
ATOM 2644 N N . VAL A 1 335 ? -13.817 10.748 7.740 1.00 88.25 335 VAL A N 1
ATOM 2645 C CA . VAL A 1 335 ? -12.718 9.761 7.792 1.00 88.25 335 VAL A CA 1
ATOM 2646 C C . VAL A 1 335 ? -11.318 10.380 7.727 1.00 88.25 335 VAL A C 1
ATOM 2648 O O . VAL A 1 335 ? -11.131 11.536 7.360 1.00 88.25 335 VAL A O 1
ATOM 2651 N N . LEU A 1 336 ? -10.329 9.576 8.110 1.00 90.44 336 LEU A N 1
ATOM 2652 C CA . LEU A 1 336 ? -8.912 9.722 7.808 1.00 90.44 336 LEU A CA 1
ATOM 2653 C C . LEU A 1 336 ? -8.554 8.734 6.693 1.00 90.44 336 LEU A C 1
ATOM 2655 O O . LEU A 1 336 ? -8.955 7.566 6.752 1.00 90.44 336 LEU A O 1
ATOM 2659 N N . CYS A 1 337 ? -7.763 9.180 5.721 1.00 89.38 337 CYS A N 1
ATOM 2660 C CA . CYS A 1 337 ? -7.121 8.304 4.750 1.00 89.38 337 CYS A CA 1
ATOM 2661 C C . CYS A 1 337 ? -5.754 7.908 5.298 1.00 89.38 337 CYS A C 1
ATOM 2663 O O . CYS A 1 337 ? -4.926 8.768 5.589 1.00 89.38 337 CYS A O 1
ATOM 2665 N N . VAL A 1 338 ? -5.525 6.610 5.450 1.00 90.44 338 VAL A N 1
ATOM 2666 C CA . VAL A 1 338 ? -4.278 6.070 5.989 1.00 90.44 338 VAL A CA 1
ATOM 2667 C C . VAL A 1 338 ? -3.636 5.200 4.921 1.00 90.44 338 VAL A C 1
ATOM 2669 O O . VAL A 1 338 ? -4.313 4.365 4.318 1.00 90.44 338 VAL A O 1
ATOM 2672 N N . ALA A 1 339 ? -2.349 5.404 4.667 1.00 89.12 339 ALA A N 1
ATOM 2673 C CA . ALA A 1 339 ? -1.598 4.714 3.623 1.00 89.12 339 ALA A CA 1
ATOM 2674 C C . ALA A 1 339 ? -0.096 4.705 3.948 1.00 89.12 339 ALA A C 1
ATOM 2676 O O . ALA A 1 339 ? 0.334 5.283 4.943 1.00 89.12 339 ALA A O 1
ATOM 2677 N N . PHE A 1 340 ? 0.703 4.039 3.120 1.00 88.06 340 PHE A N 1
ATOM 2678 C CA . PHE A 1 340 ? 2.136 4.316 3.026 1.00 88.06 340 PHE A CA 1
ATOM 2679 C C . PHE A 1 340 ? 2.362 5.380 1.972 1.00 88.06 340 PHE A C 1
ATOM 2681 O O . PHE A 1 340 ? 1.824 5.248 0.873 1.00 88.06 340 PHE A O 1
ATOM 2688 N N . ASN A 1 341 ? 3.170 6.384 2.291 1.00 89.12 341 ASN A N 1
ATOM 2689 C CA . ASN A 1 341 ? 3.662 7.340 1.313 1.00 89.12 341 ASN A CA 1
ATOM 2690 C C . ASN A 1 341 ? 5.043 6.901 0.805 1.00 89.12 341 ASN A C 1
ATOM 2692 O O . ASN A 1 341 ? 5.985 6.743 1.586 1.00 89.12 341 ASN A O 1
ATOM 2696 N N . HIS A 1 342 ? 5.154 6.677 -0.501 1.00 88.88 342 HIS A N 1
ATOM 2697 C CA . HIS A 1 342 ? 6.378 6.234 -1.153 1.00 88.88 342 HIS A CA 1
ATOM 2698 C C . HIS A 1 342 ? 6.783 7.206 -2.254 1.00 88.88 342 HIS A C 1
ATOM 2700 O O . HIS A 1 342 ? 5.957 7.656 -3.036 1.00 88.88 342 HIS A O 1
ATOM 2706 N N . THR A 1 343 ? 8.079 7.470 -2.373 1.00 89.94 343 THR A N 1
ATOM 2707 C CA . THR A 1 343 ? 8.639 8.238 -3.490 1.00 89.94 343 THR A CA 1
ATOM 2708 C C . THR A 1 343 ? 9.053 7.292 -4.615 1.00 89.94 343 THR A C 1
ATOM 2710 O O . THR A 1 343 ? 9.591 6.207 -4.360 1.00 89.94 343 THR A O 1
ATOM 2713 N N . PHE A 1 344 ? 8.814 7.689 -5.864 1.00 90.44 344 PHE A N 1
ATOM 2714 C CA . PHE A 1 344 ? 9.368 7.000 -7.023 1.00 90.44 344 PHE A CA 1
ATOM 2715 C C . PHE A 1 344 ? 10.897 7.118 -7.012 1.00 90.44 344 PHE A C 1
ATOM 2717 O O . PHE A 1 344 ? 11.460 8.196 -6.843 1.00 90.44 344 PHE A O 1
ATOM 2724 N N . LYS A 1 345 ? 11.571 5.981 -7.179 1.00 93.12 345 LYS A N 1
ATOM 2725 C CA . LYS A 1 345 ? 13.033 5.863 -7.225 1.00 93.12 345 LYS A CA 1
ATOM 2726 C C . LYS A 1 345 ? 13.502 5.881 -8.678 1.00 93.12 345 LYS A C 1
ATOM 2728 O O . LYS A 1 345 ? 13.975 4.862 -9.187 1.00 93.12 345 LYS A O 1
ATOM 2733 N N . THR A 1 346 ? 13.261 7.010 -9.337 1.00 93.38 346 THR A N 1
ATOM 2734 C CA . THR A 1 346 ? 13.422 7.163 -10.785 1.00 93.38 346 THR A CA 1
ATOM 2735 C C . THR A 1 346 ? 14.585 8.091 -11.103 1.00 93.38 346 THR A C 1
ATOM 2737 O O . THR A 1 346 ? 14.643 9.206 -10.593 1.00 93.38 346 THR A O 1
ATOM 2740 N N . GLU A 1 347 ? 15.475 7.636 -11.978 1.00 94.62 347 GLU A N 1
ATOM 2741 C CA . GLU A 1 347 ? 16.558 8.432 -12.558 1.00 94.62 347 GLU A CA 1
ATOM 2742 C C . GLU A 1 347 ? 16.264 8.678 -14.037 1.00 94.62 347 GLU A C 1
ATOM 2744 O O . GLU A 1 347 ? 15.794 7.781 -14.741 1.00 94.62 347 GLU A O 1
ATOM 2749 N N . PHE A 1 348 ? 16.538 9.887 -14.520 1.00 94.81 348 PHE A N 1
ATOM 2750 C CA . PHE A 1 348 ? 16.221 10.286 -15.889 1.00 94.81 348 PHE A CA 1
ATOM 2751 C C . PHE A 1 348 ? 17.493 10.570 -16.674 1.00 94.81 348 PHE A C 1
ATOM 2753 O O . PHE A 1 348 ? 18.400 11.230 -16.173 1.00 94.81 348 PHE A O 1
ATOM 2760 N N . TYR A 1 349 ? 17.537 10.120 -17.924 1.00 95.69 349 TYR A N 1
ATOM 2761 C CA . TYR A 1 349 ? 18.659 10.361 -18.825 1.00 95.69 349 TYR A CA 1
ATOM 2762 C C . TYR A 1 349 ? 18.155 10.798 -20.195 1.00 95.69 349 TYR A C 1
ATOM 2764 O O . TYR A 1 349 ? 17.298 10.143 -20.784 1.00 95.69 349 TYR A O 1
ATOM 2772 N N . LYS A 1 350 ? 18.710 11.890 -20.724 1.00 93.94 350 LYS A N 1
ATOM 2773 C CA . LYS A 1 350 ? 18.502 12.300 -22.113 1.00 93.94 350 LYS A CA 1
ATOM 2774 C C . LYS A 1 350 ? 19.418 11.490 -23.024 1.00 93.94 350 LYS A C 1
ATOM 2776 O O . LYS A 1 350 ? 20.622 11.427 -22.773 1.00 93.94 350 LYS A O 1
ATOM 2781 N N . VAL A 1 351 ? 18.846 10.905 -24.070 1.00 93.56 351 VAL A N 1
ATOM 2782 C CA . VAL A 1 351 ? 19.561 10.236 -25.156 1.00 93.56 351 VAL A CA 1
ATOM 2783 C C . VAL A 1 351 ? 19.913 11.281 -26.211 1.00 93.56 351 VAL A C 1
ATOM 2785 O O . VAL A 1 351 ? 19.028 11.917 -26.781 1.00 93.56 351 VAL A O 1
ATOM 2788 N N . ASN A 1 352 ? 21.206 11.465 -26.460 1.00 88.06 352 ASN A N 1
ATOM 2789 C CA . ASN A 1 352 ? 21.743 12.335 -27.500 1.00 88.06 352 ASN A CA 1
ATOM 2790 C C . ASN A 1 352 ? 22.548 11.485 -28.487 1.00 88.06 352 ASN A C 1
ATOM 2792 O O . ASN A 1 352 ? 23.252 10.569 -28.070 1.00 88.06 352 ASN A O 1
ATOM 2796 N N . LYS A 1 353 ? 22.515 11.799 -29.783 1.00 82.75 353 LYS A N 1
ATOM 2797 C CA . LYS A 1 353 ? 23.402 11.141 -30.751 1.00 82.75 353 LYS A CA 1
ATOM 2798 C C . LYS A 1 353 ? 24.760 11.839 -30.769 1.00 82.75 353 LYS A C 1
ATOM 2800 O O . LYS A 1 353 ? 24.862 12.990 -31.181 1.00 82.75 353 LYS A O 1
ATOM 2805 N N . LYS A 1 354 ? 25.811 11.132 -30.368 1.00 70.94 354 LYS A N 1
ATOM 2806 C CA . LYS A 1 354 ? 27.204 11.521 -30.576 1.00 70.94 354 LYS A CA 1
ATOM 2807 C C . LYS A 1 354 ? 27.641 11.115 -31.985 1.00 70.94 354 LYS A C 1
ATOM 2809 O O . LYS A 1 354 ? 27.489 9.956 -32.384 1.00 70.94 354 LYS A O 1
ATOM 2814 N N . ASP A 1 355 ? 28.159 12.084 -32.736 1.00 71.56 355 ASP A N 1
ATOM 2815 C CA . ASP A 1 355 ? 28.659 11.923 -34.110 1.00 71.56 355 ASP A CA 1
ATOM 2816 C C . ASP A 1 355 ? 27.620 11.323 -35.085 1.00 71.56 355 ASP A C 1
ATOM 2818 O O . ASP A 1 355 ? 27.968 10.665 -36.060 1.00 71.56 355 ASP A O 1
ATOM 2822 N N . GLY A 1 356 ? 26.323 11.493 -34.794 1.00 65.56 356 GLY A N 1
ATOM 2823 C CA . GLY A 1 356 ? 25.214 10.967 -35.601 1.00 65.56 356 GLY A CA 1
ATOM 2824 C C . GLY A 1 356 ? 24.971 9.454 -35.500 1.00 65.56 356 GLY A C 1
ATOM 2825 O O . GLY A 1 356 ? 23.982 8.976 -36.053 1.00 65.56 356 GLY A O 1
ATOM 2826 N N . VAL A 1 357 ? 25.819 8.707 -34.777 1.00 68.69 357 VAL A N 1
ATOM 2827 C CA . VAL A 1 357 ? 25.814 7.229 -34.796 1.00 68.69 357 VAL A CA 1
ATOM 2828 C C . VAL A 1 357 ? 25.748 6.590 -33.406 1.00 68.69 357 VAL A C 1
ATOM 2830 O O . VAL A 1 357 ? 25.096 5.561 -33.259 1.00 68.69 357 VAL A O 1
ATOM 2833 N N . ARG A 1 358 ? 26.402 7.148 -32.377 1.00 79.44 358 ARG A N 1
ATOM 2834 C CA . ARG A 1 358 ? 26.470 6.511 -31.045 1.00 79.44 358 ARG A CA 1
ATOM 2835 C C . ARG A 1 358 ? 25.619 7.250 -30.031 1.00 79.44 358 ARG A C 1
ATOM 2837 O O . ARG A 1 358 ? 25.750 8.460 -29.908 1.00 79.44 358 ARG A O 1
ATOM 2844 N N . ASP A 1 359 ? 24.835 6.534 -29.237 1.00 85.88 359 ASP A N 1
ATOM 2845 C CA . ASP A 1 359 ? 24.086 7.178 -28.158 1.00 85.88 359 ASP A CA 1
ATOM 2846 C C . ASP A 1 359 ? 25.009 7.624 -27.018 1.00 85.88 359 ASP A C 1
ATOM 2848 O O . ASP A 1 359 ? 25.873 6.885 -26.539 1.00 85.88 359 ASP A O 1
ATOM 2852 N N . GLN A 1 360 ? 24.792 8.855 -26.574 1.00 89.69 360 GLN A N 1
ATOM 2853 C CA . GLN A 1 360 ? 25.343 9.455 -25.375 1.00 89.69 360 GLN A CA 1
ATOM 2854 C C . GLN A 1 360 ? 24.198 9.751 -24.410 1.00 89.69 360 GLN A C 1
ATOM 2856 O O . GLN A 1 360 ? 23.146 10.249 -24.805 1.00 89.69 360 GLN A O 1
ATOM 2861 N N . PHE A 1 361 ? 24.427 9.486 -23.127 1.00 93.81 361 PHE A N 1
ATOM 2862 C CA . PHE A 1 361 ? 23.419 9.650 -22.089 1.00 93.81 361 PHE A CA 1
ATOM 2863 C C . PHE A 1 361 ? 23.811 10.779 -21.142 1.00 93.81 361 PHE A C 1
ATOM 2865 O O . PHE A 1 361 ? 24.890 10.754 -20.550 1.00 93.81 361 PHE A O 1
ATOM 2872 N N . THR A 1 362 ? 22.923 11.754 -20.974 1.00 92.88 362 THR A N 1
ATOM 2873 C CA . THR A 1 362 ? 23.110 12.874 -20.043 1.00 92.88 362 THR A CA 1
ATOM 2874 C C . THR A 1 362 ? 22.091 12.766 -18.920 1.00 92.88 362 THR A C 1
ATOM 2876 O O . THR A 1 362 ? 20.891 12.768 -19.187 1.00 92.88 362 THR A O 1
ATOM 2879 N N . ALA A 1 363 ? 22.552 12.673 -17.671 1.00 93.62 363 ALA A N 1
ATOM 2880 C CA . ALA A 1 363 ? 21.664 12.641 -16.512 1.00 93.62 363 ALA A CA 1
ATOM 2881 C C . ALA A 1 363 ? 20.828 13.929 -16.429 1.00 93.62 363 ALA A C 1
ATOM 2883 O O . ALA A 1 363 ? 21.338 15.031 -16.635 1.00 93.62 363 ALA A O 1
ATOM 2884 N N . LEU A 1 364 ? 19.545 13.781 -16.118 1.00 91.00 364 LEU A N 1
ATOM 2885 C CA . LEU A 1 364 ? 18.601 14.871 -15.906 1.00 91.00 364 LEU A CA 1
ATOM 2886 C C . LEU A 1 364 ? 18.220 14.955 -14.429 1.00 91.00 364 LEU A C 1
ATOM 2888 O O . LEU A 1 364 ? 18.344 13.993 -13.676 1.00 91.00 364 LEU A O 1
ATOM 2892 N N . THR A 1 365 ? 17.710 16.113 -14.011 1.00 84.19 365 THR A N 1
ATOM 2893 C CA . THR A 1 365 ? 17.262 16.313 -12.631 1.00 84.19 365 THR A CA 1
ATOM 2894 C C . THR A 1 365 ? 16.058 15.408 -12.303 1.00 84.19 365 THR A C 1
ATOM 2896 O O . THR A 1 365 ? 15.014 15.550 -12.946 1.00 84.19 365 THR A O 1
ATOM 2899 N N . PRO A 1 366 ? 16.136 14.543 -11.269 1.00 70.25 366 PRO A N 1
ATOM 2900 C CA . PRO A 1 366 ? 15.085 13.561 -10.960 1.00 70.25 366 PRO A CA 1
ATOM 2901 C C . PRO A 1 366 ? 13.711 14.150 -10.597 1.00 70.25 366 PRO A C 1
ATOM 2903 O O . PRO A 1 366 ? 12.668 13.548 -10.854 1.00 70.25 366 PRO A O 1
ATOM 2906 N N . ASN A 1 367 ? 13.695 15.354 -10.017 1.00 68.69 367 ASN A N 1
ATOM 2907 C CA . ASN A 1 367 ? 12.481 16.031 -9.549 1.00 68.69 367 ASN A CA 1
ATOM 2908 C C . ASN A 1 367 ? 11.894 17.021 -10.570 1.00 68.69 367 ASN A C 1
ATOM 2910 O O . ASN A 1 367 ? 11.195 17.952 -10.182 1.00 68.69 367 ASN A O 1
ATOM 2914 N N . ASN A 1 368 ? 12.179 16.853 -11.862 1.00 79.56 368 ASN A N 1
ATOM 2915 C CA . ASN A 1 368 ? 11.615 17.708 -12.903 1.00 79.56 368 ASN A CA 1
ATOM 2916 C C . ASN A 1 368 ? 10.108 17.401 -13.106 1.00 79.56 368 ASN A C 1
ATOM 2918 O O . ASN A 1 368 ? 9.781 16.295 -13.551 1.00 79.56 368 ASN A O 1
ATOM 2922 N N . PRO A 1 369 ? 9.184 18.347 -12.829 1.00 80.75 369 PRO A N 1
ATOM 2923 C CA . PRO A 1 369 ? 7.741 18.115 -12.955 1.00 80.75 369 PRO A CA 1
ATOM 2924 C C . PRO A 1 369 ? 7.305 17.723 -14.371 1.00 80.75 369 PRO A C 1
ATOM 2926 O O . PRO A 1 369 ? 6.436 16.868 -14.527 1.00 80.75 369 PRO A O 1
ATOM 2929 N N . THR A 1 370 ? 7.950 18.278 -15.401 1.00 83.62 370 THR A N 1
ATOM 2930 C CA . THR A 1 370 ? 7.664 17.961 -16.805 1.00 83.62 370 THR A CA 1
ATOM 2931 C C . THR A 1 370 ? 7.966 16.495 -17.110 1.00 83.62 370 THR A C 1
ATOM 2933 O O . THR A 1 370 ? 7.181 15.826 -17.776 1.00 83.62 370 THR A O 1
ATOM 2936 N N . LEU A 1 371 ? 9.066 15.953 -16.574 1.00 86.81 371 LEU A N 1
ATOM 2937 C CA . LEU A 1 371 ? 9.424 14.543 -16.763 1.00 86.81 371 LEU A CA 1
ATOM 2938 C C . LEU A 1 371 ? 8.464 13.599 -16.028 1.00 86.81 371 LEU A C 1
ATOM 2940 O O . LEU A 1 371 ? 8.140 12.529 -16.539 1.00 86.81 371 LEU A O 1
ATOM 2944 N N . GLN A 1 372 ? 7.966 13.999 -14.856 1.00 85.88 372 GLN A N 1
ATOM 2945 C CA . GLN A 1 372 ? 6.941 13.230 -14.142 1.00 85.88 372 GLN A CA 1
ATOM 2946 C C . GLN A 1 372 ? 5.615 13.225 -14.913 1.00 85.88 372 GLN A C 1
ATOM 2948 O O . GLN A 1 372 ? 4.994 12.171 -15.072 1.00 85.88 372 GLN A O 1
ATOM 2953 N N . GLN A 1 373 ? 5.232 14.370 -15.486 1.00 85.31 373 GLN A N 1
ATOM 2954 C CA . GLN A 1 373 ? 4.048 14.481 -16.333 1.00 85.31 373 GLN A CA 1
ATOM 2955 C C . GLN A 1 373 ? 4.139 13.584 -17.578 1.00 85.31 373 GLN A C 1
ATOM 2957 O O . GLN A 1 373 ? 3.147 12.940 -17.918 1.00 85.31 373 GLN A O 1
ATOM 2962 N N . LEU A 1 374 ? 5.318 13.457 -18.206 1.00 87.06 374 LEU A N 1
ATOM 2963 C CA . LEU A 1 374 ? 5.538 12.529 -19.331 1.00 87.06 374 LEU A CA 1
ATOM 2964 C C . LEU A 1 374 ? 5.289 11.061 -18.960 1.00 87.06 374 LEU A C 1
ATOM 2966 O O . LEU A 1 374 ? 4.859 10.277 -19.801 1.00 87.06 374 LEU A O 1
ATOM 2970 N N . LEU A 1 375 ? 5.533 10.683 -17.705 1.00 88.69 375 LEU A N 1
ATOM 2971 C CA . LEU A 1 375 ? 5.246 9.340 -17.196 1.00 88.69 375 LEU A CA 1
ATOM 2972 C C . LEU A 1 375 ? 3.779 9.154 -16.777 1.00 88.69 375 LEU A C 1
ATOM 2974 O O . LEU A 1 375 ? 3.432 8.096 -16.251 1.00 88.69 375 LEU A O 1
ATOM 2978 N N . GLY A 1 376 ? 2.928 10.172 -16.947 1.00 87.69 376 GLY A N 1
ATOM 2979 C CA . GLY A 1 376 ? 1.561 10.178 -16.427 1.00 87.69 376 GLY A CA 1
ATOM 2980 C C . GLY A 1 376 ? 1.503 10.211 -14.897 1.00 87.69 376 GLY A C 1
ATOM 2981 O O . GLY A 1 376 ? 0.505 9.800 -14.308 1.00 87.69 376 GLY A O 1
ATOM 2982 N N . ARG A 1 377 ? 2.577 10.663 -14.235 1.00 88.06 377 ARG A N 1
ATOM 2983 C CA . ARG A 1 377 ? 2.675 10.743 -12.775 1.00 88.06 377 ARG A CA 1
ATOM 2984 C C . ARG A 1 377 ? 2.430 12.191 -12.347 1.00 88.06 377 ARG A C 1
ATOM 2986 O O . ARG A 1 377 ? 3.273 13.044 -12.616 1.00 88.06 377 ARG A O 1
ATOM 2993 N N . PRO A 1 378 ? 1.315 12.504 -11.661 1.00 80.00 378 PRO A N 1
ATOM 2994 C CA . PRO A 1 378 ? 1.040 13.876 -11.228 1.00 80.00 378 PRO A CA 1
ATOM 2995 C C . PRO A 1 378 ? 2.015 14.356 -10.143 1.00 80.00 378 PRO A C 1
ATOM 2997 O O . PRO A 1 378 ? 2.120 15.551 -9.890 1.00 80.00 378 PRO A O 1
ATOM 3000 N N . GLN A 1 379 ? 2.687 13.425 -9.463 1.00 84.38 379 GLN A N 1
ATOM 3001 C CA . GLN A 1 379 ? 3.620 13.676 -8.372 1.00 84.38 379 GLN A CA 1
ATOM 3002 C C . GLN A 1 379 ? 4.775 12.668 -8.445 1.00 84.38 379 GLN A C 1
ATOM 3004 O O . GLN A 1 379 ? 4.608 11.561 -8.956 1.00 84.38 379 GLN A O 1
ATOM 3009 N N . ASN A 1 380 ? 5.932 13.007 -7.865 1.00 86.75 380 ASN A N 1
ATOM 3010 C CA . ASN A 1 380 ? 7.063 12.076 -7.718 1.00 86.75 380 ASN A CA 1
ATOM 3011 C C . ASN A 1 380 ? 6.878 11.069 -6.561 1.00 86.75 380 ASN A C 1
ATOM 3013 O O . ASN A 1 380 ? 7.794 10.315 -6.233 1.00 86.75 380 ASN A O 1
ATOM 3017 N N . TRP A 1 381 ? 5.699 11.035 -5.947 1.00 88.62 381 TRP A N 1
ATOM 3018 C CA . TRP A 1 381 ? 5.313 10.096 -4.904 1.00 88.62 381 TRP A CA 1
ATOM 3019 C C . TRP A 1 381 ? 3.975 9.442 -5.241 1.00 88.62 381 TRP A C 1
ATOM 3021 O O . TRP A 1 381 ? 3.206 9.933 -6.065 1.00 88.62 381 TRP A O 1
ATOM 3031 N N . TYR A 1 382 ? 3.715 8.318 -4.593 1.00 88.50 382 TYR A N 1
ATOM 3032 C CA . TYR A 1 382 ? 2.499 7.534 -4.715 1.00 88.50 382 TYR A CA 1
ATOM 3033 C C . TYR A 1 382 ? 2.141 6.947 -3.352 1.00 88.50 382 TYR A C 1
ATOM 3035 O O . TYR A 1 382 ? 2.983 6.860 -2.450 1.00 88.50 382 TYR A O 1
ATOM 3043 N N . ILE A 1 383 ? 0.890 6.518 -3.195 1.00 87.81 383 ILE A N 1
ATOM 3044 C CA . ILE A 1 383 ? 0.451 5.878 -1.956 1.00 87.81 383 ILE A CA 1
ATOM 3045 C C . ILE A 1 383 ? 0.146 4.400 -2.162 1.00 87.81 383 ILE A C 1
ATOM 3047 O O . ILE A 1 383 ? -0.252 3.961 -3.237 1.00 87.81 383 ILE A O 1
ATOM 3051 N N . ARG A 1 384 ? 0.311 3.615 -1.098 1.00 86.62 384 ARG A N 1
ATOM 3052 C CA . ARG A 1 384 ? -0.088 2.202 -1.046 1.00 86.62 384 ARG A CA 1
ATOM 3053 C C . ARG A 1 384 ? -0.990 1.964 0.153 1.00 86.62 384 ARG A C 1
ATOM 3055 O O . ARG A 1 384 ? -0.742 2.490 1.237 1.00 86.62 384 ARG A O 1
ATOM 3062 N N . GLY A 1 385 ? -1.999 1.115 -0.001 1.00 85.44 385 GLY A N 1
ATOM 3063 C CA . GLY A 1 385 ? -2.841 0.700 1.116 1.00 85.44 385 GLY A CA 1
ATOM 3064 C C . GLY A 1 385 ? -2.059 0.075 2.273 1.00 85.44 385 GLY A C 1
ATOM 3065 O O . GLY A 1 385 ? -1.070 -0.635 2.089 1.00 85.44 385 GLY A O 1
ATOM 3066 N N . THR A 1 386 ? -2.540 0.313 3.493 1.00 82.88 386 THR A N 1
ATOM 3067 C CA . THR A 1 386 ? -1.819 0.009 4.745 1.00 82.88 386 THR A CA 1
ATOM 3068 C C . THR A 1 386 ? -1.598 -1.470 5.022 1.00 82.88 386 THR A C 1
ATOM 3070 O O . THR A 1 386 ? -0.770 -1.831 5.856 1.00 82.88 386 THR A O 1
ATOM 3073 N N . GLY A 1 387 ? -2.367 -2.336 4.372 1.00 77.12 387 GLY A N 1
ATOM 3074 C CA . GLY A 1 387 ? -2.370 -3.750 4.704 1.00 77.12 387 GLY A CA 1
ATOM 3075 C C . GLY A 1 387 ? -3.647 -4.220 5.386 1.00 77.12 387 GLY A C 1
ATOM 3076 O O . GLY A 1 387 ? -3.975 -5.397 5.225 1.00 77.12 387 GLY A O 1
ATOM 3077 N N . SER A 1 388 ? -4.346 -3.314 6.088 1.00 81.38 388 SER A N 1
ATOM 3078 C CA . SER A 1 388 ? -5.566 -3.595 6.855 1.00 81.38 388 SER A CA 1
ATOM 3079 C C . SER A 1 388 ? -6.585 -4.313 5.981 1.00 81.38 388 SER A C 1
ATOM 3081 O O . SER A 1 388 ? -6.789 -3.946 4.823 1.00 81.38 388 SER A O 1
ATOM 3083 N N . CYS A 1 389 ? -7.180 -5.373 6.509 1.00 78.31 389 CYS A N 1
ATOM 3084 C CA . CYS A 1 389 ? -7.962 -6.304 5.717 1.00 78.31 389 CYS A CA 1
ATOM 3085 C C . CYS A 1 389 ? -9.197 -6.805 6.472 1.00 78.31 389 CYS A C 1
ATOM 3087 O O . CYS A 1 389 ? -9.571 -6.307 7.536 1.00 78.31 389 CYS A O 1
ATOM 3089 N N . ALA A 1 390 ? -9.878 -7.801 5.901 1.00 76.44 390 ALA A N 1
ATOM 3090 C CA . ALA A 1 390 ? -11.002 -8.457 6.553 1.00 76.44 390 ALA A CA 1
ATOM 3091 C C . ALA A 1 390 ? -10.584 -8.975 7.940 1.00 76.44 390 ALA A C 1
ATOM 3093 O O . ALA A 1 390 ? -9.633 -9.744 8.050 1.00 76.44 390 ALA A O 1
ATOM 3094 N N . GLY A 1 391 ? -11.311 -8.572 8.981 1.00 77.12 391 GLY A N 1
ATOM 3095 C CA . GLY A 1 391 ? -10.988 -8.881 10.377 1.00 77.12 391 GLY A CA 1
ATOM 3096 C C . GLY A 1 391 ? -10.409 -7.705 11.164 1.00 77.12 391 GLY A C 1
ATOM 3097 O O . GLY A 1 391 ? -10.592 -7.673 12.377 1.00 77.12 391 GLY A O 1
ATOM 3098 N N . ASP A 1 392 ? -9.811 -6.709 10.503 1.00 85.69 392 ASP A N 1
ATOM 3099 C CA . ASP A 1 392 ? -9.255 -5.520 11.173 1.00 85.69 392 ASP A CA 1
ATOM 3100 C C . ASP A 1 392 ? -10.300 -4.432 11.436 1.00 85.69 392 ASP A C 1
ATOM 3102 O O . ASP A 1 392 ? -10.043 -3.494 12.184 1.00 85.69 392 ASP A O 1
ATOM 3106 N N . SER A 1 393 ? -11.492 -4.535 10.841 1.00 87.50 393 SER A N 1
ATOM 3107 C CA . SER A 1 393 ? -12.587 -3.584 11.046 1.00 87.50 393 SER A CA 1
ATOM 3108 C C . SER A 1 393 ? -12.882 -3.392 12.535 1.00 87.50 393 SER A C 1
ATOM 3110 O O . SER A 1 393 ? -13.088 -4.368 13.253 1.00 87.50 393 SER A O 1
ATOM 3112 N N . GLY A 1 394 ? -12.893 -2.131 12.975 1.00 88.31 394 GLY A N 1
ATOM 3113 C CA . GLY A 1 394 ? -12.994 -1.716 14.375 1.00 88.31 394 GLY A CA 1
ATOM 3114 C C . GLY A 1 394 ? -11.659 -1.561 15.113 1.00 88.31 394 GLY A C 1
ATOM 3115 O O . GLY A 1 394 ? -11.646 -0.989 16.199 1.00 88.31 394 GLY A O 1
ATOM 3116 N N . GLY A 1 395 ? -10.547 -2.023 14.537 1.00 89.94 395 GLY A N 1
ATOM 3117 C CA . GLY A 1 395 ? -9.213 -1.908 15.125 1.00 89.94 395 GLY A CA 1
ATOM 3118 C C . GLY A 1 395 ? -8.667 -0.473 15.153 1.00 89.94 395 GLY A C 1
ATOM 3119 O O . GLY A 1 395 ? -9.070 0.345 14.313 1.00 89.94 395 GLY A O 1
ATOM 3120 N N . PRO A 1 396 ? -7.753 -0.172 16.087 1.00 92.00 396 PRO A N 1
ATOM 3121 C CA . PRO A 1 396 ? -7.272 1.166 16.375 1.00 92.00 396 PRO A CA 1
ATOM 3122 C C . PRO A 1 396 ? -6.240 1.647 15.351 1.00 92.00 396 PRO A C 1
ATOM 3124 O O . PRO A 1 396 ? -5.352 0.910 14.918 1.00 92.00 396 PRO A O 1
ATOM 3127 N N . LEU A 1 397 ? -6.345 2.931 15.019 1.00 93.25 397 LEU A N 1
ATOM 3128 C CA . LEU A 1 397 ? -5.252 3.778 14.555 1.00 93.25 397 LEU A CA 1
ATOM 3129 C C . LEU A 1 397 ? -4.914 4.725 15.703 1.00 93.25 397 LEU A C 1
ATOM 3131 O O . LEU A 1 397 ? -5.774 5.495 16.139 1.00 93.25 397 LEU A O 1
ATOM 3135 N N . PHE A 1 398 ? -3.682 4.681 16.187 1.00 90.81 398 PHE A N 1
ATOM 3136 C CA . PHE A 1 398 ? -3.271 5.434 17.365 1.00 90.81 398 PHE A CA 1
ATOM 3137 C C . PHE A 1 398 ? -1.888 6.058 17.188 1.00 90.81 398 PHE A C 1
ATOM 3139 O O . PHE A 1 398 ? -1.109 5.657 16.324 1.00 90.81 398 PHE A O 1
ATOM 3146 N N . LYS A 1 399 ? -1.590 7.067 18.003 1.00 86.81 399 LYS A N 1
ATOM 3147 C CA . LYS A 1 399 ? -0.249 7.635 18.147 1.00 86.81 399 LYS A CA 1
ATOM 3148 C C . LYS A 1 399 ? 0.321 7.283 19.509 1.00 86.81 399 LYS A C 1
ATOM 3150 O O . LYS A 1 399 ? -0.426 7.108 20.467 1.00 86.81 399 LYS A O 1
ATOM 3155 N N . VAL A 1 400 ? 1.642 7.189 19.558 1.00 82.38 400 VAL A N 1
ATOM 3156 C CA . VAL A 1 400 ? 2.402 7.008 20.789 1.00 82.38 400 VAL A CA 1
ATOM 3157 C C . VAL A 1 400 ? 3.048 8.345 21.114 1.00 82.38 400 VAL A C 1
ATOM 3159 O O . VAL A 1 400 ? 3.850 8.839 20.322 1.00 82.38 400 VAL A O 1
ATOM 3162 N N . LEU A 1 401 ? 2.654 8.954 22.229 1.00 76.38 401 LEU A N 1
ATOM 3163 C CA . LEU A 1 401 ? 3.194 10.230 22.680 1.00 76.38 401 LEU A CA 1
ATOM 3164 C C . LEU A 1 401 ? 4.148 9.986 23.858 1.00 76.38 401 LEU A C 1
ATOM 3166 O O . LEU A 1 401 ? 3.722 9.425 24.873 1.00 76.38 401 LEU A O 1
ATOM 3170 N N . PRO A 1 402 ? 5.429 10.384 23.748 1.00 66.81 402 PRO A N 1
ATOM 3171 C CA . PRO A 1 402 ? 6.331 10.378 24.889 1.00 66.81 402 PRO A CA 1
ATOM 3172 C C . PRO A 1 402 ? 5.947 11.521 25.837 1.00 66.81 402 PRO A C 1
ATOM 3174 O O . PRO A 1 402 ? 5.798 12.665 25.402 1.00 66.81 402 PRO A O 1
ATOM 3177 N N . ARG A 1 403 ? 5.790 11.230 27.132 1.00 65.06 403 ARG A N 1
ATOM 3178 C CA . ARG A 1 403 ? 5.576 12.245 28.175 1.00 65.06 403 ARG A CA 1
ATOM 3179 C C . ARG A 1 403 ? 6.774 12.323 29.123 1.00 65.06 403 ARG A C 1
ATOM 3181 O O . ARG A 1 403 ? 7.502 11.341 29.274 1.00 65.06 403 ARG A O 1
ATOM 3188 N N . PRO A 1 404 ? 6.988 13.475 29.786 1.00 52.72 404 PRO A N 1
ATOM 3189 C CA . PRO A 1 404 ? 7.964 13.568 30.865 1.00 52.72 404 PRO A CA 1
ATOM 3190 C C . PRO A 1 404 ? 7.563 12.564 31.958 1.00 52.72 404 PRO A C 1
ATOM 3192 O O . PRO A 1 404 ? 6.421 12.638 32.413 1.00 52.72 404 PRO A O 1
ATOM 3195 N N . LYS A 1 405 ? 8.487 11.677 32.375 1.00 54.53 405 LYS A N 1
ATOM 3196 C CA . LYS A 1 405 ? 8.353 10.581 33.379 1.00 54.53 405 LYS A CA 1
ATOM 3197 C C . LYS A 1 405 ? 8.151 9.144 32.847 1.00 54.53 405 LYS A C 1
ATOM 3199 O O . LYS A 1 405 ? 7.520 8.346 33.529 1.00 54.53 405 LYS A O 1
ATOM 3204 N N . ASP A 1 406 ? 8.656 8.797 31.662 1.00 55.94 406 ASP A N 1
ATOM 3205 C CA . ASP A 1 406 ? 8.647 7.417 31.117 1.00 55.94 406 ASP A CA 1
ATOM 3206 C C . ASP A 1 406 ? 7.257 6.776 30.912 1.00 55.94 406 ASP A C 1
ATOM 3208 O O . ASP A 1 406 ? 7.137 5.593 30.589 1.00 55.94 406 ASP A O 1
ATOM 3212 N N . VAL A 1 407 ? 6.179 7.557 31.032 1.00 59.78 407 VAL A N 1
ATOM 3213 C CA . VAL A 1 407 ? 4.825 7.098 30.716 1.00 59.78 407 VAL A CA 1
ATOM 3214 C C . VAL A 1 407 ? 4.595 7.247 29.216 1.00 59.78 407 VAL A C 1
ATOM 3216 O O . VAL A 1 407 ? 4.677 8.339 28.652 1.00 59.78 407 VAL A O 1
ATOM 3219 N N . THR A 1 408 ? 4.297 6.124 28.568 1.00 69.00 408 THR A N 1
ATOM 3220 C CA . THR A 1 408 ? 3.942 6.075 27.150 1.00 69.00 408 THR A CA 1
ATOM 3221 C C . THR A 1 408 ? 2.436 6.248 26.997 1.00 69.00 408 THR A C 1
ATOM 3223 O O . THR A 1 408 ? 1.668 5.393 27.437 1.00 69.00 408 THR A O 1
ATOM 3226 N N . GLU A 1 409 ? 2.003 7.331 26.354 1.00 77.19 409 GLU A N 1
ATOM 3227 C CA . GLU A 1 409 ? 0.585 7.575 26.096 1.00 77.19 409 GLU A CA 1
ATOM 3228 C C . GLU A 1 409 ? 0.172 7.058 24.722 1.00 77.19 409 GLU A C 1
ATOM 3230 O O . GLU A 1 409 ? 0.737 7.434 23.693 1.00 77.19 409 GLU A O 1
ATOM 3235 N N . TYR A 1 410 ? -0.861 6.219 24.705 1.00 82.50 410 TYR A N 1
ATOM 3236 C CA . TYR A 1 410 ? -1.490 5.737 23.483 1.00 82.50 410 TYR A CA 1
ATOM 3237 C C . TYR A 1 410 ? -2.747 6.543 23.215 1.00 82.50 410 TYR A C 1
ATOM 3239 O O . TYR A 1 410 ? -3.713 6.471 23.976 1.00 82.50 410 TYR A O 1
ATOM 3247 N N . VAL A 1 411 ? -2.737 7.298 22.120 1.00 86.44 411 VAL A N 1
ATOM 3248 C CA . VAL A 1 411 ? -3.848 8.169 21.757 1.00 86.44 411 VAL A CA 1
ATOM 3249 C C . VAL A 1 411 ? -4.573 7.622 20.542 1.00 86.44 411 VAL A C 1
ATOM 3251 O O . VAL A 1 411 ? -4.037 7.632 19.432 1.00 86.44 411 VAL A O 1
ATOM 3254 N N . LEU A 1 412 ? -5.807 7.165 20.741 1.00 88.69 412 LEU A N 1
ATOM 3255 C CA . LEU A 1 412 ? -6.671 6.685 19.671 1.00 88.69 412 LEU A CA 1
ATOM 3256 C C . LEU A 1 412 ? -7.128 7.862 18.800 1.00 88.69 412 LEU A C 1
ATOM 3258 O O . LEU A 1 412 ? -7.833 8.757 19.266 1.00 88.69 412 LEU A O 1
ATOM 3262 N N . ILE A 1 413 ? -6.753 7.843 17.520 1.00 91.25 413 ILE A N 1
ATOM 3263 C CA . ILE A 1 413 ? -7.088 8.898 16.548 1.00 91.25 413 ILE A CA 1
ATOM 3264 C C . ILE A 1 413 ? -8.017 8.406 15.433 1.00 91.25 413 ILE A C 1
ATOM 3266 O O . ILE A 1 413 ? -8.689 9.211 14.780 1.00 91.25 413 ILE A O 1
ATOM 3270 N N . GLY A 1 414 ? -8.088 7.090 15.210 1.00 92.00 414 GLY A N 1
ATOM 3271 C CA . GLY A 1 414 ? -8.918 6.512 14.165 1.00 92.00 414 GLY A CA 1
ATOM 3272 C C . GLY A 1 414 ? -9.391 5.091 14.447 1.00 92.00 414 GLY A C 1
ATOM 3273 O O . GLY A 1 414 ? -8.780 4.360 15.219 1.00 92.00 414 GLY A O 1
ATOM 3274 N N . ILE A 1 415 ? -10.474 4.690 13.778 1.00 92.12 415 ILE A N 1
ATOM 3275 C CA . ILE A 1 415 ? -11.047 3.336 13.874 1.00 92.12 415 ILE A CA 1
ATOM 3276 C C . ILE A 1 415 ? -11.190 2.733 12.480 1.00 92.12 415 ILE A C 1
ATOM 3278 O O . ILE A 1 415 ? -11.853 3.316 11.621 1.00 92.12 415 ILE A O 1
ATOM 3282 N N . THR A 1 416 ? -10.597 1.560 12.251 1.00 91.50 416 THR A N 1
ATOM 3283 C CA . THR A 1 416 ? -10.589 0.886 10.942 1.00 91.50 416 THR A CA 1
ATOM 3284 C C . THR A 1 416 ? -12.018 0.675 10.445 1.00 91.50 416 THR A C 1
ATOM 3286 O O . THR A 1 416 ? -12.810 -0.012 11.093 1.00 91.50 416 THR A O 1
ATOM 3289 N N . SER A 1 417 ? -12.359 1.235 9.283 1.00 85.50 417 SER A N 1
ATOM 3290 C CA . SER A 1 417 ? -13.712 1.144 8.724 1.00 85.50 417 SER A CA 1
ATOM 3291 C C . SER A 1 417 ? -13.746 0.246 7.492 1.00 85.50 417 SER A C 1
ATOM 3293 O O . SER A 1 417 ? -14.396 -0.803 7.501 1.00 85.50 417 SER A O 1
ATOM 3295 N N . ARG A 1 418 ? -13.013 0.635 6.442 1.00 79.38 418 ARG A N 1
ATOM 3296 C CA . ARG A 1 418 ? -12.992 -0.057 5.146 1.00 79.38 418 ARG A CA 1
ATOM 3297 C C . ARG A 1 418 ? -11.712 0.251 4.366 1.00 79.38 418 ARG A C 1
ATOM 3299 O O . ARG A 1 418 ? -11.147 1.330 4.524 1.00 79.38 418 ARG A O 1
ATOM 3306 N N . GLY A 1 419 ? -11.316 -0.657 3.478 1.00 70.75 419 GLY A N 1
ATOM 3307 C CA . GLY A 1 419 ? -10.458 -0.314 2.339 1.00 70.75 419 GLY A CA 1
ATOM 3308 C C . GLY A 1 419 ? -11.248 0.484 1.297 1.00 70.75 419 GLY A C 1
ATOM 3309 O O . GLY A 1 419 ? -12.485 0.457 1.313 1.00 70.75 419 GLY A O 1
ATOM 3310 N N . THR A 1 420 ? -10.559 1.208 0.420 1.00 62.41 420 THR A N 1
ATOM 3311 C CA . THR A 1 420 ? -11.202 1.975 -0.655 1.00 62.41 420 THR A CA 1
ATOM 3312 C C . THR A 1 420 ? -10.788 1.483 -2.036 1.00 62.41 420 THR A C 1
ATOM 3314 O O . THR A 1 420 ? -10.355 0.345 -2.198 1.00 62.41 420 THR A O 1
ATOM 3317 N N . GLY A 1 421 ? -11.041 2.291 -3.060 1.00 57.72 421 GLY A N 1
ATOM 3318 C CA . GLY A 1 421 ? -10.471 2.087 -4.375 1.00 57.72 421 GLY A CA 1
ATOM 3319 C C . GLY A 1 421 ? -11.140 1.031 -5.236 1.00 57.72 421 GLY A C 1
ATOM 3320 O O . GLY A 1 421 ? -11.972 0.203 -4.830 1.00 57.72 421 GLY A O 1
ATOM 3321 N N . VAL A 1 422 ? -10.728 1.066 -6.504 1.00 52.19 422 VAL A N 1
ATOM 3322 C CA . VAL A 1 422 ? -11.159 0.044 -7.427 1.00 52.19 422 VAL A CA 1
ATOM 3323 C C . VAL A 1 422 ? -10.637 -1.294 -7.005 1.00 52.19 422 VAL A C 1
ATOM 3325 O O . VAL A 1 422 ? -11.474 -2.133 -7.260 1.00 52.19 422 VAL A O 1
ATOM 3328 N N . ARG A 1 423 ? -9.460 -1.414 -6.322 1.00 56.81 423 ARG A N 1
ATOM 3329 C CA . ARG A 1 423 ? -8.545 -2.555 -5.981 1.00 56.81 423 ARG A CA 1
ATOM 3330 C C . ARG A 1 423 ? -8.863 -3.497 -4.809 1.00 56.81 423 ARG A C 1
ATOM 3332 O O . ARG A 1 423 ? -8.151 -4.474 -4.578 1.00 56.81 423 ARG A O 1
ATOM 3339 N N . GLY A 1 424 ? -9.987 -3.285 -4.137 1.00 60.25 424 GLY A N 1
ATOM 3340 C CA . GLY A 1 424 ? -10.504 -4.206 -3.126 1.00 60.25 424 GLY A CA 1
ATOM 3341 C C . GLY A 1 424 ? -10.053 -3.822 -1.725 1.00 60.25 424 GLY A C 1
ATOM 3342 O O . GLY A 1 424 ? -9.495 -2.757 -1.499 1.00 60.25 424 GLY A O 1
ATOM 3343 N N . ASN A 1 425 ? -10.337 -4.679 -0.745 1.00 63.97 425 ASN A N 1
ATOM 3344 C CA . ASN A 1 425 ? -10.366 -4.237 0.653 1.00 63.97 425 ASN A CA 1
ATOM 3345 C C . ASN A 1 425 ? -8.997 -4.165 1.340 1.00 63.97 425 ASN A C 1
ATOM 3347 O O . ASN A 1 425 ? -8.955 -3.777 2.503 1.00 63.97 425 ASN A O 1
ATOM 3351 N N . CYS A 1 426 ? -7.917 -4.601 0.685 1.00 74.94 426 CYS A N 1
ATOM 3352 C CA . CYS A 1 426 ? -6.645 -4.827 1.354 1.00 74.94 426 CYS A CA 1
ATOM 3353 C C . CYS A 1 426 ? -5.473 -4.500 0.413 1.00 74.94 426 CYS A C 1
ATOM 3355 O O . CYS A 1 426 ? -5.131 -5.322 -0.433 1.00 74.94 426 CYS A O 1
ATOM 3357 N N . GLY A 1 427 ? -4.818 -3.349 0.616 1.00 78.88 427 GLY A N 1
ATOM 3358 C CA . GLY A 1 427 ? -3.577 -2.958 -0.075 1.00 78.88 427 GLY A CA 1
ATOM 3359 C C . GLY A 1 427 ? -3.746 -2.553 -1.539 1.00 78.88 427 GLY A C 1
ATOM 3360 O O . GLY A 1 427 ? -4.849 -2.227 -1.969 1.00 78.88 427 GLY A O 1
ATOM 3361 N N . GLY A 1 428 ? -2.645 -2.566 -2.288 1.00 79.31 428 GLY A N 1
ATOM 3362 C CA . GLY A 1 428 ? -2.573 -2.035 -3.645 1.00 79.31 428 GLY A CA 1
ATOM 3363 C C . GLY A 1 428 ? -2.167 -0.562 -3.709 1.00 79.31 428 GLY A C 1
ATOM 3364 O O . GLY A 1 428 ? -2.285 0.184 -2.729 1.00 79.31 428 GLY A O 1
ATOM 3365 N N . LEU A 1 429 ? -1.676 -0.169 -4.884 1.00 82.94 429 LEU A N 1
ATOM 3366 C CA . LEU A 1 429 ? -1.386 1.218 -5.251 1.00 82.94 429 LEU A CA 1
ATOM 3367 C C . LEU A 1 429 ? -2.655 2.080 -5.205 1.00 82.94 429 LEU A C 1
ATOM 3369 O O . LEU A 1 429 ? -3.739 1.596 -5.541 1.00 82.94 429 LEU A O 1
ATOM 3373 N N . ASP A 1 430 ? -2.513 3.332 -4.773 1.00 81.44 430 ASP A N 1
ATOM 3374 C CA . ASP A 1 430 ? -3.570 4.351 -4.741 1.00 81.44 430 ASP A CA 1
ATOM 3375 C C . ASP A 1 430 ? -4.849 3.898 -4.023 1.00 81.44 430 ASP A C 1
ATOM 3377 O O . ASP A 1 430 ? -5.966 4.301 -4.343 1.00 81.44 430 ASP A O 1
ATOM 3381 N N . ASN A 1 431 ? -4.677 3.036 -3.016 1.00 81.50 431 ASN A N 1
ATOM 3382 C CA . ASN A 1 431 ? -5.767 2.459 -2.241 1.00 81.50 431 ASN A CA 1
ATOM 3383 C C . ASN A 1 431 ? -5.613 2.719 -0.732 1.00 81.50 431 ASN A C 1
ATOM 3385 O O . ASN A 1 431 ? -5.279 1.799 0.022 1.00 81.50 431 ASN A O 1
ATOM 3389 N N . PRO A 1 432 ? -5.836 3.955 -0.250 1.00 86.88 432 PRO A N 1
ATOM 3390 C CA . PRO A 1 432 ? -5.783 4.239 1.175 1.00 86.88 432 PRO A CA 1
ATOM 3391 C C . PRO A 1 432 ? -6.883 3.488 1.935 1.00 86.88 432 PRO A C 1
ATOM 3393 O O . PRO A 1 432 ? -8.007 3.289 1.465 1.00 86.88 432 PRO A O 1
ATOM 3396 N N . THR A 1 433 ? -6.586 3.121 3.175 1.00 87.00 433 THR A N 1
ATOM 3397 C CA . THR A 1 433 ? -7.580 2.567 4.093 1.00 87.00 433 THR A CA 1
ATOM 3398 C C . THR A 1 433 ? -8.277 3.714 4.817 1.00 87.00 433 THR A C 1
ATOM 3400 O O . THR A 1 433 ? -7.625 4.607 5.359 1.00 87.00 433 THR A O 1
ATOM 3403 N N . HIS A 1 434 ? -9.608 3.689 4.866 1.00 88.56 434 HIS A N 1
ATOM 3404 C CA . HIS A 1 434 ? -10.389 4.675 5.604 1.00 88.56 434 HIS A CA 1
ATOM 3405 C C . HIS A 1 434 ? -10.556 4.274 7.067 1.00 88.56 434 HIS A C 1
ATOM 3407 O O . HIS A 1 434 ? -11.102 3.212 7.393 1.00 88.56 434 HIS A O 1
ATOM 3413 N N . TYR A 1 435 ? -10.170 5.196 7.940 1.00 91.12 435 TYR A N 1
ATOM 3414 C CA . TYR A 1 435 ? -10.382 5.129 9.377 1.00 91.12 435 TYR A CA 1
ATOM 3415 C C . TYR A 1 435 ? -11.391 6.196 9.780 1.00 91.12 435 TYR A C 1
ATOM 3417 O O . TYR A 1 435 ? -11.328 7.319 9.297 1.00 91.12 435 TYR A O 1
ATOM 3425 N N . VAL A 1 436 ? -12.342 5.881 10.654 1.00 91.00 436 VAL A N 1
ATOM 3426 C CA . VAL A 1 436 ? -13.248 6.904 11.186 1.00 91.00 436 VAL A CA 1
ATOM 3427 C C . VAL A 1 436 ? -12.438 7.896 12.010 1.00 91.00 436 VAL A C 1
ATOM 3429 O O . VAL A 1 436 ? -11.673 7.465 12.867 1.00 91.00 436 VAL A O 1
ATOM 3432 N N . ARG A 1 437 ? -12.590 9.200 11.756 1.00 90.81 437 ARG A N 1
ATOM 3433 C CA . ARG A 1 437 ? -11.835 10.247 12.457 1.00 90.81 437 ARG A CA 1
ATOM 3434 C C . ARG A 1 437 ? -12.421 10.465 13.850 1.00 90.81 437 ARG A C 1
ATOM 3436 O O . ARG A 1 437 ? -13.399 11.193 13.984 1.00 90.81 437 ARG A O 1
ATOM 3443 N N . VAL A 1 438 ? -11.824 9.846 14.872 1.00 89.94 438 VAL A N 1
ATOM 3444 C CA . VAL A 1 438 ? -12.387 9.760 16.236 1.00 89.94 438 VAL A CA 1
ATOM 3445 C C . VAL A 1 438 ? -12.726 11.130 16.825 1.00 89.94 438 VAL A C 1
ATOM 3447 O O . VAL A 1 438 ? -13.817 11.282 17.370 1.00 89.94 438 VAL A O 1
ATOM 3450 N N . LYS A 1 439 ? -11.874 12.145 16.606 1.00 87.81 439 LYS A N 1
ATOM 3451 C CA . LYS A 1 439 ? -12.112 13.542 17.020 1.00 87.81 439 LYS A CA 1
ATOM 3452 C C . LYS A 1 439 ? -13.528 14.037 16.692 1.00 87.81 439 LYS A C 1
ATOM 3454 O O . LYS A 1 439 ? -14.180 14.640 17.536 1.00 87.81 439 LYS A O 1
ATOM 3459 N N . LEU A 1 440 ? -14.025 13.752 15.486 1.00 87.88 440 LEU A N 1
ATOM 3460 C CA . LEU A 1 440 ? -15.325 14.251 15.008 1.00 87.88 440 LEU A CA 1
ATOM 3461 C C . LEU A 1 440 ? -16.528 13.572 15.674 1.00 87.88 440 LEU A C 1
ATOM 3463 O O . LEU A 1 440 ? -17.668 13.946 15.417 1.00 87.88 440 LEU A O 1
ATOM 3467 N N . PHE A 1 441 ? -16.279 12.563 16.502 1.00 88.06 441 PHE A N 1
ATOM 3468 C CA . PHE A 1 441 ? -17.302 11.798 17.192 1.00 88.06 441 PHE A CA 1
ATOM 3469 C C . PHE A 1 441 ? -17.133 11.848 18.707 1.00 88.06 441 PHE A C 1
ATOM 3471 O O . PHE A 1 441 ? -17.860 11.146 19.393 1.00 88.06 441 PHE A O 1
ATOM 3478 N N . VAL A 1 442 ? -16.240 12.681 19.256 1.00 85.50 442 VAL A N 1
ATOM 3479 C CA . VAL A 1 442 ? -16.042 12.758 20.713 1.00 85.50 442 VAL A CA 1
ATOM 3480 C C . VAL A 1 442 ? -17.311 13.207 21.437 1.00 85.50 442 VAL A C 1
ATOM 3482 O O . VAL A 1 442 ? -17.695 12.543 22.392 1.00 85.50 442 VAL A O 1
ATOM 3485 N N . LYS A 1 443 ? -18.022 14.238 20.947 1.00 84.81 443 LYS A N 1
ATOM 3486 C CA . LYS A 1 443 ? -19.333 14.647 21.501 1.00 84.81 443 LYS A CA 1
ATOM 3487 C C . LYS A 1 443 ? -20.309 13.456 21.546 1.00 84.81 443 LYS A C 1
ATOM 3489 O O . LYS A 1 443 ? -20.940 13.196 22.566 1.00 84.81 443 LYS A O 1
ATOM 3494 N N . TRP A 1 444 ? -20.370 12.681 20.458 1.00 85.81 444 TRP A N 1
ATOM 3495 C CA . TRP A 1 444 ? -21.171 11.455 20.403 1.00 85.81 444 TRP A CA 1
ATOM 3496 C C . TRP A 1 444 ? -20.670 10.406 21.404 1.00 85.81 444 TRP A C 1
ATOM 3498 O O . TRP A 1 444 ? -21.488 9.854 22.121 1.00 85.81 444 TRP A O 1
ATOM 3508 N N . ILE A 1 445 ? -19.359 10.173 21.526 1.00 84.50 445 ILE A N 1
ATOM 3509 C CA . ILE A 1 445 ? -18.785 9.208 22.477 1.00 84.50 445 ILE A CA 1
ATOM 3510 C C . ILE A 1 445 ? -19.137 9.569 23.925 1.00 84.50 445 ILE A C 1
ATOM 3512 O O . ILE A 1 445 ? -19.600 8.713 24.681 1.00 84.50 445 ILE A O 1
ATOM 3516 N N . LEU A 1 446 ? -18.968 10.839 24.290 1.00 82.56 446 LEU A N 1
ATOM 3517 C CA . LEU A 1 446 ? -19.253 11.353 25.627 1.00 82.56 446 LEU A CA 1
ATOM 3518 C C . LEU A 1 446 ? -20.711 11.117 26.035 1.00 82.56 446 LEU A C 1
ATOM 3520 O O . LEU A 1 446 ? -20.958 10.757 27.180 1.00 82.56 446 LEU A O 1
ATOM 3524 N N . SER A 1 447 ? -21.660 11.205 25.095 1.00 81.56 447 SER A N 1
ATOM 3525 C CA . SER A 1 447 ? -23.084 10.968 25.386 1.00 81.56 447 SER A CA 1
ATOM 3526 C C . SER A 1 447 ? -23.426 9.539 25.845 1.00 81.56 447 SER A C 1
ATOM 3528 O O . SER A 1 447 ? -24.497 9.328 26.406 1.00 81.56 447 SER A O 1
ATOM 3530 N N . TYR A 1 448 ? -22.536 8.560 25.635 1.00 75.44 448 TYR A N 1
ATOM 3531 C CA . TYR A 1 448 ? -22.726 7.171 26.091 1.00 75.44 448 TYR A CA 1
ATOM 3532 C C . TYR A 1 448 ? -21.883 6.843 27.317 1.00 75.44 448 TYR A C 1
ATOM 3534 O O . TYR A 1 448 ? -22.283 6.026 28.143 1.00 75.44 448 TYR A O 1
ATOM 3542 N N . VAL A 1 449 ? -20.684 7.418 27.381 1.00 78.75 449 VAL A N 1
ATOM 3543 C CA . VAL A 1 449 ? -19.643 7.011 28.324 1.00 78.75 449 VAL A CA 1
ATOM 3544 C C . VAL A 1 449 ? -19.623 7.896 29.571 1.00 78.75 449 VAL A C 1
ATOM 3546 O O . VAL A 1 449 ? -19.272 7.399 30.637 1.00 78.75 449 VAL A O 1
ATOM 3549 N N . GLY A 1 450 ? -20.018 9.166 29.458 1.00 77.44 450 GLY A N 1
ATOM 3550 C CA . GLY A 1 450 ? -19.752 10.187 30.475 1.00 77.44 450 GLY A CA 1
ATOM 3551 C C . GLY A 1 450 ? -18.325 10.736 30.361 1.00 77.44 450 GLY A C 1
ATOM 3552 O O . GLY A 1 450 ? -17.406 10.030 29.937 1.00 77.44 450 GLY A O 1
ATOM 3553 N N . GLU A 1 451 ? -18.137 12.014 30.690 1.00 78.56 451 GLU A N 1
ATOM 3554 C CA . GLU A 1 451 ? -16.823 12.676 30.624 1.00 78.56 451 GLU A CA 1
ATOM 3555 C C . GLU A 1 451 ? -15.864 12.123 31.684 1.00 78.56 451 GLU A C 1
ATOM 3557 O O . GLU A 1 451 ? -14.684 11.921 31.415 1.00 78.56 451 GLU A O 1
ATOM 3562 N N . GLU A 1 452 ? -16.392 11.779 32.855 1.00 76.06 452 GLU A N 1
ATOM 3563 C CA . GLU A 1 452 ? -15.662 11.223 33.990 1.00 76.06 452 GLU A CA 1
ATOM 3564 C C . GLU A 1 452 ? -15.058 9.839 33.718 1.00 76.06 452 GLU A C 1
ATOM 3566 O O . GLU A 1 452 ? -14.105 9.438 34.383 1.00 76.06 452 GLU A O 1
ATOM 3571 N N . ASN A 1 453 ? -15.581 9.120 32.721 1.00 73.56 453 ASN A N 1
ATOM 3572 C CA . ASN A 1 453 ? -15.134 7.771 32.374 1.00 73.56 453 ASN A CA 1
ATOM 3573 C C . ASN A 1 453 ? -14.259 7.734 31.112 1.00 73.56 453 ASN A C 1
ATOM 3575 O O . ASN A 1 453 ? -13.857 6.646 30.692 1.00 73.56 453 ASN A O 1
ATOM 3579 N N . LEU A 1 454 ? -13.979 8.884 30.483 1.00 78.88 454 LEU A N 1
ATOM 3580 C CA . LEU A 1 454 ? -13.236 8.971 29.227 1.00 78.88 454 LEU A CA 1
ATOM 3581 C C . LEU A 1 454 ? -11.940 9.768 29.397 1.00 78.88 454 LEU A C 1
ATOM 3583 O O . LEU A 1 454 ? -11.950 10.967 29.660 1.00 78.88 454 LEU A O 1
ATOM 3587 N N . CYS A 1 455 ? -10.798 9.128 29.154 1.00 79.50 455 CYS A N 1
ATOM 3588 C CA . CYS A 1 455 ? -9.518 9.824 29.182 1.00 79.50 455 CYS A CA 1
ATOM 3589 C C . CYS A 1 455 ? -9.338 10.605 27.867 1.00 79.50 455 CYS A C 1
ATOM 3591 O O . CYS A 1 455 ? -9.219 10.007 26.799 1.00 79.50 455 CYS A O 1
ATOM 3593 N N . LEU A 1 456 ? -9.307 11.939 27.914 1.00 81.06 456 LEU A N 1
ATOM 3594 C CA . LEU A 1 456 ? -9.137 12.788 26.728 1.00 81.06 456 LEU A CA 1
ATOM 3595 C C . LEU A 1 456 ? -7.691 13.284 26.606 1.00 81.06 456 LEU A C 1
ATOM 3597 O O . LEU A 1 456 ? -7.189 13.965 27.498 1.00 81.06 456 LEU A O 1
ATOM 3601 N N . SER A 1 457 ? -7.030 13.009 25.478 1.00 76.69 457 SER A N 1
ATOM 3602 C CA . SER A 1 457 ? -5.716 13.597 25.179 1.00 76.69 457 SER A CA 1
ATOM 3603 C C . SER A 1 457 ? -5.890 14.981 24.558 1.00 76.69 457 SER A C 1
ATOM 3605 O O . SER A 1 457 ? -6.264 15.109 23.387 1.00 76.69 457 SER A O 1
ATOM 3607 N N . ARG A 1 458 ? -5.624 16.010 25.369 1.00 71.44 458 ARG A N 1
ATOM 3608 C CA . ARG A 1 458 ? -5.562 17.421 24.975 1.00 71.44 458 ARG A CA 1
ATOM 3609 C C . ARG A 1 458 ? -4.094 17.813 24.816 1.00 71.44 458 ARG A C 1
ATOM 3611 O O . ARG A 1 458 ? -3.295 17.603 25.724 1.00 71.44 458 ARG A O 1
ATOM 3618 N N . THR A 1 459 ? -3.738 18.394 23.682 1.00 57.56 459 THR A N 1
ATOM 3619 C CA . THR A 1 459 ? -2.464 19.101 23.532 1.00 57.56 459 THR A CA 1
ATOM 3620 C C . THR A 1 459 ? -2.550 20.457 24.221 1.00 57.56 459 THR A C 1
ATOM 3622 O O . THR A 1 459 ? -3.615 21.071 24.314 1.00 57.56 459 THR A O 1
ATOM 3625 N N . SER A 1 460 ? -1.433 20.899 24.791 1.00 45.81 460 SER A N 1
ATOM 3626 C CA . SER A 1 460 ? -1.343 22.164 25.515 1.00 45.81 460 SER A CA 1
ATOM 3627 C C . SER A 1 460 ? -1.728 23.332 24.601 1.00 45.81 460 SER A C 1
ATOM 3629 O O . SER A 1 460 ? -0.998 23.625 23.658 1.00 45.81 460 SER A O 1
ATOM 3631 N N . GLY A 1 461 ? -2.855 23.994 24.885 1.00 45.03 461 GLY A N 1
ATOM 3632 C CA . GLY A 1 461 ? -3.241 25.262 24.248 1.00 45.03 461 GLY A CA 1
ATOM 3633 C C . GLY A 1 461 ? -4.608 25.305 23.557 1.00 45.03 461 GLY A C 1
ATOM 3634 O O . GLY A 1 461 ? -5.061 26.395 23.232 1.00 45.03 461 GLY A O 1
ATOM 3635 N N . THR A 1 462 ? -5.309 24.185 23.369 1.00 41.59 462 THR A N 1
ATOM 3636 C CA . THR A 1 462 ? -6.636 24.179 22.718 1.00 41.59 462 THR A CA 1
ATOM 3637 C C . THR A 1 462 ? -7.756 23.970 23.738 1.00 41.59 462 THR A C 1
ATOM 3639 O O . THR A 1 462 ? -7.946 22.876 24.274 1.00 41.59 462 THR A O 1
ATOM 3642 N N . LYS A 1 463 ? -8.519 25.038 24.016 1.00 35.66 463 LYS A N 1
ATOM 3643 C CA . LYS A 1 463 ? -9.877 24.909 24.567 1.00 35.66 463 LYS A CA 1
ATOM 3644 C C . LYS A 1 463 ? -10.748 24.232 23.504 1.00 35.66 463 LYS A C 1
ATOM 3646 O O . LYS A 1 463 ? -10.512 24.414 22.314 1.00 35.66 463 LYS A O 1
ATOM 3651 N N . LEU A 1 464 ? -11.725 23.433 23.935 1.00 38.97 464 LEU A N 1
ATOM 3652 C CA . LEU A 1 464 ? -12.773 22.918 23.055 1.00 38.97 464 LEU A CA 1
ATOM 3653 C C . LEU A 1 464 ? -13.518 24.122 22.469 1.00 38.97 464 LEU A C 1
ATOM 3655 O O . LEU A 1 464 ? -14.389 24.680 23.131 1.00 38.97 464 LEU A O 1
ATOM 3659 N N . GLU A 1 465 ? -13.149 24.556 21.269 1.00 37.22 465 GLU A N 1
ATOM 3660 C CA . GLU A 1 465 ? -14.028 25.419 20.495 1.00 37.22 465 GLU A CA 1
ATOM 3661 C C . GLU A 1 465 ? -15.237 24.576 20.092 1.00 37.22 465 GLU A C 1
ATOM 3663 O O . GLU A 1 465 ? -15.126 23.455 19.581 1.00 37.22 465 GLU A O 1
ATOM 3668 N N . HIS A 1 466 ? -16.406 25.092 20.457 1.00 34.69 466 HIS A N 1
ATOM 3669 C CA . HIS A 1 466 ? -17.690 24.610 19.994 1.00 34.69 466 HIS A CA 1
ATOM 3670 C C . HIS A 1 466 ? -17.766 24.869 18.487 1.00 34.69 466 HIS A C 1
ATOM 3672 O O . HIS A 1 466 ? -18.312 25.875 18.055 1.00 34.69 466 HIS A O 1
ATOM 3678 N N . ASP A 1 467 ? -17.217 23.957 17.688 1.00 33.50 467 ASP A N 1
ATOM 3679 C CA . ASP A 1 467 ? -17.560 23.884 16.271 1.00 33.50 467 ASP A CA 1
ATOM 3680 C C . ASP A 1 467 ? -18.971 23.285 16.195 1.00 33.50 467 ASP A C 1
ATOM 3682 O O . ASP A 1 467 ? -19.165 22.060 16.253 1.00 33.50 467 ASP A O 1
ATOM 3686 N N . ASP A 1 468 ? -19.959 24.174 16.197 1.00 29.94 468 ASP A N 1
ATOM 3687 C CA . ASP A 1 468 ? -21.305 23.916 15.709 1.00 29.94 468 ASP A CA 1
ATOM 3688 C C . ASP A 1 468 ? -21.349 24.385 14.248 1.00 29.94 468 ASP A C 1
ATOM 3690 O O . ASP A 1 468 ? -21.553 25.564 13.990 1.00 29.94 468 ASP A O 1
ATOM 3694 N N . GLU A 1 469 ? -21.104 23.454 13.317 1.00 29.84 469 GLU A N 1
ATOM 3695 C CA . GLU A 1 469 ? -21.600 23.458 11.925 1.00 29.84 469 GLU A CA 1
ATOM 3696 C C . GLU A 1 469 ? -21.506 22.052 11.295 1.00 29.84 469 GLU A C 1
ATOM 3698 O O . GLU A 1 469 ? -20.421 21.412 11.317 1.00 29.84 469 GLU A O 1
#

Organism: Tigriopus californicus (NCBI:txid6832)

Radius of gyration: 26.6 Å; chains: 1; bounding box: 63×63×81 Å